Protein AF-A0A536ZFF2-F1 (afdb_monomer)

Structure (mmCIF, N/CA/C/O backbone):
data_AF-A0A536ZFF2-F1
#
_entry.id   AF-A0A536ZFF2-F1
#
loop_
_atom_site.group_PDB
_atom_site.id
_atom_site.type_symbol
_atom_site.label_atom_id
_atom_site.label_alt_id
_atom_site.label_comp_id
_atom_site.label_asym_id
_atom_site.label_entity_id
_atom_site.label_seq_id
_atom_site.pdbx_PDB_ins_code
_atom_site.Cartn_x
_atom_site.Cartn_y
_atom_site.Cartn_z
_atom_site.occupancy
_atom_site.B_iso_or_equiv
_atom_site.auth_seq_id
_atom_site.auth_comp_id
_atom_site.auth_asym_id
_atom_site.auth_atom_id
_atom_site.pdbx_PDB_model_num
ATOM 1 N N . MET A 1 1 ? 2.768 16.402 14.041 1.00 78.81 1 MET A N 1
ATOM 2 C CA . MET A 1 1 ? 2.203 16.017 12.727 1.00 78.81 1 MET A CA 1
ATOM 3 C C . MET A 1 1 ? 1.477 14.692 12.882 1.00 78.81 1 MET A C 1
ATOM 5 O O . MET A 1 1 ? 2.058 13.776 13.449 1.00 78.81 1 MET A O 1
ATOM 9 N N . GLN A 1 2 ? 0.236 14.575 12.409 1.00 84.25 2 GLN A N 1
ATOM 10 C CA . GLN A 1 2 ? -0.546 13.355 12.610 1.00 84.25 2 GLN A CA 1
ATOM 11 C C . GLN A 1 2 ? -0.204 12.304 11.537 1.00 84.25 2 GLN A C 1
ATOM 13 O O . GLN A 1 2 ? -0.290 12.563 10.334 1.00 84.25 2 GLN A O 1
ATOM 18 N N . VAL A 1 3 ? 0.195 11.108 11.967 1.00 85.69 3 VAL A N 1
ATOM 19 C CA . VAL A 1 3 ? 0.638 10.012 11.092 1.00 85.69 3 VAL A CA 1
ATOM 20 C C . VAL A 1 3 ? -0.247 8.800 11.323 1.00 85.69 3 VAL A C 1
ATOM 22 O O . VAL A 1 3 ? -0.303 8.287 12.435 1.00 85.69 3 VAL A O 1
ATOM 25 N N . ALA A 1 4 ? -0.906 8.308 10.278 1.00 88.19 4 ALA A N 1
ATOM 26 C CA . ALA A 1 4 ? -1.575 7.016 10.294 1.00 88.19 4 ALA A CA 1
ATOM 27 C C . ALA A 1 4 ? -0.593 5.893 9.941 1.00 88.19 4 ALA A C 1
ATOM 29 O O . ALA A 1 4 ? 0.102 5.946 8.926 1.00 88.19 4 ALA A O 1
ATOM 30 N N . VAL A 1 5 ? -0.561 4.848 10.759 1.00 89.88 5 VAL A N 1
ATOM 31 C CA . VAL A 1 5 ? 0.274 3.662 10.590 1.00 89.88 5 VAL A CA 1
ATOM 32 C C . VAL A 1 5 ? -0.626 2.470 10.301 1.00 89.88 5 VAL A C 1
ATOM 34 O O . VAL A 1 5 ? -1.417 2.053 11.146 1.00 89.88 5 VAL A O 1
ATOM 37 N N . GLN A 1 6 ? -0.507 1.920 9.094 1.00 90.56 6 GLN A N 1
ATOM 38 C CA . GLN A 1 6 ? -1.175 0.692 8.685 1.00 90.56 6 GLN A CA 1
ATOM 39 C C . GLN A 1 6 ? -0.234 -0.491 8.859 1.00 90.56 6 GLN A C 1
ATOM 41 O O . GLN A 1 6 ? 0.870 -0.484 8.324 1.00 90.56 6 GLN A O 1
ATOM 46 N N . MET A 1 7 ? -0.685 -1.540 9.529 1.00 92.56 7 MET A N 1
ATOM 47 C CA . MET A 1 7 ? 0.036 -2.798 9.678 1.00 92.56 7 MET A CA 1
ATOM 48 C C . MET A 1 7 ? -0.787 -3.940 9.095 1.00 92.56 7 MET A C 1
ATOM 50 O O . MET A 1 7 ? -1.988 -4.012 9.338 1.00 92.56 7 MET A O 1
ATOM 54 N N . GLU A 1 8 ? -0.152 -4.850 8.360 1.00 93.19 8 GLU A N 1
ATOM 55 C CA . GLU A 1 8 ? -0.774 -6.105 7.920 1.00 93.19 8 GLU A CA 1
ATOM 56 C C . GLU A 1 8 ? -0.184 -7.280 8.695 1.00 93.19 8 GLU A C 1
ATOM 58 O O . GLU A 1 8 ? 1.035 -7.390 8.845 1.00 93.19 8 GLU A O 1
ATOM 63 N N . PHE A 1 9 ? -1.039 -8.193 9.145 1.00 95.00 9 PHE A N 1
ATOM 64 C CA . PHE A 1 9 ? -0.662 -9.344 9.960 1.00 95.00 9 PHE A CA 1
ATOM 65 C C . PHE A 1 9 ? -0.885 -10.651 9.206 1.00 95.00 9 PHE A C 1
ATOM 67 O O . PHE A 1 9 ? -1.719 -10.758 8.301 1.00 95.00 9 PHE A O 1
ATOM 74 N N . LYS A 1 10 ? -0.115 -11.677 9.576 1.00 93.50 10 LYS A N 1
ATOM 75 C CA . LYS A 1 10 ? -0.298 -13.016 9.016 1.00 93.50 10 LYS A CA 1
ATOM 76 C C . LYS A 1 10 ? -1.610 -13.599 9.538 1.00 93.50 10 LYS A C 1
ATOM 78 O O . LYS A 1 10 ? -1.845 -13.639 10.740 1.00 93.50 10 LYS A O 1
ATOM 83 N N . VAL A 1 11 ? -2.425 -14.102 8.619 1.00 92.12 11 VAL A N 1
ATOM 84 C CA . VAL A 1 11 ? -3.644 -14.852 8.933 1.00 92.12 11 VAL A CA 1
ATOM 85 C C . VAL A 1 11 ? -3.442 -16.299 8.517 1.00 92.12 11 VAL A C 1
ATOM 87 O O . VAL A 1 11 ? -2.884 -16.564 7.445 1.00 92.12 11 VAL A O 1
ATOM 90 N N . ASP A 1 12 ? -3.876 -17.237 9.356 1.00 90.00 12 ASP A N 1
ATOM 91 C CA . ASP A 1 12 ? -3.921 -18.638 8.961 1.00 90.00 12 ASP A CA 1
ATOM 92 C C . ASP A 1 12 ? -5.056 -18.842 7.948 1.00 90.00 12 ASP A C 1
ATOM 94 O O . ASP A 1 12 ? -6.216 -18.508 8.186 1.00 90.00 12 ASP A O 1
ATOM 98 N N . ARG A 1 13 ? -4.712 -19.403 6.788 1.00 84.12 13 ARG A N 1
ATOM 99 C CA . ARG A 1 13 ? -5.672 -19.694 5.718 1.00 84.12 13 ARG A CA 1
ATOM 100 C C . ARG A 1 13 ? -6.665 -20.792 6.103 1.00 84.12 13 ARG A C 1
ATOM 102 O O . ARG A 1 13 ? -7.700 -20.899 5.453 1.00 84.12 13 ARG A O 1
ATOM 109 N N . ARG A 1 14 ? -6.342 -21.615 7.107 1.00 89.06 14 ARG A N 1
ATOM 110 C CA . ARG A 1 14 ? -7.212 -22.685 7.619 1.00 89.06 14 ARG A CA 1
ATOM 111 C C . ARG A 1 14 ? -8.143 -22.219 8.737 1.00 89.06 14 ARG A C 1
ATOM 113 O O . ARG A 1 14 ? -9.141 -22.890 8.986 1.00 89.06 14 ARG A O 1
ATOM 120 N N . GLU A 1 15 ? -7.843 -21.093 9.387 1.00 91.81 15 GLU A N 1
ATOM 121 C CA . GLU A 1 15 ? -8.713 -20.495 10.404 1.00 91.81 15 GLU A CA 1
ATOM 122 C C . GLU A 1 15 ? -10.083 -20.198 9.771 1.00 91.81 15 GLU A C 1
ATOM 124 O O . GLU A 1 15 ? -10.169 -19.790 8.612 1.00 91.81 15 GLU A O 1
ATOM 129 N N . LEU A 1 16 ? -11.181 -20.426 10.486 1.00 93.38 16 LEU A N 1
ATOM 130 C CA . LEU A 1 16 ? -12.510 -20.040 9.999 1.00 93.38 16 LEU A CA 1
ATOM 131 C C . LEU A 1 16 ? -12.715 -18.533 10.202 1.00 93.38 16 LEU A C 1
ATOM 133 O O . LEU A 1 16 ? -12.192 -17.963 11.158 1.00 93.38 16 LEU A O 1
ATOM 137 N N . LEU A 1 17 ? -13.491 -17.878 9.330 1.00 95.94 17 LEU A N 1
ATOM 138 C CA . LEU A 1 17 ? -13.694 -16.424 9.410 1.00 95.94 17 LEU A CA 1
ATOM 139 C C . LEU A 1 17 ? -14.282 -16.009 10.767 1.00 95.94 17 LEU A C 1
ATOM 141 O O . LEU A 1 17 ? -13.769 -15.096 11.409 1.00 95.94 17 LEU A O 1
ATOM 145 N N . GLY A 1 18 ? -15.303 -16.726 11.242 1.00 96.62 18 GLY A N 1
ATOM 146 C CA . GLY A 1 18 ? -15.886 -16.475 12.559 1.00 96.62 18 GLY A CA 1
ATOM 147 C C . GLY A 1 18 ? -14.911 -16.716 13.717 1.00 96.62 18 GLY A C 1
ATOM 148 O O . GLY A 1 18 ? -14.984 -16.017 14.723 1.00 96.62 18 GLY A O 1
ATOM 149 N N . ALA A 1 19 ? -13.966 -17.657 13.599 1.00 96.75 19 ALA A N 1
ATOM 150 C CA . ALA A 1 19 ? -12.938 -17.871 14.624 1.00 96.75 19 ALA A CA 1
ATOM 151 C C . ALA A 1 19 ? -11.968 -16.680 14.701 1.00 96.75 19 ALA A C 1
ATOM 153 O O . ALA A 1 19 ? -11.691 -16.185 15.793 1.00 96.75 19 ALA A O 1
ATOM 154 N N . LEU A 1 20 ? -11.544 -16.156 13.546 1.00 96.88 20 LEU A N 1
ATOM 155 C CA . LEU A 1 20 ? -10.709 -14.957 13.477 1.00 96.88 20 LEU A CA 1
ATOM 156 C C . LEU A 1 20 ? -11.412 -13.733 14.084 1.00 96.88 20 LEU A C 1
ATOM 158 O O . LEU A 1 20 ? -10.809 -13.005 14.870 1.00 96.88 20 LEU A O 1
ATOM 162 N N . ILE A 1 21 ? -12.687 -13.507 13.746 1.00 97.50 21 ILE A N 1
ATOM 163 C CA . ILE A 1 21 ? -13.459 -12.369 14.274 1.00 97.50 21 ILE A CA 1
ATOM 164 C C . ILE A 1 21 ? -13.615 -12.482 15.795 1.00 97.50 21 ILE A C 1
ATOM 166 O O . ILE A 1 21 ? -13.389 -11.494 16.491 1.00 97.50 21 ILE A O 1
ATOM 170 N N . ARG A 1 22 ? -13.916 -13.678 16.330 1.00 97.38 22 ARG A N 1
ATOM 171 C CA . ARG A 1 22 ? -13.945 -13.916 17.788 1.00 97.38 22 ARG A CA 1
ATOM 172 C C . ARG A 1 22 ? -12.606 -13.601 18.435 1.00 97.38 22 ARG A C 1
ATOM 174 O O . ARG A 1 22 ? -12.578 -12.925 19.455 1.00 97.38 22 ARG A O 1
ATOM 181 N N . ARG A 1 23 ? -11.504 -14.058 17.833 1.00 96.06 23 ARG A N 1
ATOM 182 C CA . ARG A 1 23 ? -10.153 -13.809 18.344 1.00 96.06 23 ARG A CA 1
ATOM 183 C C . ARG A 1 23 ? -9.844 -12.319 18.423 1.00 96.06 23 ARG A C 1
ATOM 185 O O . ARG A 1 23 ? -9.257 -11.901 19.414 1.00 96.06 23 ARG A O 1
ATOM 192 N N . VAL A 1 24 ? -10.247 -11.526 17.427 1.00 96.81 24 VAL A N 1
ATOM 193 C CA . VAL A 1 24 ? -10.098 -10.060 17.462 1.00 96.81 24 VAL A CA 1
ATOM 194 C C . VAL A 1 24 ? -10.996 -9.439 18.533 1.00 96.81 24 VAL A C 1
ATOM 196 O O . VAL A 1 24 ? -10.494 -8.670 19.345 1.00 96.81 24 VAL A O 1
ATOM 199 N N . ALA A 1 25 ? -12.281 -9.801 18.584 1.00 96.25 25 ALA A N 1
ATOM 200 C CA . ALA A 1 25 ? -13.222 -9.287 19.584 1.00 96.25 25 ALA A CA 1
ATOM 201 C C . ALA A 1 25 ? -12.768 -9.581 21.026 1.00 96.25 25 ALA A C 1
ATOM 203 O O . ALA A 1 25 ? -12.912 -8.739 21.909 1.00 96.25 25 ALA A O 1
ATOM 204 N N . GLU A 1 26 ? -12.166 -10.750 21.254 1.00 96.19 26 GLU A N 1
ATOM 205 C CA . GLU A 1 26 ? -11.576 -11.124 22.538 1.00 96.19 26 GLU A CA 1
ATOM 206 C C . GLU A 1 26 ? -10.477 -10.151 22.974 1.00 96.19 26 GLU A C 1
ATOM 208 O O . GLU A 1 26 ? -10.427 -9.782 24.141 1.00 96.19 26 GLU A O 1
ATOM 213 N N . GLN A 1 27 ? -9.636 -9.677 22.047 1.00 96.12 27 GLN A N 1
ATOM 214 C CA . GLN A 1 27 ? -8.545 -8.762 22.402 1.00 96.12 27 GLN A CA 1
ATOM 215 C C . GLN A 1 27 ? -9.073 -7.427 22.918 1.00 96.12 27 GLN A C 1
ATOM 217 O O . GLN A 1 27 ? -8.541 -6.890 23.882 1.00 96.12 27 GLN A O 1
ATOM 222 N N . PHE A 1 28 ? -10.148 -6.918 22.314 1.00 95.50 28 PHE A N 1
ATOM 223 C CA . PHE A 1 28 ? -10.828 -5.717 22.794 1.00 95.50 28 PHE A CA 1
ATOM 224 C C . PHE A 1 28 ? -11.393 -5.911 24.206 1.00 95.50 28 PHE A C 1
ATOM 226 O O . PHE A 1 28 ? -11.197 -5.058 25.071 1.00 95.50 28 PHE A O 1
ATOM 233 N N . ARG A 1 29 ? -12.003 -7.074 24.474 1.00 94.62 29 ARG A N 1
ATOM 234 C CA . ARG A 1 29 ? -12.508 -7.412 25.811 1.00 94.62 29 ARG A CA 1
ATOM 235 C C . ARG A 1 29 ? -11.387 -7.492 26.850 1.00 94.62 29 ARG A C 1
ATOM 237 O O . ARG A 1 29 ? -11.554 -6.975 27.949 1.00 94.62 29 ARG A O 1
ATOM 244 N N . GLN A 1 30 ? -10.252 -8.100 26.504 1.00 94.19 30 GLN A N 1
ATOM 245 C CA . GLN A 1 30 ? -9.106 -8.253 27.410 1.00 94.19 30 GLN A CA 1
ATOM 246 C C . GLN A 1 30 ? -8.486 -6.917 27.826 1.00 94.19 30 GLN A C 1
ATOM 248 O O . GLN A 1 30 ? -8.011 -6.797 28.952 1.00 94.19 30 GLN A O 1
ATOM 253 N N . VAL A 1 31 ? -8.524 -5.907 26.953 1.00 93.69 31 VAL A N 1
ATOM 254 C CA . VAL A 1 31 ? -8.051 -4.552 27.277 1.00 93.69 31 VAL A CA 1
ATOM 255 C C . VAL A 1 31 ? -9.155 -3.635 27.817 1.00 93.69 31 VAL A C 1
ATOM 257 O O . VAL A 1 31 ? -8.921 -2.440 27.962 1.00 93.69 31 VAL A O 1
ATOM 260 N N . ALA A 1 32 ? -10.342 -4.181 28.112 1.00 92.94 32 ALA A N 1
ATOM 261 C CA . ALA A 1 32 ? -11.515 -3.450 28.597 1.00 92.94 32 ALA A CA 1
ATOM 262 C C . ALA A 1 32 ? -11.929 -2.263 27.701 1.00 92.94 32 ALA A C 1
ATOM 264 O O . ALA A 1 32 ? -12.347 -1.216 28.191 1.00 92.94 32 ALA A O 1
ATOM 265 N N . VAL A 1 33 ? -11.825 -2.437 26.379 1.00 90.06 33 VAL A N 1
ATOM 266 C CA . VAL A 1 33 ? -12.232 -1.445 25.376 1.00 90.06 33 VAL A CA 1
ATOM 267 C C . VAL A 1 33 ? -13.415 -1.980 24.582 1.00 90.06 33 VAL A C 1
ATOM 269 O O . VAL A 1 33 ? -13.343 -3.069 24.014 1.00 90.06 33 VAL A O 1
ATOM 272 N N . GLU A 1 34 ? -14.491 -1.202 24.486 1.00 90.94 34 GLU A N 1
ATOM 273 C CA . GLU A 1 34 ? -15.657 -1.561 23.679 1.00 90.94 34 GLU A CA 1
ATOM 274 C C . GLU A 1 34 ? -15.505 -1.040 22.236 1.00 90.94 34 GLU A C 1
ATOM 276 O O . GLU A 1 34 ? -15.424 0.171 22.017 1.00 90.94 34 GLU A O 1
ATOM 281 N N . PRO A 1 35 ? -15.431 -1.922 21.222 1.00 91.12 35 PRO A N 1
ATOM 282 C CA . PRO A 1 35 ? -15.281 -1.496 19.841 1.00 91.12 35 PRO A CA 1
ATOM 283 C C . PRO A 1 35 ? -16.625 -1.116 19.212 1.00 91.12 35 PRO A C 1
ATOM 285 O O . PRO A 1 35 ? -17.607 -1.846 19.314 1.00 91.12 35 PRO A O 1
ATOM 288 N N . ASN A 1 36 ? -16.630 -0.053 18.411 1.00 89.25 36 ASN A N 1
ATOM 289 C CA . ASN A 1 36 ? -17.679 0.176 17.423 1.00 89.25 36 ASN A CA 1
ATOM 290 C C . ASN A 1 36 ? -17.434 -0.737 16.212 1.00 89.25 36 ASN A C 1
ATOM 292 O O . ASN A 1 36 ? -16.430 -0.594 15.503 1.00 89.25 36 ASN A O 1
ATOM 296 N N . ILE A 1 37 ? -18.341 -1.687 15.987 1.00 89.62 37 ILE A N 1
ATOM 297 C CA . ILE A 1 37 ? -18.214 -2.692 14.934 1.00 89.62 37 ILE A CA 1
ATOM 298 C C . ILE A 1 37 ? -18.984 -2.256 13.689 1.00 89.62 37 ILE A C 1
ATOM 300 O O . ILE A 1 37 ? -20.191 -2.020 13.715 1.00 89.62 37 ILE A O 1
ATOM 304 N N . VAL A 1 38 ? -18.276 -2.214 12.563 1.00 89.75 38 VAL A N 1
ATOM 305 C CA . VAL A 1 38 ? -18.856 -1.998 11.236 1.00 89.75 38 VAL A CA 1
ATOM 306 C C . VAL A 1 38 ? -18.596 -3.238 10.402 1.00 89.75 38 VAL A C 1
ATOM 308 O O . VAL A 1 38 ? -17.450 -3.656 10.258 1.00 89.75 38 VAL A O 1
ATOM 311 N N . ALA A 1 39 ? -19.647 -3.826 9.840 1.00 92.38 39 ALA A N 1
ATOM 312 C CA . ALA A 1 39 ? -19.527 -4.997 8.986 1.00 92.38 39 ALA A CA 1
ATOM 313 C C . ALA A 1 39 ? -20.265 -4.799 7.660 1.00 92.38 39 ALA A C 1
ATOM 315 O O . ALA A 1 39 ? -21.266 -4.087 7.594 1.00 92.38 39 ALA A O 1
ATOM 316 N N . SER A 1 40 ? -19.750 -5.445 6.619 1.00 92.94 40 SER A N 1
ATOM 317 C CA . SER A 1 40 ? -20.347 -5.541 5.293 1.00 92.94 40 SER A CA 1
ATOM 318 C C . SER A 1 40 ? -20.209 -6.975 4.791 1.00 92.94 40 SER A C 1
ATOM 320 O O . SER A 1 40 ? -19.113 -7.537 4.825 1.00 92.94 40 SER A O 1
ATOM 322 N N . PHE A 1 41 ? -21.311 -7.559 4.328 1.00 94.50 41 PHE A N 1
ATOM 323 C CA . PHE A 1 41 ? -21.363 -8.885 3.713 1.00 94.50 41 PHE A CA 1
ATOM 324 C C . PHE A 1 41 ? -22.028 -8.764 2.344 1.00 94.50 41 PHE A C 1
ATOM 326 O O . PHE A 1 41 ? -23.212 -8.447 2.272 1.00 94.50 41 PHE A O 1
ATOM 333 N N . ALA A 1 42 ? -21.283 -8.993 1.268 1.00 91.81 42 ALA A N 1
ATOM 334 C CA . ALA A 1 42 ? -21.711 -8.689 -0.092 1.00 91.81 42 ALA A CA 1
ATOM 335 C C . ALA A 1 42 ? -21.716 -9.919 -1.008 1.00 91.81 42 ALA A C 1
ATOM 337 O O . ALA A 1 42 ? -20.905 -10.845 -0.870 1.00 91.81 42 ALA A O 1
ATOM 338 N N . ASP A 1 43 ? -22.640 -9.902 -1.965 1.00 90.31 43 ASP A N 1
ATOM 339 C CA . ASP A 1 43 ? -22.655 -10.811 -3.107 1.00 90.31 43 ASP A CA 1
ATOM 340 C C . ASP A 1 43 ? -21.571 -10.439 -4.133 1.00 90.31 43 ASP A C 1
ATOM 342 O O . ASP A 1 43 ? -20.850 -9.451 -3.995 1.00 90.31 43 ASP A O 1
ATOM 346 N N . GLY A 1 44 ? -21.401 -11.281 -5.153 1.00 81.12 44 GLY A N 1
ATOM 347 C CA . GLY A 1 44 ? -20.444 -11.030 -6.227 1.00 81.12 44 GLY A CA 1
ATOM 348 C C . GLY A 1 44 ? -21.002 -10.087 -7.298 1.00 81.12 44 GLY A C 1
ATOM 349 O O . GLY A 1 44 ? -22.213 -10.030 -7.489 1.00 81.12 44 GLY A O 1
ATOM 350 N N . PRO A 1 45 ? -20.132 -9.408 -8.067 1.00 69.00 45 PRO A N 1
ATOM 351 C CA . PRO A 1 45 ? -20.528 -8.514 -9.160 1.00 69.00 45 PRO A CA 1
ATOM 352 C C . PRO A 1 45 ? -21.038 -9.250 -10.409 1.00 69.00 45 PRO A C 1
ATOM 354 O O . PRO A 1 45 ? -21.309 -8.632 -11.426 1.00 69.00 45 PRO A O 1
ATOM 357 N N . SER A 1 46 ? -21.131 -10.576 -10.391 1.00 61.50 46 SER A N 1
ATOM 358 C CA . SER A 1 46 ? -21.725 -11.363 -11.475 1.00 61.50 46 SER A CA 1
ATOM 359 C C . SER A 1 46 ? -22.985 -12.021 -10.938 1.00 61.50 46 SER A C 1
ATOM 361 O O . SER A 1 46 ? -23.022 -12.359 -9.759 1.00 61.50 46 SER A O 1
ATOM 363 N N . GLY A 1 47 ? -24.012 -12.171 -11.783 1.00 54.66 47 GLY A N 1
ATOM 364 C CA . GLY A 1 47 ? -25.309 -12.771 -11.449 1.00 54.66 47 GLY A CA 1
ATOM 365 C C . GLY A 1 47 ? -25.204 -14.245 -11.053 1.00 54.66 47 GLY A C 1
ATOM 366 O O . GLY A 1 47 ? -25.680 -15.125 -11.765 1.00 54.66 47 GLY A O 1
ATOM 367 N N . ILE A 1 48 ? -24.549 -14.513 -9.923 1.00 58.28 48 ILE A N 1
ATOM 368 C CA . ILE A 1 48 ? -24.489 -15.810 -9.270 1.00 58.28 48 ILE A CA 1
ATOM 369 C C . ILE A 1 48 ? -25.941 -16.234 -9.060 1.00 58.28 48 ILE A C 1
ATOM 371 O O . ILE A 1 48 ? -26.740 -15.495 -8.488 1.00 58.28 48 ILE A O 1
ATOM 375 N N . THR A 1 49 ? -26.280 -17.438 -9.514 1.00 61.56 49 THR A N 1
ATOM 376 C CA . THR A 1 49 ? -27.645 -17.989 -9.477 1.00 61.56 49 THR A CA 1
ATOM 377 C C . THR A 1 49 ? -28.212 -18.127 -8.061 1.00 61.56 49 THR A C 1
ATOM 379 O O . THR A 1 49 ? -29.382 -18.460 -7.890 1.00 61.56 49 THR A O 1
ATOM 382 N N . THR A 1 50 ? -27.410 -17.898 -7.017 1.00 74.31 50 THR A N 1
ATOM 383 C CA . THR A 1 50 ? -27.886 -17.824 -5.639 1.00 74.31 50 THR A CA 1
ATOM 384 C C . THR A 1 50 ? -27.178 -16.731 -4.844 1.00 74.31 50 THR A C 1
ATOM 386 O O . THR A 1 50 ? -25.986 -16.835 -4.558 1.00 74.31 50 THR A O 1
ATOM 389 N N . SER A 1 51 ? -27.945 -15.727 -4.425 1.00 88.50 51 SER A N 1
ATOM 390 C CA . SER A 1 51 ? -27.507 -14.665 -3.519 1.00 88.50 51 SER A CA 1
ATOM 391 C C . SER A 1 51 ? -27.204 -15.220 -2.120 1.00 88.50 51 SER A C 1
ATOM 393 O O . SER A 1 51 ? -28.019 -15.932 -1.519 1.00 88.50 51 SER A O 1
ATOM 395 N N . ALA A 1 52 ? -26.024 -14.904 -1.584 1.00 92.81 52 ALA A N 1
ATOM 396 C CA . ALA A 1 52 ? -25.683 -15.195 -0.196 1.00 92.81 52 ALA A CA 1
ATOM 397 C C . ALA A 1 52 ? -26.453 -14.270 0.757 1.00 92.81 52 ALA A C 1
ATOM 399 O O . ALA A 1 52 ? -26.833 -14.714 1.842 1.00 92.81 52 ALA A O 1
ATOM 400 N N . VAL A 1 53 ? -26.748 -13.039 0.323 1.00 93.75 53 VAL A N 1
ATOM 401 C CA . VAL A 1 53 ? -27.636 -12.105 1.032 1.00 93.75 53 VAL A CA 1
ATOM 402 C C . VAL A 1 53 ? -29.032 -12.710 1.210 1.00 93.75 53 VAL A C 1
ATOM 404 O O . VAL A 1 53 ? -29.501 -12.794 2.341 1.00 93.75 53 VAL A O 1
ATOM 407 N N . ASP A 1 54 ? -29.663 -13.239 0.157 1.00 93.56 54 ASP A N 1
ATOM 408 C CA . ASP A 1 54 ? -30.996 -13.857 0.274 1.00 93.56 54 ASP A CA 1
ATOM 409 C C . ASP A 1 54 ? -30.989 -15.081 1.196 1.00 93.56 54 ASP A C 1
ATOM 411 O O . ASP A 1 54 ? -31.902 -15.274 2.002 1.00 93.56 54 ASP A O 1
ATOM 415 N N . ARG A 1 55 ? -29.936 -15.908 1.133 1.00 94.69 55 ARG A N 1
ATOM 416 C CA . ARG A 1 55 ? -29.773 -17.037 2.065 1.00 94.69 55 ARG A CA 1
ATOM 417 C C . ARG A 1 55 ? -29.644 -16.564 3.509 1.00 94.69 55 ARG A C 1
ATOM 419 O O . ARG A 1 55 ? -30.226 -17.183 4.401 1.00 94.69 55 ARG A O 1
ATOM 426 N N . ALA A 1 56 ? -28.883 -15.497 3.738 1.00 96.00 56 ALA A N 1
ATOM 427 C CA . ALA A 1 56 ? -28.706 -14.916 5.058 1.00 96.00 56 ALA A CA 1
ATOM 428 C C . ALA A 1 56 ? -30.020 -14.344 5.590 1.00 96.00 56 ALA A C 1
ATOM 430 O O . ALA A 1 56 ? -30.387 -14.675 6.710 1.00 96.00 56 ALA A O 1
ATOM 431 N N . LEU A 1 57 ? -30.764 -13.587 4.783 1.00 96.00 57 LEU A N 1
ATOM 432 C CA . LEU A 1 57 ? -32.056 -13.013 5.169 1.00 96.00 57 LEU A CA 1
ATOM 433 C C . LEU A 1 57 ? -33.130 -14.081 5.388 1.00 96.00 57 LEU A C 1
ATOM 435 O O . LEU A 1 57 ? -33.923 -13.976 6.317 1.00 96.00 57 LEU A O 1
ATOM 439 N N . LYS A 1 58 ? -33.113 -15.172 4.613 1.00 96.00 58 LYS A N 1
ATOM 440 C CA . LYS A 1 58 ? -33.983 -16.328 4.868 1.00 96.00 58 LYS A CA 1
ATOM 441 C C . LYS A 1 58 ? -33.676 -16.996 6.212 1.00 96.00 58 LYS A C 1
ATOM 443 O O . LYS A 1 58 ? -34.587 -17.477 6.878 1.00 96.00 58 LYS A O 1
ATOM 448 N N . LYS A 1 59 ? -32.397 -17.070 6.593 1.00 96.25 59 LYS A N 1
ATOM 449 C CA . LYS A 1 59 ? -31.952 -17.710 7.841 1.00 96.25 59 LYS A CA 1
ATOM 450 C C . LYS A 1 59 ? -32.077 -16.787 9.059 1.00 96.25 59 LYS A C 1
ATOM 452 O O . LYS A 1 59 ? -32.339 -17.271 10.155 1.00 96.25 59 LYS A O 1
ATOM 457 N N . TYR A 1 60 ? -31.894 -15.485 8.861 1.00 95.88 60 TYR A N 1
ATOM 458 C CA . TYR A 1 60 ? -31.873 -14.446 9.889 1.00 95.88 60 TYR A CA 1
ATOM 459 C C . TYR A 1 60 ? -32.718 -13.237 9.436 1.00 95.88 60 TYR A C 1
ATOM 461 O O . TYR A 1 60 ? -32.168 -12.203 9.044 1.00 95.88 60 TYR A O 1
ATOM 469 N N . PRO A 1 61 ? -34.060 -13.347 9.461 1.00 95.62 61 PRO A N 1
ATOM 470 C CA . PRO A 1 61 ? -34.945 -12.328 8.886 1.00 95.62 61 PRO A CA 1
ATOM 471 C C . PRO A 1 61 ? -34.840 -10.950 9.545 1.00 95.62 61 PRO A C 1
ATOM 473 O O . PRO A 1 61 ? -35.089 -9.934 8.895 1.00 95.62 61 PRO A O 1
ATOM 476 N N . HIS A 1 62 ? -34.427 -10.888 10.816 1.00 94.12 62 HIS A N 1
ATOM 477 C CA . HIS A 1 62 ? -34.245 -9.632 11.552 1.00 94.12 62 HIS A CA 1
ATOM 478 C C . HIS A 1 62 ? -33.140 -8.737 10.972 1.00 94.12 62 HIS A C 1
ATOM 480 O O . 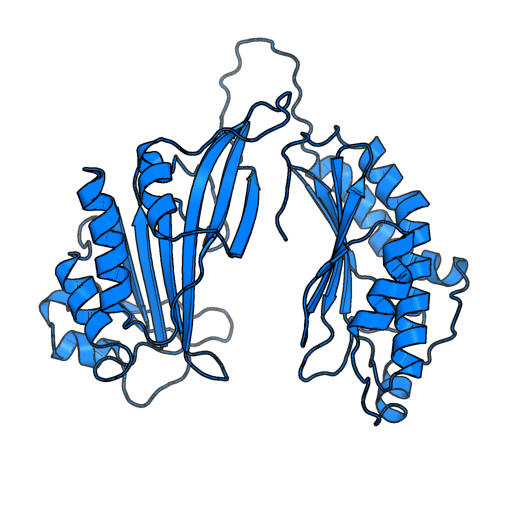HIS A 1 62 ? -33.098 -7.554 11.289 1.00 94.12 62 HIS A O 1
ATOM 486 N N . LEU A 1 63 ? -32.280 -9.267 10.093 1.00 93.81 63 LEU A N 1
ATOM 487 C CA . LEU A 1 63 ? -31.225 -8.511 9.409 1.00 93.81 63 LEU A CA 1
ATOM 488 C C . LEU A 1 63 ? -31.708 -7.771 8.152 1.00 93.81 63 LEU A C 1
ATOM 490 O O . LEU A 1 63 ? -30.925 -7.047 7.542 1.00 93.81 63 LEU A O 1
ATOM 494 N N . THR A 1 64 ? -32.979 -7.915 7.763 1.00 92.56 64 THR A N 1
ATOM 495 C CA . THR A 1 64 ? -33.567 -7.245 6.583 1.00 92.56 64 THR A CA 1
ATOM 496 C C . THR A 1 64 ? -33.321 -5.727 6.539 1.00 92.56 64 THR A C 1
ATOM 498 O O . THR A 1 64 ? -32.977 -5.235 5.464 1.00 92.56 64 THR A O 1
ATOM 501 N N . PRO A 1 65 ? -33.392 -4.967 7.655 1.00 91.00 65 PRO A N 1
ATOM 502 C CA . PRO A 1 65 ? -33.096 -3.529 7.645 1.00 91.00 65 PRO A CA 1
ATOM 503 C C . PRO A 1 65 ? -31.664 -3.171 7.210 1.00 91.00 65 PRO A C 1
ATOM 505 O O . PRO A 1 65 ? -31.413 -2.042 6.797 1.00 91.00 65 PRO A O 1
ATOM 508 N N . LEU A 1 66 ? -30.725 -4.121 7.281 1.00 89.44 66 LEU A N 1
ATOM 509 C CA . LEU A 1 66 ? -29.326 -3.940 6.877 1.00 89.44 66 LEU A CA 1
ATOM 510 C C . LEU A 1 66 ? -29.102 -4.188 5.381 1.00 89.44 66 LEU A C 1
ATOM 512 O O . LEU A 1 66 ? -27.987 -4.007 4.893 1.00 89.44 66 LEU A O 1
ATOM 516 N N . GLN A 1 67 ? -30.119 -4.638 4.642 1.00 91.19 67 GLN A N 1
ATOM 517 C CA . GLN A 1 67 ? -29.980 -4.866 3.212 1.00 91.19 67 GLN A CA 1
ATOM 518 C C . GLN A 1 67 ? -29.825 -3.538 2.466 1.00 91.19 67 GLN A C 1
ATOM 520 O O . GLN A 1 67 ? -30.642 -2.620 2.586 1.00 91.19 67 GLN A O 1
ATOM 525 N N . CYS A 1 68 ? -28.807 -3.466 1.614 1.00 86.81 68 CYS A N 1
ATOM 526 C CA . CYS A 1 68 ? -28.709 -2.432 0.605 1.00 86.81 68 CYS A CA 1
ATOM 527 C C . CYS A 1 68 ? -28.135 -2.954 -0.708 1.00 86.81 68 CYS A C 1
ATOM 529 O O . CYS A 1 68 ? -27.442 -3.969 -0.749 1.00 86.81 68 CYS A O 1
ATOM 531 N N . ASP A 1 69 ? -28.425 -2.213 -1.768 1.00 82.88 69 ASP A N 1
ATOM 532 C CA . ASP A 1 69 ? -27.873 -2.436 -3.091 1.00 82.88 69 ASP A CA 1
ATOM 533 C C . ASP A 1 69 ? -26.947 -1.254 -3.392 1.00 82.88 69 ASP A C 1
ATOM 535 O O . ASP A 1 69 ? -27.345 -0.094 -3.230 1.00 82.88 69 ASP A O 1
ATOM 539 N N . ASP A 1 70 ? -25.697 -1.531 -3.762 1.00 72.69 70 ASP A N 1
ATOM 540 C CA . ASP A 1 70 ? -24.771 -0.473 -4.163 1.00 72.69 70 ASP A CA 1
ATOM 541 C C . ASP A 1 70 ? -25.282 0.216 -5.430 1.00 72.69 70 ASP A C 1
ATOM 543 O O . ASP A 1 70 ? -25.809 -0.435 -6.339 1.00 72.69 70 ASP A O 1
ATOM 547 N N . ALA A 1 71 ? -25.074 1.529 -5.534 1.00 63.38 71 ALA A N 1
ATOM 548 C CA . ALA A 1 71 ? -25.306 2.219 -6.793 1.00 63.38 71 ALA A CA 1
ATOM 549 C C . ALA A 1 71 ? -24.399 1.602 -7.878 1.00 63.38 71 ALA A C 1
ATOM 551 O O . ALA A 1 71 ? -23.205 1.400 -7.625 1.00 63.38 71 ALA A O 1
ATOM 552 N N . PRO A 1 72 ? -24.928 1.299 -9.077 1.00 61.53 72 PRO A N 1
ATOM 553 C CA . PRO A 1 72 ? -24.104 0.809 -10.171 1.00 61.53 72 PRO A CA 1
ATOM 554 C C . PRO A 1 72 ? -23.000 1.831 -10.461 1.00 61.53 72 PRO A C 1
ATOM 556 O O . PRO A 1 72 ? -23.262 3.013 -10.684 1.00 61.53 72 PRO A O 1
ATOM 559 N N . SER A 1 73 ? -21.749 1.378 -10.423 1.00 58.19 73 SER A N 1
ATOM 560 C CA . SER A 1 73 ? -20.607 2.172 -10.882 1.00 58.19 73 SER A CA 1
ATOM 561 C C . SER A 1 73 ? -20.413 1.951 -12.383 1.00 58.19 73 SER A C 1
ATOM 563 O O . SER A 1 73 ? -20.905 0.966 -12.929 1.00 58.19 73 SER A O 1
ATOM 565 N N . ALA A 1 74 ? -19.754 2.883 -13.078 1.00 50.06 74 ALA A N 1
ATOM 566 C CA . ALA A 1 74 ? -19.649 2.876 -14.540 1.00 50.06 74 ALA A CA 1
ATOM 567 C C . ALA A 1 74 ? -19.186 1.508 -15.094 1.00 50.06 74 ALA A C 1
ATOM 569 O O . ALA A 1 74 ? -18.016 1.149 -14.985 1.00 50.06 74 ALA A O 1
ATOM 570 N N . GLY A 1 75 ? -20.122 0.756 -15.688 1.00 59.19 75 GLY A N 1
ATOM 571 C CA . GLY A 1 75 ? -19.885 -0.559 -16.295 1.00 59.19 75 GLY A CA 1
ATOM 572 C C . GLY A 1 75 ? -19.995 -1.775 -15.361 1.00 59.19 75 GLY A C 1
ATOM 573 O O . GLY A 1 75 ? -19.794 -2.891 -15.832 1.00 59.19 75 GLY A O 1
ATOM 574 N N . MET A 1 76 ? -20.328 -1.597 -14.078 1.00 63.59 76 MET A N 1
ATOM 575 C CA . MET A 1 76 ? -20.475 -2.683 -13.100 1.00 63.59 76 MET A CA 1
ATOM 576 C C . MET A 1 76 ? -21.927 -2.785 -12.608 1.00 63.59 76 MET A C 1
ATOM 578 O O . MET A 1 76 ? -22.543 -1.756 -12.313 1.00 63.59 76 MET A O 1
ATOM 582 N N . PRO A 1 77 ? -22.492 -4.000 -12.489 1.00 69.25 77 PRO A N 1
ATOM 583 C CA . PRO A 1 77 ? -23.831 -4.165 -11.942 1.00 69.25 77 PRO A CA 1
ATOM 584 C C . PRO A 1 77 ? -23.858 -3.801 -10.454 1.00 69.25 77 PRO A C 1
ATOM 586 O O . PRO A 1 77 ? -22.834 -3.812 -9.768 1.00 69.25 77 PRO A O 1
ATOM 589 N N . SER A 1 78 ? -25.055 -3.486 -9.961 1.00 78.00 78 SER A N 1
ATOM 590 C CA . SER A 1 78 ? -25.285 -3.291 -8.531 1.00 78.00 78 SER A CA 1
ATOM 591 C C . SER A 1 78 ? -24.925 -4.560 -7.753 1.00 78.00 78 SER A C 1
ATOM 593 O O . SER A 1 78 ? -25.213 -5.676 -8.195 1.00 78.00 78 SER A O 1
ATOM 595 N N . VAL A 1 79 ? -24.295 -4.383 -6.592 1.00 85.12 79 VAL A N 1
ATOM 596 C CA . VAL A 1 79 ? -23.946 -5.470 -5.677 1.00 85.12 79 VAL A CA 1
ATOM 597 C C . VAL A 1 79 ? -24.866 -5.400 -4.468 1.00 85.12 79 VAL A C 1
ATOM 599 O O . VAL A 1 79 ? -24.919 -4.382 -3.775 1.00 85.12 79 VAL A O 1
ATOM 602 N N . ARG A 1 80 ? -25.576 -6.500 -4.202 1.00 89.56 80 ARG A N 1
ATOM 603 C CA . ARG A 1 80 ? -26.390 -6.649 -2.991 1.00 89.56 80 ARG A CA 1
ATOM 604 C C . ARG A 1 80 ? -25.484 -6.909 -1.796 1.00 89.56 80 ARG A C 1
ATOM 606 O O . ARG A 1 80 ? -24.549 -7.711 -1.879 1.00 89.56 80 ARG A O 1
ATOM 613 N N . ARG A 1 81 ? -25.778 -6.271 -0.667 1.00 92.00 81 ARG A N 1
ATOM 614 C CA . ARG A 1 81 ? -25.014 -6.431 0.573 1.00 92.00 81 ARG A CA 1
ATOM 615 C C . ARG A 1 81 ? -25.872 -6.263 1.822 1.00 92.00 81 ARG A C 1
ATOM 617 O O . ARG A 1 81 ? -26.931 -5.644 1.795 1.00 92.00 81 ARG A O 1
ATOM 624 N N . LEU A 1 82 ? -25.370 -6.791 2.933 1.00 92.94 82 LEU A N 1
ATOM 625 C CA . LEU A 1 82 ? -25.811 -6.466 4.285 1.00 92.94 82 LEU A CA 1
ATOM 626 C C . LEU A 1 82 ? -24.772 -5.534 4.908 1.00 92.94 82 LEU A C 1
ATOM 628 O O . LEU A 1 82 ? -23.640 -5.954 5.148 1.00 92.94 82 LEU A O 1
ATOM 632 N N . THR A 1 83 ? -25.135 -4.280 5.149 1.00 89.56 83 THR A N 1
ATOM 633 C CA . THR A 1 83 ? -24.278 -3.280 5.797 1.00 89.56 83 THR A CA 1
ATOM 634 C C . THR A 1 83 ? -25.126 -2.268 6.557 1.00 89.56 83 THR A C 1
ATOM 636 O O . THR A 1 83 ? -26.284 -2.022 6.232 1.00 89.56 83 THR A O 1
ATOM 639 N N . LYS A 1 84 ? -24.523 -1.617 7.548 1.00 80.75 84 LYS A N 1
ATOM 640 C CA . LYS A 1 84 ? -25.125 -0.467 8.225 1.00 80.75 84 LYS A CA 1
ATOM 641 C C . LYS A 1 84 ? -25.340 0.684 7.224 1.00 80.75 84 LYS A C 1
ATOM 643 O O . LYS A 1 84 ? -24.373 1.106 6.588 1.00 80.75 84 LYS A O 1
ATOM 648 N N . ARG A 1 85 ? -26.580 1.175 7.078 1.00 64.44 85 ARG A N 1
ATOM 649 C C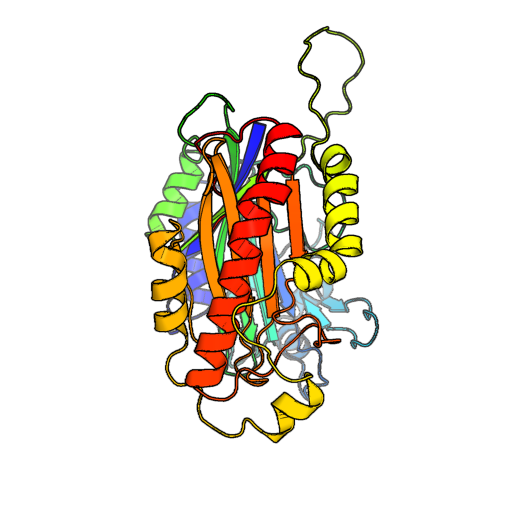A . ARG A 1 85 ? -26.929 2.372 6.274 1.00 64.44 85 ARG A CA 1
ATOM 650 C C . ARG A 1 85 ? -26.899 3.666 7.090 1.00 64.44 85 ARG A C 1
ATOM 652 O O . ARG A 1 85 ? -26.521 4.706 6.565 1.00 64.44 85 ARG A O 1
ATOM 659 N N . ASP A 1 86 ? -27.278 3.584 8.359 1.00 61.62 86 ASP A N 1
ATOM 660 C CA . ASP A 1 86 ? -27.409 4.708 9.285 1.00 61.62 86 ASP A CA 1
ATOM 661 C C . ASP A 1 86 ? -27.033 4.280 10.707 1.00 61.62 86 ASP A C 1
ATOM 663 O O . ASP A 1 86 ? -26.893 3.089 10.983 1.00 61.62 86 ASP A O 1
ATOM 667 N N . GLU A 1 87 ? -26.839 5.235 11.622 1.00 60.62 87 GLU A N 1
ATOM 668 C CA . GLU A 1 87 ? -26.412 4.945 12.996 1.00 60.62 87 GLU A CA 1
ATOM 669 C C . GLU A 1 87 ? -27.364 4.030 13.778 1.00 60.62 87 GLU A C 1
ATOM 671 O O . GLU A 1 87 ? -26.886 3.243 14.600 1.00 60.62 87 GLU A O 1
ATOM 676 N N . SER A 1 88 ? -28.653 4.067 13.437 1.00 57.41 88 SER A N 1
ATOM 677 C CA . SER A 1 88 ? -29.758 3.328 14.055 1.00 57.41 88 SER A CA 1
ATOM 678 C C . SER A 1 88 ? -29.728 1.814 13.840 1.00 57.41 88 SER A C 1
ATOM 680 O O . SER A 1 88 ? -30.251 1.085 14.678 1.00 57.41 88 SER A O 1
ATOM 682 N N . HIS A 1 89 ? -29.100 1.318 12.771 1.00 63.06 89 HIS A N 1
ATOM 683 C CA . HIS A 1 89 ? -29.091 -0.115 12.450 1.00 63.06 89 HIS A CA 1
ATOM 684 C C . HIS A 1 89 ? -27.667 -0.680 12.458 1.00 63.06 89 HIS A C 1
ATOM 686 O O . HIS A 1 89 ? -27.094 -1.028 11.425 1.00 63.06 89 HIS A O 1
ATOM 692 N N . ALA A 1 90 ? -27.056 -0.733 13.643 1.00 72.44 90 ALA A N 1
ATOM 693 C CA . ALA A 1 90 ? -25.749 -1.356 13.824 1.00 72.44 90 ALA A CA 1
ATOM 694 C C . ALA A 1 90 ? -25.843 -2.889 13.836 1.00 72.44 90 ALA A C 1
ATOM 696 O O . ALA A 1 90 ? -26.812 -3.464 14.328 1.00 72.44 90 ALA A O 1
ATOM 697 N N . PHE A 1 91 ? -24.804 -3.558 13.336 1.00 83.19 91 PHE A N 1
ATOM 698 C CA . PHE A 1 91 ? -24.655 -4.991 13.552 1.00 83.19 91 PHE A CA 1
ATOM 699 C C . PHE A 1 91 ? -24.357 -5.267 15.029 1.00 83.19 91 PHE A C 1
ATOM 701 O O . PHE A 1 91 ? -23.357 -4.776 15.553 1.00 83.19 91 PHE A O 1
ATOM 708 N N . ALA A 1 92 ? -25.156 -6.124 15.664 1.00 89.88 92 ALA A N 1
ATOM 709 C CA . ALA A 1 92 ? -24.724 -6.802 16.881 1.00 89.88 92 ALA A CA 1
ATOM 710 C C . ALA A 1 92 ? -23.563 -7.753 16.544 1.00 89.88 92 ALA A C 1
ATOM 712 O O . ALA A 1 92 ? -23.569 -8.404 15.490 1.00 89.88 92 ALA A O 1
ATOM 713 N N . ILE A 1 93 ? -22.563 -7.861 17.424 1.00 91.94 93 ILE A N 1
ATOM 714 C CA . ILE A 1 93 ? -21.399 -8.731 17.189 1.00 91.94 93 ILE A CA 1
ATOM 715 C C . ILE A 1 93 ? -21.824 -10.193 17.000 1.00 91.94 93 ILE A C 1
ATOM 717 O O . ILE A 1 93 ? -21.260 -10.905 16.171 1.00 91.94 93 ILE A O 1
ATOM 721 N N . GLU A 1 94 ? -22.870 -10.630 17.694 1.00 94.88 94 GLU A N 1
ATOM 722 C CA . GLU A 1 94 ? -23.453 -11.964 17.592 1.00 94.88 94 GLU A CA 1
ATOM 723 C C . GLU A 1 94 ? -23.936 -12.260 16.170 1.00 94.88 94 GLU A C 1
ATOM 725 O O . GLU A 1 94 ? -23.730 -13.365 15.665 1.00 94.88 94 GLU A O 1
ATOM 730 N N . ASP A 1 95 ? -24.532 -11.277 15.495 1.00 95.31 95 ASP A N 1
ATOM 731 C CA . ASP A 1 95 ? -25.007 -11.436 14.122 1.00 95.31 95 ASP A CA 1
ATOM 732 C C . ASP A 1 95 ? -23.851 -11.450 13.122 1.00 95.31 95 ASP A C 1
ATOM 734 O O . ASP A 1 95 ? -23.837 -12.288 12.217 1.00 95.31 95 ASP A O 1
ATOM 738 N N . VAL A 1 96 ? -22.824 -10.617 13.333 1.00 9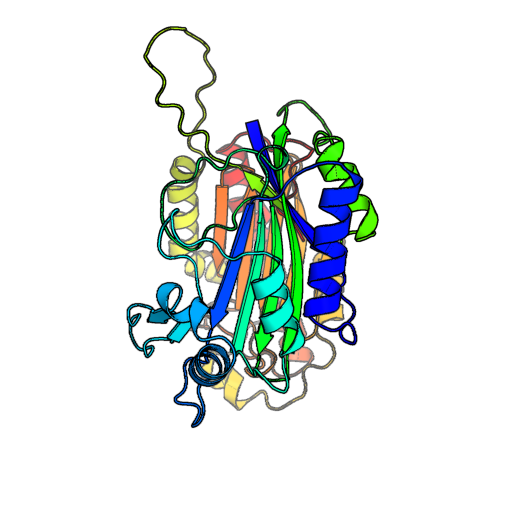6.00 96 VAL A N 1
ATOM 739 C CA . VAL A 1 96 ? -21.576 -10.689 12.552 1.00 96.00 96 VAL A CA 1
ATOM 740 C C . VAL A 1 96 ? -20.966 -12.087 12.657 1.00 96.00 96 VAL A C 1
ATOM 742 O O . VAL A 1 96 ? -20.588 -12.672 11.642 1.00 96.00 96 VAL A O 1
ATOM 745 N N . LEU A 1 97 ? -20.903 -12.652 13.867 1.00 97.31 97 LEU A N 1
ATOM 746 C CA . LEU A 1 97 ? -20.360 -13.989 14.105 1.00 97.31 97 LEU A CA 1
ATOM 747 C C . LEU A 1 97 ? -21.211 -15.086 13.453 1.00 97.31 97 LEU A C 1
ATOM 749 O O . LEU A 1 97 ? -20.658 -15.953 12.777 1.00 97.31 97 LEU A O 1
ATOM 753 N N . ARG A 1 98 ? -22.544 -15.024 13.575 1.00 96.44 98 ARG A N 1
ATOM 754 C CA . ARG A 1 98 ? -23.468 -15.981 12.935 1.00 96.44 98 ARG A CA 1
ATOM 755 C C . ARG A 1 98 ? -23.358 -15.985 11.413 1.00 96.44 98 ARG A C 1
ATOM 757 O O . ARG A 1 98 ? -23.458 -17.052 10.800 1.00 96.44 98 ARG A O 1
ATOM 764 N N . LEU A 1 99 ? -23.187 -14.813 10.799 1.00 97.12 99 LEU A N 1
ATOM 765 C CA . LEU A 1 99 ? -22.960 -14.697 9.359 1.00 97.12 99 LEU A CA 1
ATOM 766 C C . LEU A 1 99 ? -21.577 -15.238 8.983 1.00 97.12 99 LEU A C 1
ATOM 768 O O . LEU A 1 99 ? -21.462 -16.056 8.069 1.00 97.12 99 LEU A O 1
ATOM 772 N N . ALA A 1 100 ? -20.538 -14.840 9.719 1.00 97.06 100 ALA A N 1
ATOM 773 C CA . ALA A 1 100 ? -19.159 -15.236 9.465 1.00 97.06 100 ALA A CA 1
ATOM 774 C C . ALA A 1 100 ? -18.901 -16.743 9.624 1.00 97.06 100 ALA A C 1
ATOM 776 O O . ALA A 1 100 ? -18.131 -17.307 8.848 1.00 97.06 100 ALA A O 1
ATOM 777 N N . ASP A 1 101 ? -19.554 -17.415 10.574 1.00 97.06 101 ASP A N 1
ATOM 778 C CA . ASP A 1 101 ? -19.497 -18.877 10.721 1.00 97.06 101 ASP A CA 1
ATOM 779 C C . ASP A 1 101 ? -20.113 -19.607 9.518 1.00 97.06 101 ASP A C 1
ATOM 781 O O . ASP A 1 101 ? -19.773 -20.755 9.225 1.00 97.06 101 ASP A O 1
ATOM 785 N N . GLY A 1 102 ? -21.019 -18.944 8.794 1.00 94.25 102 GLY A N 1
ATOM 786 C CA . GLY A 1 102 ? -21.602 -19.477 7.572 1.00 94.25 102 GLY A CA 1
ATOM 787 C C . GLY A 1 102 ? -20.654 -19.440 6.370 1.00 94.25 102 GLY A C 1
ATOM 788 O O . GLY A 1 102 ? -20.857 -20.206 5.421 1.00 94.25 102 GLY A O 1
ATOM 789 N N . VAL A 1 103 ? -19.617 -18.597 6.408 1.00 93.69 103 VAL A N 1
ATOM 790 C CA . VAL A 1 103 ? -18.673 -18.372 5.307 1.00 93.69 103 VAL A CA 1
ATOM 791 C C . VAL A 1 103 ? -17.572 -19.444 5.310 1.00 93.69 103 VAL A C 1
ATOM 793 O O . VAL A 1 103 ? -16.973 -19.709 6.350 1.00 93.69 103 VAL A O 1
ATOM 796 N N . PRO A 1 104 ? -17.228 -20.054 4.158 1.00 88.94 104 PRO A N 1
ATOM 797 C CA . PRO A 1 104 ? -17.743 -19.785 2.812 1.00 88.94 104 PRO A CA 1
ATOM 798 C C . PRO A 1 104 ? -18.827 -20.768 2.347 1.00 88.94 104 PRO A C 1
ATOM 800 O O . PRO A 1 104 ? -19.137 -20.799 1.162 1.00 88.94 104 PRO A O 1
ATOM 803 N N . ARG A 1 105 ? -19.338 -21.634 3.232 1.00 89.25 105 ARG A N 1
ATOM 804 C CA . ARG A 1 105 ? -20.153 -22.797 2.842 1.00 89.25 105 ARG A CA 1
ATOM 805 C C . ARG A 1 105 ? -21.645 -22.484 2.789 1.00 89.25 105 ARG A C 1
ATOM 807 O O . ARG A 1 105 ? -22.238 -22.460 1.717 1.00 89.25 105 ARG A O 1
ATOM 814 N N . SER A 1 106 ? -22.264 -22.287 3.952 1.00 91.81 106 SER A N 1
ATOM 815 C CA . SER A 1 106 ? -23.718 -22.093 4.039 1.00 91.81 106 SER A CA 1
ATOM 816 C C . SER A 1 106 ? -24.139 -20.697 3.575 1.00 91.81 106 SER A C 1
ATOM 818 O O . SER A 1 106 ? -25.195 -20.553 2.959 1.00 91.81 106 SER A O 1
ATOM 820 N N . LEU A 1 107 ? -23.273 -19.704 3.796 1.00 93.62 107 LEU A N 1
ATOM 821 C CA . LEU A 1 107 ? -23.423 -18.318 3.366 1.00 93.62 107 LEU A CA 1
ATOM 822 C C . LEU A 1 107 ? -22.197 -17.929 2.525 1.00 93.62 107 LEU A C 1
ATOM 824 O O . LEU A 1 107 ? -21.208 -17.430 3.065 1.00 93.62 107 LEU A O 1
ATOM 828 N N . PRO A 1 108 ? -22.202 -18.217 1.213 1.00 91.25 108 PRO A N 1
ATOM 829 C CA . PRO A 1 108 ? -21.038 -18.051 0.348 1.00 91.25 108 PRO A CA 1
ATOM 830 C C . PRO A 1 108 ? -20.851 -16.589 -0.093 1.00 91.25 108 PRO A C 1
ATOM 832 O O . PRO A 1 108 ? -20.742 -16.318 -1.285 1.00 91.25 108 PRO A O 1
ATOM 835 N N . PHE A 1 109 ? -20.805 -15.646 0.855 1.00 92.38 109 PHE A N 1
ATOM 836 C CA . PHE A 1 109 ? -20.574 -14.230 0.555 1.00 92.38 109 PHE A CA 1
ATOM 837 C C . PHE A 1 109 ? -19.309 -14.053 -0.288 1.00 92.38 109 PHE A C 1
ATOM 839 O O . PHE A 1 109 ? -18.262 -14.658 0.003 1.00 92.38 109 PHE A O 1
ATOM 846 N N . HIS A 1 110 ? -19.421 -13.238 -1.337 1.00 90.62 110 HIS A N 1
ATOM 847 C CA . HIS A 1 110 ? -18.309 -12.949 -2.229 1.00 90.62 110 HIS A CA 1
ATOM 848 C C . HIS A 1 110 ? -17.243 -12.136 -1.509 1.00 90.62 110 HIS A C 1
ATOM 850 O O . HIS A 1 110 ? -16.064 -12.471 -1.585 1.00 90.62 110 HIS A O 1
ATOM 856 N N . GLU A 1 111 ? -17.684 -11.130 -0.761 1.00 91.50 111 GLU A N 1
ATOM 857 C CA . GLU A 1 111 ? -16.841 -10.211 -0.016 1.00 91.50 111 GLU A CA 1
ATOM 858 C C . GLU A 1 111 ? -17.405 -9.999 1.390 1.00 91.50 111 GLU A C 1
ATOM 860 O O . GLU A 1 111 ? -18.609 -9.841 1.584 1.00 91.50 111 GLU A O 1
ATOM 865 N N . VAL A 1 112 ? -16.520 -10.017 2.381 1.00 94.38 112 VAL A N 1
ATOM 866 C CA . VAL A 1 112 ? -16.820 -9.712 3.774 1.00 94.38 112 VAL A CA 1
ATOM 867 C C . VAL A 1 112 ? -15.773 -8.738 4.291 1.00 94.38 112 VAL A C 1
ATOM 869 O O . VAL A 1 112 ? -14.573 -8.990 4.179 1.00 94.38 112 VAL A O 1
ATOM 872 N N . ALA A 1 113 ? -16.227 -7.651 4.901 1.00 93.50 113 ALA A N 1
ATOM 873 C CA . ALA A 1 113 ? -15.386 -6.708 5.620 1.00 93.50 113 ALA A CA 1
ATOM 874 C C . ALA A 1 113 ? -15.940 -6.538 7.034 1.00 93.50 113 ALA A C 1
ATOM 876 O O . ALA A 1 113 ? -17.112 -6.217 7.196 1.00 93.50 113 ALA A O 1
ATOM 877 N N . VAL A 1 114 ? -15.112 -6.746 8.055 1.00 94.69 114 VAL A N 1
ATOM 878 C CA . VAL A 1 114 ? -15.464 -6.494 9.458 1.00 94.69 114 VAL A CA 1
ATOM 879 C C . VAL A 1 114 ? -14.411 -5.589 10.057 1.00 94.69 114 VAL A C 1
ATOM 881 O O . VAL A 1 114 ? -13.218 -5.885 9.992 1.00 94.69 114 VAL A O 1
ATOM 884 N N . GLN A 1 115 ? -14.853 -4.492 10.649 1.00 93.06 115 GLN A N 1
ATOM 885 C CA . GLN A 1 115 ? -13.997 -3.482 11.223 1.00 93.06 115 GLN A CA 1
ATOM 886 C C . GLN A 1 115 ? -14.353 -3.225 12.683 1.00 93.06 115 GLN A C 1
ATOM 888 O O . GLN A 1 115 ? -15.501 -2.943 13.004 1.00 93.06 115 GLN A O 1
ATOM 893 N N . PHE A 1 116 ? -13.338 -3.261 13.539 1.00 93.81 116 PHE A N 1
ATOM 894 C CA . PHE A 1 116 ? -13.401 -2.897 14.946 1.00 93.81 116 PHE A CA 1
ATOM 895 C C . PHE A 1 116 ? -12.763 -1.520 15.118 1.00 93.81 116 PHE A C 1
ATOM 897 O O . PHE A 1 116 ? -11.557 -1.371 14.911 1.00 93.81 116 PHE A O 1
ATOM 904 N N . ARG A 1 117 ? -13.568 -0.513 15.455 1.00 91.06 117 ARG A N 1
ATOM 905 C CA . ARG A 1 117 ? -13.133 0.879 15.622 1.00 91.06 117 ARG A CA 1
ATOM 906 C C . ARG A 1 117 ? -13.163 1.266 17.094 1.00 91.06 117 ARG A C 1
ATOM 908 O O . ARG A 1 117 ? -14.038 0.823 17.827 1.00 91.06 117 ARG A O 1
ATOM 915 N N . HIS A 1 118 ? -12.249 2.129 17.511 1.00 91.00 118 HIS A N 1
ATOM 916 C CA . HIS A 1 118 ? -12.273 2.756 18.831 1.00 91.00 118 HIS A CA 1
ATOM 917 C C . HIS A 1 118 ? -11.537 4.100 18.770 1.00 91.00 118 HIS A C 1
ATOM 919 O O . HIS A 1 118 ? -10.662 4.267 17.918 1.00 91.00 118 HIS A O 1
ATOM 925 N N . ALA A 1 119 ? -11.878 5.041 19.656 1.00 89.31 119 ALA A N 1
ATOM 926 C CA . ALA A 1 119 ? -11.268 6.373 19.689 1.00 89.31 119 ALA A CA 1
ATOM 927 C C . ALA A 1 119 ? -9.744 6.321 19.906 1.00 89.31 119 ALA A C 1
ATOM 929 O O . ALA A 1 119 ? -9.020 7.127 19.335 1.00 89.31 119 ALA A O 1
ATOM 930 N N . ASP A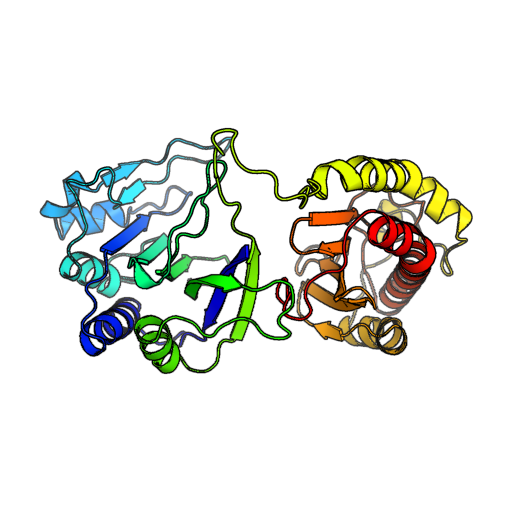 1 120 ? -9.246 5.314 20.628 1.00 91.19 120 ASP A N 1
ATOM 931 C CA . ASP A 1 120 ? -7.807 5.104 20.854 1.00 91.19 120 ASP A CA 1
ATOM 932 C C . ASP A 1 120 ? -7.017 4.778 19.577 1.00 91.19 120 ASP A C 1
ATOM 934 O O . ASP A 1 120 ? -5.798 4.929 19.553 1.00 91.19 120 ASP A O 1
ATOM 938 N N . PHE A 1 121 ? -7.670 4.344 18.490 1.00 90.06 121 PHE A N 1
ATOM 939 C CA . PHE A 1 121 ? -6.995 4.244 17.189 1.00 90.06 121 PHE A CA 1
ATOM 940 C C . PHE A 1 121 ? -6.767 5.626 16.557 1.00 90.06 121 PHE A C 1
ATOM 942 O O . PHE A 1 121 ? -6.068 5.721 15.548 1.00 90.06 121 PHE A O 1
ATOM 949 N N . GLY A 1 122 ? -7.328 6.681 17.148 1.00 85.94 122 GLY A N 1
ATOM 950 C CA . GLY A 1 122 ? -7.229 8.071 16.741 1.00 85.94 122 GLY A CA 1
ATOM 951 C C . GLY A 1 122 ? -8.466 8.593 16.016 1.00 85.94 122 GLY A C 1
ATOM 952 O O . GLY A 1 122 ? -9.459 7.891 15.808 1.00 85.94 122 GLY A O 1
ATOM 953 N N . HIS A 1 123 ? -8.376 9.847 15.576 1.00 71.31 123 HIS A N 1
ATOM 954 C CA . HIS A 1 123 ? -9.412 10.519 14.796 1.00 71.31 123 HIS A CA 1
ATOM 955 C C . HIS A 1 123 ? -8.933 10.718 13.358 1.00 71.31 123 HIS A C 1
ATOM 957 O O . HIS A 1 123 ? -7.873 11.294 13.119 1.00 71.31 123 HIS A O 1
ATOM 963 N N . SER A 1 124 ? -9.709 10.233 12.386 1.00 60.28 124 SER A N 1
ATOM 964 C CA . SER A 1 124 ? -9.425 10.490 10.975 1.00 60.28 124 SER A CA 1
ATOM 965 C C . SER A 1 124 ? -10.095 11.795 10.569 1.00 60.28 124 SER A C 1
ATOM 967 O O . SER A 1 124 ? -11.320 11.888 10.567 1.00 60.28 124 SER A O 1
ATOM 969 N N . VAL A 1 125 ? -9.296 12.795 10.208 1.00 49.84 125 VAL A N 1
ATOM 970 C CA . VAL A 1 125 ? -9.782 14.037 9.603 1.00 49.84 125 VAL A CA 1
ATOM 971 C C . VAL A 1 125 ? -9.523 13.949 8.100 1.00 49.84 125 VAL A C 1
ATOM 973 O O . VAL A 1 125 ? -8.555 14.504 7.589 1.00 49.84 125 VAL A O 1
ATOM 976 N N . HIS A 1 126 ? -10.322 13.175 7.365 1.00 44.97 126 HIS A N 1
ATOM 977 C CA . HIS A 1 126 ? -10.205 13.121 5.905 1.00 44.97 126 HIS A CA 1
ATOM 978 C C . HIS A 1 126 ? -11.554 13.290 5.208 1.00 44.97 126 HIS A C 1
ATOM 980 O O . HIS A 1 126 ? -12.438 12.444 5.307 1.00 44.97 126 HIS A O 1
ATOM 986 N N . ASN A 1 127 ? -11.650 14.384 4.446 1.00 32.53 127 ASN A N 1
ATOM 987 C CA . ASN A 1 127 ? -12.698 14.666 3.473 1.00 32.53 127 ASN A CA 1
ATOM 988 C C . ASN A 1 127 ? -12.279 14.127 2.088 1.00 32.53 127 ASN A C 1
ATOM 990 O O . ASN A 1 127 ? 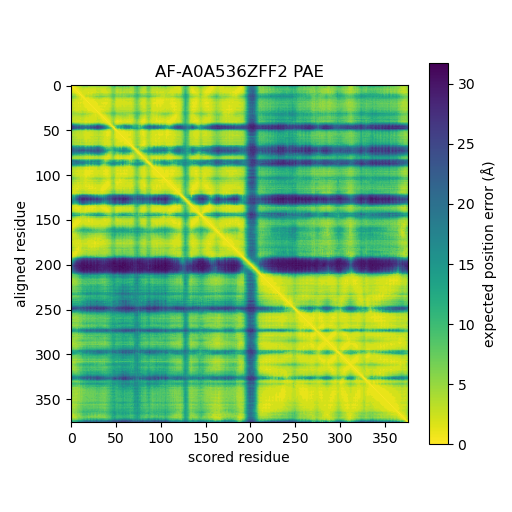-11.220 14.502 1.594 1.00 32.53 127 ASN A O 1
ATOM 994 N N . ALA A 1 128 ? -13.132 13.270 1.503 1.00 30.83 128 ALA A N 1
ATOM 995 C CA . ALA A 1 128 ? -13.353 12.950 0.075 1.00 30.83 128 ALA A CA 1
ATOM 996 C C . ALA A 1 128 ? -12.116 12.795 -0.857 1.00 30.83 128 ALA A C 1
ATOM 998 O O . ALA A 1 128 ? -11.382 13.737 -1.122 1.00 30.83 128 ALA A O 1
ATOM 999 N N . SER A 1 129 ? -11.852 11.664 -1.524 1.00 28.27 129 SER A N 1
ATOM 1000 C CA . SER A 1 129 ? -12.759 10.853 -2.351 1.00 28.27 129 SER A CA 1
ATOM 1001 C C . SER A 1 129 ? -12.229 9.412 -2.481 1.00 28.27 129 SER A C 1
ATOM 1003 O O . SER A 1 129 ? -11.065 9.216 -2.832 1.00 28.27 129 SER A O 1
ATOM 1005 N N . GLY A 1 130 ? -13.081 8.415 -2.223 1.00 34.94 130 GLY A N 1
ATOM 1006 C CA . GLY A 1 130 ? -12.764 6.975 -2.239 1.00 34.94 130 GLY A CA 1
ATOM 1007 C C . GLY A 1 130 ? -12.958 6.311 -0.865 1.00 34.94 130 GLY A C 1
ATOM 1008 O O . GLY A 1 130 ? -13.057 7.027 0.133 1.00 34.94 130 GLY A O 1
ATOM 1009 N N . PRO A 1 131 ? -13.035 4.965 -0.773 1.00 40.41 131 PRO A N 1
ATOM 1010 C CA . PRO A 1 131 ? -13.093 4.267 0.510 1.00 40.41 131 PRO A CA 1
ATOM 1011 C C . PRO A 1 131 ? -11.758 4.457 1.243 1.00 40.41 131 PRO A C 1
ATOM 1013 O O . PRO A 1 131 ? -10.803 3.706 1.048 1.00 40.41 131 PRO A O 1
ATOM 1016 N N . SER A 1 132 ? -11.666 5.519 2.042 1.00 47.06 132 SER A N 1
ATOM 1017 C CA . SER A 1 132 ? -10.526 5.754 2.925 1.00 47.06 132 SER A CA 1
ATOM 1018 C C . SER A 1 132 ? -10.473 4.624 3.958 1.00 47.06 132 SER A C 1
ATOM 1020 O O . SER A 1 132 ? -11.519 4.283 4.523 1.00 47.06 132 SER A O 1
ATOM 1022 N N . PRO A 1 133 ? -9.305 4.009 4.217 1.00 61.53 133 PRO A N 1
ATOM 1023 C CA . PRO A 1 133 ? -9.215 2.981 5.237 1.00 61.53 133 PRO A CA 1
ATOM 1024 C C . PRO A 1 133 ? -9.514 3.634 6.591 1.00 61.53 133 PRO A C 1
ATOM 1026 O O . PRO A 1 133 ? -8.839 4.570 7.013 1.00 61.53 133 PRO A O 1
ATOM 1029 N N . ALA A 1 134 ? -10.579 3.188 7.250 1.00 73.81 134 ALA A N 1
ATOM 1030 C CA . ALA A 1 134 ? -10.955 3.733 8.546 1.00 73.81 134 ALA A CA 1
ATOM 1031 C C . ALA A 1 134 ? -9.997 3.228 9.643 1.00 73.81 134 ALA A C 1
ATOM 1033 O O . ALA A 1 134 ? -9.481 2.110 9.562 1.00 73.81 134 ALA A O 1
ATOM 1034 N N . LEU A 1 135 ? -9.769 4.050 10.669 1.00 88.00 135 LEU A N 1
ATOM 1035 C CA . LEU A 1 135 ? -8.939 3.693 11.823 1.00 88.00 135 LEU A CA 1
ATOM 1036 C C . LEU A 1 135 ? -9.586 2.533 12.597 1.00 88.00 135 LEU A C 1
ATOM 1038 O O . LEU A 1 135 ? -10.809 2.478 12.737 1.00 88.00 135 LEU A O 1
ATOM 1042 N N . GLY A 1 136 ? -8.777 1.586 13.063 1.00 93.12 136 GLY A N 1
ATOM 1043 C CA . GLY A 1 136 ? -9.227 0.362 13.717 1.00 93.12 136 GLY A CA 1
ATOM 1044 C C . GLY A 1 136 ? -8.553 -0.901 13.189 1.00 93.12 136 GLY A C 1
ATOM 1045 O O . GLY A 1 136 ? -7.583 -0.859 12.429 1.00 93.12 136 GLY A O 1
ATOM 1046 N N . ILE A 1 137 ? -9.105 -2.050 13.567 1.00 95.75 137 ILE A N 1
ATOM 1047 C CA . ILE A 1 137 ? -8.710 -3.364 13.050 1.00 95.75 137 ILE A CA 1
ATOM 1048 C C . ILE A 1 137 ? -9.713 -3.796 11.994 1.00 95.75 137 ILE A C 1
ATOM 1050 O O . ILE A 1 137 ? -10.910 -3.824 12.250 1.00 95.75 137 ILE A O 1
ATOM 1054 N N . THR A 1 138 ? -9.222 -4.150 10.813 1.00 95.06 138 THR A N 1
ATOM 1055 C CA . THR A 1 138 ? -10.028 -4.591 9.675 1.00 95.06 138 THR A CA 1
ATOM 1056 C C . THR A 1 138 ? -9.677 -6.025 9.309 1.00 95.06 138 THR A C 1
ATOM 1058 O O . THR A 1 138 ? -8.512 -6.363 9.087 1.00 95.06 138 THR A O 1
ATOM 1061 N N . ILE A 1 139 ? -10.708 -6.852 9.205 1.00 96.00 139 ILE A N 1
ATOM 1062 C CA . ILE A 1 139 ? -10.675 -8.175 8.597 1.00 96.00 139 ILE A CA 1
ATOM 1063 C C . ILE A 1 139 ? -11.370 -8.051 7.246 1.00 96.00 139 ILE A C 1
ATOM 1065 O O . ILE A 1 139 ? -12.525 -7.635 7.179 1.00 96.00 139 ILE A O 1
ATOM 1069 N N . HIS A 1 140 ? -10.676 -8.428 6.178 1.00 94.31 140 HIS A N 1
ATOM 1070 C CA . HIS A 1 140 ? -11.255 -8.524 4.839 1.00 94.31 140 HIS A CA 1
ATOM 1071 C C . HIS A 1 140 ? -11.130 -9.956 4.341 1.00 94.31 140 HIS A C 1
ATOM 1073 O O . HIS A 1 140 ? -10.079 -10.582 4.499 1.00 94.31 140 HIS A O 1
ATOM 1079 N N . ASP A 1 141 ? -12.206 -10.484 3.776 1.00 93.44 141 ASP A N 1
ATOM 1080 C CA . ASP A 1 141 ? -12.273 -11.824 3.216 1.00 93.44 141 ASP A CA 1
ATOM 1081 C C . ASP A 1 141 ? -13.082 -11.791 1.918 1.00 93.44 141 ASP A C 1
ATOM 1083 O O . ASP A 1 141 ? -14.293 -11.589 1.936 1.00 93.44 141 ASP A O 1
ATOM 1087 N N . SER A 1 142 ? -12.418 -12.002 0.786 1.00 91.56 142 SER A N 1
ATOM 1088 C CA . SER A 1 142 ? -13.046 -11.962 -0.535 1.00 91.56 142 SER A CA 1
ATOM 1089 C C . SER A 1 142 ? -12.656 -13.156 -1.393 1.00 91.56 142 SER A C 1
ATOM 1091 O O . SER A 1 142 ? -11.568 -13.721 -1.260 1.00 91.56 142 SER A O 1
ATOM 1093 N N . TRP A 1 143 ? -13.539 -13.551 -2.304 1.00 85.12 143 TRP A N 1
ATOM 1094 C CA . TRP A 1 143 ? -13.176 -14.451 -3.390 1.00 85.12 143 TRP A CA 1
ATOM 1095 C C . TRP A 1 143 ? -12.327 -13.711 -4.424 1.00 85.12 143 TRP A C 1
ATOM 1097 O O . TRP A 1 143 ? -12.681 -12.639 -4.902 1.00 85.12 143 TRP A O 1
ATOM 1107 N N . TRP A 1 144 ? -11.206 -14.320 -4.796 1.00 75.06 144 TRP A N 1
ATOM 1108 C CA . TRP A 1 144 ? -10.356 -13.889 -5.896 1.00 75.06 144 TRP A CA 1
ATOM 1109 C C . TRP A 1 144 ? -10.183 -15.034 -6.899 1.00 75.06 144 TRP A C 1
ATOM 1111 O O . TRP A 1 144 ? -10.582 -16.166 -6.626 1.00 75.06 144 TRP A O 1
ATOM 1121 N N . VAL A 1 145 ? -9.554 -14.750 -8.044 1.00 68.88 145 VAL A N 1
ATOM 1122 C CA . VAL A 1 145 ? -9.407 -15.667 -9.195 1.00 68.88 145 VAL A CA 1
ATOM 1123 C C . VAL A 1 145 ? -8.992 -17.095 -8.797 1.00 68.88 145 VAL A C 1
ATOM 1125 O O . VAL A 1 145 ? -9.502 -18.056 -9.357 1.00 68.88 145 VAL A O 1
ATOM 1128 N N . ASN A 1 146 ? -8.124 -17.243 -7.789 1.00 72.19 146 ASN A N 1
ATOM 1129 C CA . ASN A 1 146 ? -7.560 -18.535 -7.366 1.00 72.19 146 ASN A CA 1
ATOM 1130 C C . ASN A 1 146 ? -8.027 -19.000 -5.971 1.00 72.19 146 ASN A C 1
ATOM 1132 O O . ASN A 1 146 ? -7.376 -19.841 -5.352 1.00 72.19 146 ASN A O 1
ATOM 1136 N N . GLY A 1 147 ? -9.112 -18.432 -5.439 1.00 82.81 147 GLY A N 1
ATOM 1137 C CA . GLY A 1 147 ? -9.672 -18.798 -4.136 1.00 82.81 147 GLY A CA 1
ATOM 1138 C C . GLY A 1 147 ? -9.868 -17.615 -3.194 1.00 82.81 147 GLY A C 1
ATOM 1139 O O . GLY A 1 147 ? -9.736 -16.454 -3.581 1.00 82.81 147 GLY A O 1
ATOM 1140 N N . ARG A 1 148 ? -10.199 -17.906 -1.931 1.00 85.62 148 ARG A N 1
ATOM 1141 C CA . ARG A 1 148 ? -10.448 -16.859 -0.934 1.00 85.62 148 ARG A CA 1
ATOM 1142 C C . ARG A 1 148 ? -9.153 -16.200 -0.476 1.00 85.62 148 ARG A C 1
ATOM 1144 O O . ARG A 1 148 ? -8.202 -16.863 -0.059 1.00 85.62 148 ARG A O 1
ATOM 1151 N N . ARG A 1 149 ? -9.141 -14.873 -0.524 1.00 89.25 149 ARG A N 1
ATOM 1152 C CA . ARG A 1 149 ? -8.096 -14.015 0.016 1.00 89.25 149 ARG A CA 1
ATOM 1153 C C . ARG A 1 149 ? -8.600 -13.420 1.322 1.00 89.25 149 ARG A C 1
ATOM 1155 O O . ARG A 1 149 ? -9.584 -12.689 1.323 1.00 89.25 149 ARG A O 1
ATOM 1162 N N . ARG A 1 150 ? -7.880 -13.693 2.410 1.00 92.25 150 ARG A N 1
ATOM 1163 C CA . ARG A 1 150 ? -8.138 -13.100 3.722 1.00 92.25 150 ARG A CA 1
ATOM 1164 C C . ARG A 1 150 ? -6.971 -12.242 4.182 1.00 92.25 150 ARG A C 1
ATOM 1166 O O . ARG A 1 150 ? -5.817 -12.656 4.059 1.00 92.25 150 ARG A O 1
ATOM 1173 N N . THR A 1 151 ? -7.278 -11.078 4.738 1.00 93.00 151 THR A N 1
ATOM 1174 C CA . THR A 1 151 ? -6.303 -10.148 5.312 1.00 93.00 151 THR A CA 1
ATOM 1175 C C . THR A 1 151 ? -6.771 -9.647 6.672 1.00 93.00 151 THR A C 1
ATOM 1177 O O . THR A 1 151 ? -7.953 -9.368 6.857 1.00 93.00 151 THR A O 1
ATOM 1180 N N . LEU A 1 152 ? -5.826 -9.505 7.600 1.00 96.00 152 LEU A N 1
ATOM 1181 C CA . LEU A 1 152 ? -5.998 -8.819 8.876 1.00 96.00 152 LEU A CA 1
ATOM 1182 C C . LEU A 1 152 ? -5.057 -7.618 8.876 1.00 96.00 152 LEU A C 1
ATOM 1184 O O . LEU A 1 152 ? -3.849 -7.784 8.694 1.00 96.00 152 LEU A O 1
ATOM 1188 N N . SER A 1 153 ? -5.601 -6.428 9.082 1.00 94.94 153 SER A N 1
ATOM 1189 C CA . SER A 1 153 ? -4.814 -5.201 9.150 1.00 94.94 153 SER A CA 1
ATOM 1190 C C . SER A 1 153 ? -5.273 -4.304 10.285 1.00 94.94 153 SER A C 1
ATOM 1192 O O . SER A 1 153 ? -6.461 -4.263 10.585 1.00 94.94 153 SER A O 1
ATOM 1194 N N . ALA A 1 154 ? -4.353 -3.547 10.867 1.00 94.88 154 ALA A N 1
ATOM 1195 C CA . ALA A 1 154 ? -4.662 -2.469 11.795 1.00 94.88 154 ALA A CA 1
ATOM 1196 C C . ALA A 1 154 ? -4.270 -1.128 11.181 1.00 94.88 154 ALA A C 1
ATOM 1198 O O . ALA A 1 154 ? -3.269 -1.051 10.473 1.00 94.88 154 ALA A O 1
ATOM 1199 N N . LEU A 1 155 ? -5.037 -0.086 11.467 1.00 92.75 155 LEU A N 1
ATOM 1200 C CA . LEU A 1 155 ? -4.718 1.292 11.130 1.00 92.75 155 LEU A CA 1
ATOM 1201 C C . LEU A 1 155 ? -4.951 2.157 12.368 1.00 92.75 155 LEU A C 1
ATOM 1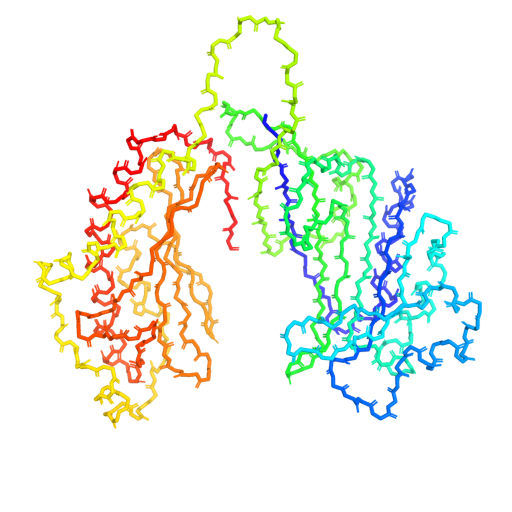203 O O . LEU A 1 155 ? -6.069 2.210 12.869 1.00 92.75 155 LEU A O 1
ATOM 1207 N N . TYR A 1 156 ? -3.918 2.828 12.859 1.00 92.50 156 TYR A N 1
ATOM 1208 C CA . TYR A 1 156 ? -4.013 3.756 13.990 1.00 92.50 156 TYR A CA 1
ATOM 1209 C C . TYR A 1 156 ? -3.262 5.046 13.673 1.00 92.50 156 TYR A C 1
ATOM 1211 O O . TYR A 1 156 ? -2.402 5.040 12.797 1.00 92.50 156 TYR A O 1
ATOM 1219 N N . SER A 1 157 ? -3.559 6.142 14.367 1.00 91.06 157 SER A N 1
ATOM 1220 C CA . SER A 1 157 ? -2.807 7.390 14.241 1.00 91.06 157 SER A CA 1
ATOM 1221 C C . SER A 1 157 ? -1.963 7.696 15.471 1.00 91.06 157 SER A C 1
ATOM 1223 O O . SER A 1 157 ? -2.365 7.380 16.587 1.00 91.06 157 SER A O 1
ATOM 1225 N N . VAL A 1 158 ? -0.832 8.365 15.262 1.00 90.25 158 VAL A N 1
ATOM 1226 C CA . VAL A 1 158 ? 0.026 8.930 16.311 1.00 90.25 158 VAL A CA 1
ATOM 1227 C C . VAL A 1 158 ? 0.415 10.361 15.960 1.00 90.25 158 VAL A C 1
ATOM 1229 O O . VAL A 1 158 ? 0.540 10.705 14.781 1.00 90.25 158 VAL A O 1
ATOM 1232 N N . ASP A 1 159 ? 0.654 11.180 16.979 1.00 88.31 159 ASP A N 1
ATOM 1233 C CA . ASP A 1 159 ? 1.221 12.515 16.811 1.00 88.31 159 ASP A CA 1
ATOM 1234 C C . ASP A 1 159 ? 2.744 12.433 16.793 1.00 88.31 159 ASP A C 1
ATOM 1236 O O . ASP A 1 159 ? 3.401 12.297 17.821 1.00 88.31 159 ASP A O 1
ATOM 1240 N N . ALA A 1 160 ? 3.315 12.484 15.594 1.00 85.94 160 ALA A N 1
ATOM 1241 C CA . ALA A 1 160 ? 4.751 12.424 15.390 1.00 85.94 160 ALA A CA 1
ATOM 1242 C C . ALA A 1 160 ? 5.390 13.815 15.463 1.00 85.94 160 ALA A C 1
ATOM 1244 O O . ALA A 1 160 ? 4.913 14.776 14.844 1.00 85.94 160 ALA A O 1
ATOM 1245 N N . ASP A 1 161 ? 6.520 13.889 16.159 1.00 82.69 161 ASP A N 1
ATOM 1246 C CA . ASP A 1 161 ? 7.444 15.016 16.098 1.00 82.69 161 ASP A CA 1
ATOM 1247 C C . ASP A 1 161 ? 8.352 14.875 14.863 1.00 82.69 161 ASP A C 1
ATOM 1249 O O . ASP A 1 161 ? 8.972 13.832 14.644 1.00 82.69 161 ASP A O 1
ATOM 1253 N N . VAL A 1 162 ? 8.428 15.927 14.047 1.00 79.19 162 VAL A N 1
ATOM 1254 C CA . VAL A 1 162 ? 9.272 16.014 12.840 1.00 79.19 162 VAL A CA 1
ATOM 1255 C C . VAL A 1 162 ? 10.757 15.888 13.192 1.00 79.19 162 VAL A C 1
ATOM 1257 O O . VAL A 1 162 ? 11.531 15.357 12.396 1.00 79.19 162 VAL A O 1
ATOM 1260 N N . THR A 1 163 ? 11.150 16.330 14.389 1.00 81.44 163 THR A N 1
ATOM 1261 C CA . THR A 1 163 ? 12.543 16.299 14.853 1.00 81.44 163 THR A CA 1
ATOM 1262 C C . THR A 1 163 ? 12.951 14.950 15.448 1.00 81.44 163 THR A C 1
ATOM 1264 O O . THR A 1 163 ? 14.143 14.646 15.544 1.00 81.44 163 THR A O 1
ATOM 1267 N N . SER A 1 164 ? 11.976 14.102 15.797 1.00 85.19 164 SER A N 1
ATOM 1268 C CA . SER A 1 164 ? 12.240 12.768 16.331 1.00 85.19 164 SER A CA 1
ATOM 1269 C C . SER A 1 164 ? 12.847 11.844 15.273 1.00 85.19 164 SER A C 1
ATOM 1271 O O . SER A 1 164 ? 12.563 11.924 14.075 1.00 85.19 164 SER A O 1
ATOM 1273 N N . LYS A 1 165 ? 13.663 10.891 15.730 1.00 84.88 165 LYS A N 1
ATOM 1274 C CA . LYS A 1 165 ? 14.205 9.823 14.878 1.00 84.88 165 LYS A CA 1
ATOM 1275 C C . LYS A 1 165 ? 13.251 8.646 14.709 1.00 84.88 165 LYS A C 1
ATOM 1277 O O . LYS A 1 165 ? 13.355 7.905 13.735 1.00 84.88 165 LYS A O 1
ATOM 1282 N N . THR A 1 166 ? 12.336 8.463 15.654 1.00 87.62 166 THR A N 1
ATOM 1283 C CA . THR A 1 166 ? 11.415 7.327 15.713 1.00 87.62 166 THR A CA 1
ATOM 1284 C C . THR A 1 166 ? 9.980 7.808 15.861 1.00 87.62 166 THR A C 1
ATOM 1286 O O . THR A 1 166 ? 9.713 8.851 16.462 1.00 87.62 166 THR A O 1
ATOM 1289 N N . LEU A 1 167 ? 9.045 7.045 15.292 1.00 87.44 167 LEU A N 1
ATOM 1290 C CA . LEU A 1 167 ? 7.631 7.276 15.558 1.00 87.44 167 LEU A CA 1
ATOM 1291 C C . LEU A 1 167 ? 7.321 6.930 17.020 1.00 87.44 167 LEU A C 1
ATOM 1293 O O . LEU A 1 167 ? 7.900 5.970 17.538 1.00 87.44 167 LEU A O 1
ATOM 1297 N N . PRO A 1 168 ? 6.392 7.659 17.659 1.00 88.56 168 PRO A N 1
ATOM 1298 C CA . PRO A 1 168 ? 5.843 7.247 18.938 1.00 88.56 168 PRO A CA 1
ATOM 1299 C C . PRO A 1 168 ? 5.218 5.857 18.836 1.00 88.56 168 PRO A C 1
ATOM 1301 O O . PRO A 1 168 ? 4.642 5.482 17.807 1.00 88.56 168 PRO A O 1
ATOM 1304 N N . ASP A 1 169 ? 5.298 5.110 19.930 1.00 88.81 169 ASP A N 1
ATOM 1305 C CA . ASP A 1 169 ? 4.554 3.868 20.048 1.00 88.81 169 ASP A CA 1
ATOM 1306 C C . ASP A 1 169 ? 3.036 4.129 19.983 1.00 88.81 169 ASP A C 1
ATOM 1308 O O . ASP A 1 169 ? 2.572 5.191 20.412 1.00 88.81 169 ASP A O 1
ATOM 1312 N N . PRO A 1 170 ? 2.228 3.151 19.527 1.00 90.88 170 PRO A N 1
ATOM 1313 C CA . PRO A 1 170 ? 0.780 3.244 19.658 1.00 90.88 170 PRO A CA 1
ATOM 1314 C C . PRO A 1 170 ? 0.353 3.399 21.132 1.00 90.88 170 PRO A C 1
ATOM 1316 O O . PRO A 1 170 ? 1.080 2.938 22.036 1.00 90.88 170 PRO A O 1
ATOM 1319 N N . PRO A 1 171 ? -0.849 3.962 21.379 1.00 89.94 171 PRO A N 1
ATOM 1320 C CA . PRO A 1 171 ? -1.468 3.976 22.704 1.00 89.94 171 PRO A CA 1
ATOM 1321 C C . PRO A 1 171 ? -1.453 2.585 23.345 1.00 89.94 171 PRO A C 1
ATOM 1323 O O . PRO A 1 171 ? -1.506 1.571 22.645 1.00 89.94 171 PRO A O 1
ATOM 1326 N N . SER A 1 172 ? -1.340 2.517 24.673 1.00 90.94 172 SER A N 1
ATOM 1327 C CA . SER A 1 172 ? -1.108 1.262 25.407 1.00 90.94 172 SER A CA 1
ATOM 1328 C C . SER A 1 172 ? -2.176 0.198 25.136 1.00 90.94 172 SER A C 1
ATOM 1330 O O . SER A 1 172 ? -1.824 -0.960 24.906 1.00 90.94 172 SER A O 1
ATOM 1332 N N . SER A 1 173 ? -3.450 0.593 25.078 1.00 91.44 173 SER A N 1
ATOM 1333 C CA . SER A 1 173 ? -4.586 -0.270 24.723 1.00 91.44 173 SER A CA 1
ATOM 1334 C C . SER A 1 173 ? -4.416 -0.887 23.332 1.00 91.44 173 SER A C 1
ATOM 1336 O O . SER A 1 173 ? -4.502 -2.103 23.161 1.00 91.44 173 SER A O 1
ATOM 1338 N N . ILE A 1 174 ? -4.077 -0.064 22.337 1.00 92.75 174 ILE A N 1
ATOM 1339 C CA . ILE A 1 174 ? -3.839 -0.505 20.960 1.00 92.75 174 ILE A CA 1
ATOM 1340 C C . ILE A 1 174 ? -2.616 -1.414 20.891 1.00 92.75 174 ILE A C 1
ATOM 1342 O O . ILE A 1 174 ? -2.668 -2.475 20.276 1.00 92.75 174 ILE A O 1
ATOM 1346 N N . ARG A 1 175 ? -1.521 -1.044 21.558 1.00 94.12 175 ARG A N 1
ATOM 1347 C CA . ARG A 1 175 ? -0.296 -1.848 21.614 1.00 94.12 175 ARG A CA 1
ATOM 1348 C C . ARG A 1 175 ? -0.561 -3.245 22.164 1.00 94.12 175 ARG A C 1
ATOM 1350 O O . ARG A 1 175 ? -0.077 -4.213 21.579 1.00 94.12 175 ARG A O 1
ATOM 1357 N N . ALA A 1 176 ? -1.334 -3.338 23.246 1.00 94.25 176 ALA A N 1
ATOM 1358 C CA . ALA A 1 176 ? -1.732 -4.605 23.840 1.00 94.25 176 ALA A CA 1
ATOM 1359 C C . ALA A 1 176 ? -2.514 -5.455 22.831 1.00 94.25 176 ALA A C 1
ATOM 1361 O O . ALA A 1 176 ? -2.100 -6.576 22.556 1.00 94.25 176 ALA A O 1
ATOM 1362 N N . ILE A 1 177 ? -3.539 -4.896 22.171 1.00 94.88 177 ILE A N 1
ATOM 1363 C CA . ILE A 1 177 ? -4.298 -5.615 21.133 1.00 94.88 177 ILE A CA 1
ATOM 1364 C C . ILE A 1 177 ? -3.379 -6.108 19.999 1.00 94.88 177 ILE A C 1
ATOM 1366 O O . ILE A 1 177 ? -3.449 -7.271 19.598 1.00 94.88 177 ILE A O 1
ATOM 1370 N N . LEU A 1 178 ? -2.505 -5.241 19.475 1.00 94.88 178 LEU A N 1
ATOM 1371 C CA . LEU A 1 178 ? -1.629 -5.575 18.347 1.00 94.88 178 LEU A CA 1
ATOM 1372 C C . LEU A 1 178 ? -0.611 -6.671 18.690 1.00 94.88 178 LEU A C 1
ATOM 1374 O O . LEU A 1 178 ? -0.278 -7.475 17.817 1.00 94.88 178 LEU A O 1
ATOM 1378 N N . ALA A 1 179 ? -0.149 -6.745 19.942 1.00 93.69 179 ALA A N 1
ATOM 1379 C CA . ALA A 1 179 ? 0.799 -7.767 20.384 1.00 93.69 179 ALA A CA 1
ATOM 1380 C C . ALA A 1 179 ? 0.262 -9.198 20.174 1.00 93.69 179 ALA A C 1
ATOM 1382 O O . ALA A 1 179 ? 1.030 -10.101 19.835 1.00 93.69 179 ALA A O 1
ATOM 1383 N N . HIS A 1 180 ? -1.056 -9.400 20.267 1.00 93.88 180 HIS A N 1
ATOM 1384 C CA . HIS A 1 180 ? -1.695 -10.706 20.072 1.00 93.88 180 HIS A CA 1
ATOM 1385 C C . HIS A 1 180 ? -1.759 -11.170 18.611 1.00 93.88 180 HIS A C 1
ATOM 1387 O O . HIS A 1 180 ? -1.989 -12.352 18.341 1.00 93.88 180 HIS A O 1
ATOM 1393 N N . PHE A 1 181 ? -1.545 -10.275 17.644 1.00 92.69 181 PHE A N 1
ATOM 1394 C CA . PHE A 1 181 ? -1.481 -10.642 16.225 1.00 92.69 181 PHE A CA 1
ATOM 1395 C C . PHE A 1 181 ? -0.069 -11.036 15.776 1.00 92.69 181 PHE A C 1
ATOM 1397 O O . PHE A 1 181 ? 0.116 -11.488 14.642 1.00 92.69 181 PHE A O 1
ATOM 1404 N N . GLY A 1 182 ? 0.918 -10.913 16.669 1.00 91.06 182 GLY A N 1
ATOM 1405 C CA . GLY A 1 182 ? 2.316 -11.209 16.399 1.00 91.06 182 GLY A CA 1
ATOM 1406 C C . GLY A 1 182 ? 2.995 -10.142 15.540 1.00 91.06 182 GLY A C 1
ATOM 1407 O O . GLY A 1 182 ? 2.533 -9.010 15.406 1.00 91.06 182 GLY A O 1
ATOM 1408 N N . LYS A 1 183 ? 4.140 -10.501 14.951 1.00 92.38 183 LYS A N 1
ATOM 1409 C CA . LYS A 1 183 ? 4.935 -9.563 14.151 1.00 92.38 183 LYS A CA 1
ATOM 1410 C C . LYS A 1 183 ? 4.187 -9.184 12.859 1.00 92.38 183 LYS A C 1
ATOM 1412 O O . LYS A 1 183 ? 3.802 -10.090 12.110 1.00 92.38 183 LYS A O 1
ATOM 1417 N N . PRO A 1 184 ? 4.029 -7.884 12.546 1.00 92.62 184 PRO A N 1
ATOM 1418 C CA . PRO A 1 184 ? 3.415 -7.467 11.293 1.00 92.62 184 PRO A CA 1
ATOM 1419 C C . PRO A 1 184 ? 4.254 -7.944 10.103 1.00 92.62 184 PRO A C 1
ATOM 1421 O O . PRO A 1 184 ? 5.486 -7.894 10.116 1.00 92.62 184 PRO A O 1
ATOM 1424 N N . ARG A 1 185 ? 3.571 -8.401 9.053 1.00 89.94 185 ARG A N 1
ATOM 1425 C CA . ARG A 1 185 ? 4.170 -8.779 7.768 1.00 89.94 185 ARG A CA 1
ATOM 1426 C C . ARG A 1 185 ? 4.672 -7.549 7.014 1.00 89.94 185 ARG A C 1
ATOM 1428 O O . ARG A 1 185 ? 5.709 -7.615 6.359 1.00 89.94 185 ARG A O 1
ATOM 1435 N N . SER A 1 186 ? 3.924 -6.455 7.088 1.00 85.75 186 SER A N 1
ATOM 1436 C CA . SER A 1 186 ? 4.269 -5.175 6.474 1.00 85.75 186 SER A CA 1
ATOM 1437 C C . SER A 1 186 ? 3.673 -4.026 7.274 1.00 85.75 186 SER A C 1
ATOM 1439 O O . SER A 1 186 ? 2.675 -4.198 7.974 1.00 85.75 186 SER A O 1
ATOM 1441 N N . SER A 1 187 ? 4.287 -2.853 7.148 1.00 87.81 187 SER A N 1
ATOM 1442 C CA . SER A 1 187 ? 3.806 -1.603 7.726 1.00 87.81 187 SER A CA 1
ATOM 1443 C C . SER A 1 187 ? 3.906 -0.486 6.690 1.00 87.81 187 SER A C 1
ATOM 1445 O O . SER A 1 187 ? 4.821 -0.499 5.861 1.00 87.81 187 SER A O 1
ATOM 1447 N N . ARG A 1 188 ? 2.957 0.449 6.714 1.00 83.56 188 ARG A N 1
ATOM 1448 C CA . ARG A 1 188 ? 2.900 1.634 5.853 1.00 83.56 188 ARG A CA 1
ATOM 1449 C C . ARG A 1 188 ? 2.511 2.846 6.679 1.00 83.56 188 ARG A C 1
ATOM 1451 O O . ARG A 1 188 ? 1.663 2.738 7.557 1.00 83.56 188 ARG A O 1
ATOM 1458 N N . GLN A 1 189 ? 3.102 3.991 6.370 1.00 85.19 189 GLN A N 1
ATOM 1459 C CA . GLN A 1 189 ? 2.772 5.255 7.018 1.00 85.19 189 GLN A CA 1
ATOM 1460 C C . GLN A 1 189 ? 2.114 6.200 6.014 1.00 85.19 189 GLN A C 1
ATOM 1462 O O . GLN A 1 189 ? 2.542 6.299 4.860 1.00 85.19 189 GLN A O 1
ATOM 1467 N N . PHE A 1 190 ? 1.091 6.906 6.478 1.00 78.81 190 PHE A N 1
ATOM 1468 C CA . PHE A 1 190 ? 0.357 7.920 5.737 1.00 78.81 190 PHE A CA 1
ATOM 1469 C C . PHE A 1 190 ? 0.278 9.172 6.600 1.00 78.81 190 PHE A C 1
ATOM 1471 O O . PHE A 1 190 ? -0.025 9.078 7.787 1.00 78.81 190 PHE A O 1
ATOM 1478 N N . LEU A 1 191 ? 0.520 10.345 6.026 1.00 76.94 191 LEU A N 1
ATOM 1479 C CA . LEU A 1 191 ? 0.199 11.579 6.729 1.00 76.94 191 LEU A CA 1
ATOM 1480 C C . LEU A 1 191 ? -1.305 11.820 6.703 1.00 76.94 191 LEU A C 1
ATOM 1482 O O . LEU A 1 191 ? -1.931 11.759 5.642 1.00 76.94 191 LEU A O 1
ATOM 1486 N N . LEU A 1 192 ? -1.867 12.119 7.870 1.00 72.81 192 LEU A N 1
ATOM 1487 C CA . LEU A 1 192 ? -3.224 12.627 7.983 1.00 72.81 192 LEU A CA 1
ATOM 1488 C C . LEU A 1 192 ? -3.156 14.149 7.872 1.00 72.81 192 LEU A C 1
ATOM 1490 O O . LEU A 1 192 ? -2.392 14.806 8.576 1.00 72.81 192 LEU A O 1
ATOM 1494 N N . LYS A 1 193 ? -3.944 14.718 6.960 1.00 64.19 193 LYS A N 1
ATOM 1495 C CA . LYS A 1 193 ? -4.074 16.172 6.862 1.00 64.19 193 LYS A CA 1
ATOM 1496 C C . LYS A 1 193 ? -4.950 16.645 8.008 1.00 64.19 193 LYS A C 1
ATOM 1498 O O . LYS A 1 193 ? -6.132 16.314 8.038 1.00 64.19 193 LYS A O 1
ATOM 1503 N N . SER A 1 194 ? -4.399 17.454 8.901 1.00 49.12 194 SER A N 1
ATOM 1504 C CA . SER A 1 194 ? -5.213 18.181 9.864 1.00 49.12 194 SER A CA 1
ATOM 1505 C C . SER A 1 194 ? -6.057 19.203 9.099 1.00 49.12 194 SER A C 1
ATOM 1507 O O . SER A 1 194 ? -5.525 20.160 8.542 1.00 49.12 194 SER A O 1
ATOM 1509 N N . SER A 1 195 ? -7.377 19.015 9.047 1.00 36.47 195 SER A N 1
ATOM 1510 C CA . SER A 1 195 ? -8.303 20.081 8.646 1.00 36.47 195 SER A CA 1
ATOM 1511 C C . SER A 1 195 ? -8.429 21.072 9.799 1.00 36.47 195 SER A C 1
ATOM 1513 O O . SER A 1 195 ? -9.478 21.157 10.432 1.00 36.47 195 SER A O 1
ATOM 1515 N N . VAL A 1 196 ? -7.362 21.802 10.116 1.00 35.56 196 VAL A N 1
ATOM 1516 C CA . VAL A 1 196 ? -7.508 22.983 10.966 1.00 35.56 196 VAL A CA 1
ATOM 1517 C C . VAL A 1 196 ? -7.836 24.136 10.032 1.00 35.56 196 VAL A C 1
ATOM 1519 O O . VAL A 1 196 ? -6.971 24.682 9.351 1.00 35.56 196 VAL A O 1
ATOM 1522 N N . ALA A 1 197 ? -9.123 24.469 9.963 1.00 35.69 197 ALA A N 1
ATOM 1523 C CA . ALA A 1 197 ? -9.536 25.821 9.638 1.00 35.69 197 ALA A CA 1
ATOM 1524 C C . ALA A 1 197 ? -9.029 26.707 10.782 1.00 35.69 197 ALA A C 1
ATOM 1526 O O . ALA A 1 197 ? -9.658 26.795 11.834 1.00 35.69 197 ALA A O 1
ATOM 1527 N N . THR A 1 198 ? -7.834 27.270 10.628 1.00 31.14 198 THR A N 1
ATOM 1528 C CA . THR A 1 198 ? -7.254 28.151 11.639 1.00 31.14 198 THR A CA 1
ATOM 1529 C C . THR A 1 198 ? -7.943 29.507 11.541 1.00 31.14 198 THR A C 1
ATOM 1531 O O . THR A 1 198 ? -7.780 30.233 10.562 1.00 31.14 198 THR A O 1
ATOM 1534 N N . THR A 1 199 ? -8.727 29.846 12.563 1.00 31.88 199 THR A N 1
ATOM 1535 C CA . THR A 1 199 ? -9.030 31.234 12.928 1.00 31.88 199 THR A CA 1
ATOM 1536 C C . THR A 1 199 ? -7.730 32.047 12.972 1.00 31.88 199 THR A C 1
ATOM 1538 O O . THR A 1 199 ? -6.753 31.577 13.556 1.00 31.88 199 THR A O 1
ATOM 1541 N N . PRO A 1 200 ? -7.677 33.250 12.379 1.00 33.78 200 PRO A N 1
ATOM 1542 C CA . PRO A 1 200 ? -6.440 34.004 12.242 1.00 33.78 200 PRO A CA 1
ATOM 1543 C C . PRO A 1 200 ? -6.119 34.732 13.548 1.00 33.78 200 PRO A C 1
ATOM 1545 O O . PRO A 1 200 ? -6.515 35.878 13.724 1.00 33.78 200 PRO A O 1
ATOM 1548 N N . ASN A 1 201 ? -5.419 34.079 14.476 1.00 35.66 201 ASN A N 1
ATOM 1549 C CA . ASN A 1 201 ? -4.613 34.795 15.463 1.00 35.66 201 ASN A CA 1
ATOM 1550 C C . ASN A 1 201 ? -3.627 33.852 16.158 1.00 35.66 201 ASN A C 1
ATOM 1552 O O . ASN A 1 201 ? -4.002 33.133 17.073 1.00 35.66 201 ASN A O 1
ATOM 1556 N N . GLU A 1 202 ? -2.395 33.820 15.656 1.00 29.64 202 GLU A N 1
ATOM 1557 C CA . GLU A 1 202 ? -1.137 33.885 16.415 1.00 29.64 202 GLU A CA 1
ATOM 1558 C C . GLU A 1 202 ? 0.016 33.508 15.478 1.00 29.64 202 GLU A C 1
ATOM 1560 O O . GLU A 1 202 ? 0.009 32.489 14.785 1.00 29.64 202 GLU A O 1
ATOM 1565 N N . ALA A 1 203 ? 0.988 34.410 15.389 1.00 33.41 203 ALA A N 1
ATOM 1566 C CA . ALA A 1 203 ? 2.106 34.331 14.472 1.00 33.41 203 ALA A CA 1
ATOM 1567 C C . ALA A 1 203 ? 3.117 33.265 14.924 1.00 33.41 203 ALA A C 1
ATOM 1569 O O . ALA A 1 203 ? 4.013 33.543 15.716 1.00 33.41 203 ALA A O 1
ATOM 1570 N N . HIS A 1 204 ? 3.024 32.067 14.346 1.00 29.03 204 HIS A N 1
ATOM 1571 C CA . HIS A 1 204 ? 4.155 31.150 14.220 1.00 29.03 204 HIS A CA 1
ATOM 1572 C C . HIS A 1 204 ? 4.526 30.999 12.735 1.00 29.03 204 HIS A C 1
ATOM 1574 O O . HIS A 1 204 ? 3.709 30.516 11.947 1.00 29.03 204 HIS A O 1
ATOM 1580 N N . PRO A 1 205 ? 5.743 31.397 12.310 1.00 29.31 205 PRO A N 1
ATOM 1581 C CA . PRO A 1 205 ? 6.201 31.201 10.944 1.00 29.31 205 PRO A CA 1
ATOM 1582 C C . PRO A 1 205 ? 6.670 29.753 10.789 1.00 29.31 205 PRO A C 1
ATOM 1584 O O . PRO A 1 205 ? 7.843 29.420 10.914 1.00 29.31 205 PRO A O 1
ATOM 1587 N N . SER A 1 206 ? 5.733 28.856 10.529 1.00 31.64 206 SER A N 1
ATOM 1588 C CA . SER A 1 206 ? 6.022 27.594 9.856 1.00 31.64 206 SER A CA 1
ATOM 1589 C C . SER A 1 206 ? 5.019 27.498 8.729 1.00 31.64 206 SER A C 1
ATOM 1591 O O . SER A 1 206 ? 3.939 26.929 8.868 1.00 31.64 206 SER A O 1
ATOM 1593 N N . ALA A 1 207 ? 5.343 28.187 7.634 1.00 31.86 207 ALA A N 1
ATOM 1594 C CA . ALA A 1 207 ? 4.637 28.026 6.381 1.00 31.86 207 ALA A CA 1
ATOM 1595 C C . ALA A 1 207 ? 4.786 26.556 5.988 1.00 31.86 207 ALA A C 1
ATOM 1597 O O . ALA A 1 207 ? 5.840 26.144 5.523 1.00 31.86 207 ALA A O 1
ATOM 1598 N N . VAL A 1 208 ? 3.749 25.759 6.242 1.00 39.66 208 VAL A N 1
ATOM 1599 C CA . VAL A 1 208 ? 3.633 24.415 5.685 1.00 39.66 208 VAL A CA 1
ATOM 1600 C C . VAL A 1 208 ? 3.519 24.619 4.178 1.00 39.66 208 VAL A C 1
ATOM 1602 O O . VAL A 1 208 ? 2.447 24.951 3.662 1.00 39.66 208 VAL A O 1
ATOM 1605 N N . THR A 1 209 ? 4.647 24.548 3.472 1.00 49.09 209 THR A N 1
ATOM 1606 C CA . THR A 1 209 ? 4.661 24.512 2.016 1.00 49.09 209 THR A CA 1
ATOM 1607 C C . THR A 1 209 ? 3.807 23.331 1.604 1.00 49.09 209 THR A C 1
ATOM 1609 O O . THR A 1 209 ? 4.036 22.203 2.014 1.00 49.09 209 THR A O 1
ATOM 1612 N N . ASN A 1 210 ? 2.771 23.585 0.807 1.00 61.41 210 ASN A N 1
ATOM 1613 C CA . ASN A 1 210 ? 2.007 22.512 0.191 1.00 61.41 210 ASN A CA 1
ATOM 1614 C C . ASN A 1 210 ? 2.904 21.876 -0.876 1.00 61.41 210 ASN A C 1
ATOM 1616 O O . ASN A 1 210 ? 2.781 22.199 -2.060 1.00 61.41 210 ASN A O 1
ATOM 1620 N N . ASP A 1 211 ? 3.823 21.007 -0.449 1.00 69.88 211 ASP A N 1
ATOM 1621 C CA . ASP A 1 211 ? 4.894 20.424 -1.262 1.00 69.88 211 ASP A CA 1
ATOM 1622 C C . ASP A 1 211 ? 4.350 19.848 -2.569 1.00 69.88 211 ASP A C 1
ATOM 1624 O O . ASP A 1 211 ? 4.981 19.937 -3.619 1.00 69.88 211 ASP A O 1
ATOM 1628 N N . ARG A 1 212 ? 3.115 19.329 -2.548 1.00 73.75 212 ARG A N 1
ATOM 1629 C CA . ARG A 1 212 ? 2.417 18.823 -3.732 1.00 73.75 212 ARG A CA 1
ATOM 1630 C C . ARG A 1 212 ? 2.264 19.868 -4.843 1.00 73.75 212 ARG A C 1
ATOM 1632 O O . ARG A 1 212 ? 2.421 19.514 -6.012 1.00 73.75 212 ARG A O 1
ATOM 1639 N N . ALA A 1 213 ? 1.916 21.108 -4.506 1.00 81.88 213 ALA A N 1
ATOM 1640 C CA . ALA A 1 213 ? 1.790 22.194 -5.477 1.00 81.88 213 ALA A CA 1
ATOM 1641 C C . ALA A 1 213 ? 3.164 22.593 -6.030 1.00 81.88 213 ALA A C 1
ATOM 1643 O O . ALA A 1 213 ? 3.295 22.807 -7.234 1.00 81.88 213 ALA A O 1
ATOM 1644 N N . THR A 1 214 ? 4.189 22.591 -5.175 1.00 87.62 214 THR A N 1
ATOM 1645 C CA . THR A 1 214 ? 5.577 22.891 -5.545 1.00 87.62 214 THR A CA 1
ATOM 1646 C C . THR A 1 214 ? 6.160 21.849 -6.502 1.00 87.62 214 THR A C 1
ATOM 1648 O O . THR A 1 214 ? 6.798 22.202 -7.492 1.00 87.62 214 THR A O 1
ATOM 1651 N N . ILE A 1 215 ? 5.897 20.556 -6.277 1.00 91.50 215 ILE A N 1
ATOM 1652 C CA . ILE A 1 215 ? 6.443 19.486 -7.128 1.00 91.50 215 ILE A CA 1
ATOM 1653 C C . ILE A 1 215 ? 5.643 19.237 -8.409 1.00 91.50 215 ILE A C 1
ATOM 1655 O O . ILE A 1 215 ? 6.165 18.633 -9.345 1.00 91.50 215 ILE A O 1
ATOM 1659 N N . ALA A 1 216 ? 4.373 19.650 -8.470 1.00 91.19 216 ALA A N 1
ATOM 1660 C CA . ALA A 1 216 ? 3.518 19.440 -9.637 1.00 91.19 216 ALA A CA 1
ATOM 1661 C C . ALA A 1 216 ? 4.146 19.930 -10.962 1.00 91.19 216 ALA A C 1
ATOM 1663 O O . ALA A 1 216 ? 4.163 19.138 -11.913 1.00 91.19 216 ALA A O 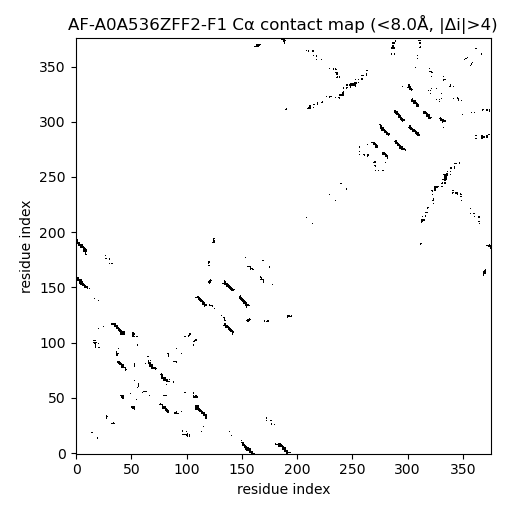1
ATOM 1664 N N . PRO A 1 217 ? 4.709 21.156 -11.058 1.00 94.81 217 PRO A N 1
ATOM 1665 C CA . PRO A 1 217 ? 5.388 21.605 -12.274 1.00 94.81 217 PRO A CA 1
ATOM 1666 C C . PRO A 1 217 ? 6.639 20.779 -12.598 1.00 94.81 217 PRO A C 1
ATOM 1668 O O . PRO A 1 217 ? 6.886 20.494 -13.770 1.00 94.81 217 PRO A O 1
ATOM 1671 N N . ILE A 1 218 ? 7.386 20.321 -11.586 1.00 96.31 218 ILE A N 1
ATOM 1672 C CA . ILE A 1 218 ? 8.552 19.446 -11.781 1.00 96.31 218 ILE A CA 1
ATOM 1673 C C . ILE A 1 218 ? 8.092 18.122 -12.404 1.00 96.31 218 ILE A C 1
ATOM 1675 O O . ILE A 1 218 ? 8.600 17.713 -13.443 1.00 96.31 218 ILE A O 1
ATOM 1679 N N . ILE A 1 219 ? 7.067 17.471 -11.846 1.00 94.81 219 ILE A N 1
ATOM 1680 C CA . ILE A 1 219 ? 6.522 16.226 -12.413 1.00 94.81 219 ILE A CA 1
ATOM 1681 C C . ILE A 1 219 ? 6.071 16.442 -13.864 1.00 94.81 219 ILE A C 1
ATOM 1683 O O . ILE A 1 219 ? 6.379 15.620 -14.728 1.00 94.81 219 ILE A O 1
ATOM 1687 N N . ALA A 1 220 ? 5.347 17.530 -14.141 1.00 95.31 220 ALA A N 1
ATOM 1688 C CA . ALA A 1 220 ? 4.866 17.842 -15.484 1.00 95.31 220 ALA A CA 1
ATOM 1689 C C . ALA A 1 220 ? 6.024 18.007 -16.483 1.00 95.31 220 ALA A C 1
ATOM 1691 O O . ALA A 1 220 ? 5.990 17.402 -17.554 1.00 95.31 220 ALA A O 1
ATOM 1692 N N . LYS A 1 221 ? 7.081 18.734 -16.099 1.00 96.44 221 LYS A N 1
ATOM 1693 C CA . LYS A 1 221 ? 8.309 18.910 -16.890 1.00 96.44 221 LYS A CA 1
ATOM 1694 C C . LYS A 1 221 ? 8.917 17.567 -17.305 1.00 96.44 221 LYS A C 1
ATOM 1696 O O . LYS A 1 221 ? 9.165 17.359 -18.491 1.00 96.44 221 LYS A O 1
ATOM 1701 N N . TYR A 1 222 ? 9.119 16.637 -16.367 1.00 95.88 222 TYR A N 1
ATOM 1702 C CA . TYR A 1 222 ? 9.726 15.337 -16.689 1.00 95.88 222 TYR A CA 1
ATOM 1703 C C . TYR A 1 222 ? 8.782 14.408 -17.450 1.00 95.88 222 TYR A C 1
ATOM 1705 O O . TYR A 1 222 ? 9.246 13.661 -18.304 1.00 95.88 222 TYR A O 1
ATOM 1713 N N . ARG A 1 223 ? 7.467 14.460 -17.203 1.00 93.25 223 ARG A N 1
ATOM 1714 C CA . ARG A 1 223 ? 6.495 13.676 -17.985 1.00 93.25 223 ARG A CA 1
ATOM 1715 C C . ARG A 1 223 ? 6.492 14.089 -19.451 1.00 93.25 223 ARG A C 1
ATOM 1717 O O . ARG A 1 223 ? 6.586 13.227 -20.318 1.00 93.25 223 ARG A O 1
ATOM 1724 N N . THR A 1 224 ? 6.432 15.390 -19.722 1.00 92.94 224 THR A N 1
ATOM 1725 C CA . THR A 1 224 ? 6.449 15.914 -21.093 1.00 92.94 224 THR A CA 1
ATOM 1726 C C . THR A 1 224 ? 7.816 15.713 -21.753 1.00 92.94 224 THR A C 1
ATOM 1728 O O . THR A 1 224 ? 7.888 15.383 -22.932 1.00 92.94 224 THR A O 1
ATOM 1731 N N . GLY A 1 225 ? 8.906 15.855 -20.992 1.00 92.50 225 GLY A N 1
ATOM 1732 C CA . GLY A 1 225 ? 10.277 15.713 -21.490 1.00 92.50 225 GLY A CA 1
ATOM 1733 C C . GLY A 1 225 ? 10.829 14.283 -21.540 1.00 92.50 225 GLY A C 1
ATOM 1734 O O . GLY A 1 225 ? 11.960 14.107 -21.987 1.00 92.50 225 GLY A O 1
ATOM 1735 N N . MET A 1 226 ? 10.083 13.264 -21.091 1.00 92.50 226 MET A N 1
ATOM 1736 C CA . MET A 1 226 ? 10.612 11.902 -20.907 1.00 92.50 226 MET A CA 1
ATOM 1737 C C . MET A 1 226 ? 11.178 11.310 -22.202 1.00 92.50 226 MET A C 1
ATOM 1739 O O . MET A 1 226 ? 12.255 10.721 -22.197 1.00 92.50 226 MET A O 1
ATOM 1743 N N . ARG A 1 227 ? 10.484 11.502 -23.331 1.00 89.00 227 ARG A N 1
ATOM 1744 C CA . ARG A 1 227 ? 10.945 10.996 -24.632 1.00 89.00 227 ARG A CA 1
ATOM 1745 C C . ARG A 1 227 ? 12.294 11.602 -25.020 1.00 89.00 227 ARG A C 1
ATOM 1747 O O . ARG A 1 227 ? 13.238 10.864 -25.283 1.00 89.00 227 ARG A O 1
ATOM 1754 N N . SER A 1 228 ? 12.397 12.928 -24.978 1.00 90.88 228 SER A N 1
ATOM 1755 C CA . SER A 1 228 ? 13.631 13.645 -25.315 1.00 90.88 228 SER A CA 1
ATOM 1756 C C . SER A 1 228 ? 14.777 13.311 -24.357 1.00 90.88 228 SER A C 1
ATOM 1758 O O . SER A 1 228 ? 15.933 13.252 -24.772 1.00 90.88 228 SER A O 1
ATOM 1760 N N . LEU A 1 229 ? 14.474 13.057 -23.078 1.00 92.00 229 LEU A N 1
ATOM 1761 C CA . LEU A 1 229 ? 15.458 12.578 -22.108 1.00 92.00 229 LEU A CA 1
ATOM 1762 C C . LEU A 1 229 ? 16.039 11.226 -22.539 1.00 92.00 229 LEU A C 1
ATOM 1764 O O . LEU A 1 229 ? 17.258 11.077 -22.557 1.00 92.00 229 LEU A O 1
ATOM 1768 N N . ILE A 1 230 ? 15.195 10.274 -22.941 1.00 91.25 230 ILE A N 1
ATOM 1769 C CA . ILE A 1 230 ? 15.645 8.942 -23.369 1.00 91.25 230 ILE A CA 1
ATOM 1770 C C . ILE A 1 230 ? 16.447 9.003 -24.670 1.00 91.25 230 ILE A C 1
ATOM 1772 O O . ILE A 1 230 ? 17.501 8.378 -24.762 1.00 91.25 230 ILE A O 1
ATOM 1776 N N . GLU A 1 231 ? 15.987 9.776 -25.655 1.00 90.50 231 GLU A N 1
ATOM 1777 C CA . GLU A 1 231 ? 16.702 9.970 -26.926 1.00 90.50 231 GLU A CA 1
ATOM 1778 C C . GLU A 1 231 ? 18.113 10.533 -26.699 1.00 90.50 231 GLU A C 1
ATOM 1780 O O . GLU A 1 231 ? 19.073 10.104 -27.339 1.00 90.50 231 GLU A O 1
ATOM 1785 N N . ARG A 1 232 ? 18.263 11.445 -25.731 1.00 93.06 232 ARG A N 1
ATOM 1786 C CA . ARG A 1 232 ? 19.559 12.021 -25.354 1.00 93.06 232 ARG A CA 1
ATOM 1787 C C . ARG A 1 232 ? 20.461 11.040 -24.604 1.00 93.06 232 ARG A C 1
ATOM 1789 O O . ARG A 1 232 ? 21.677 11.116 -24.763 1.00 93.06 232 ARG A O 1
ATOM 1796 N N . LEU A 1 233 ? 19.892 10.156 -23.781 1.00 91.69 233 LEU A N 1
ATOM 1797 C CA . LEU A 1 233 ? 20.662 9.257 -22.914 1.00 91.69 233 LEU A CA 1
ATOM 1798 C C . LEU A 1 233 ? 21.458 8.189 -23.662 1.00 91.69 233 LEU A C 1
ATOM 1800 O O . LEU A 1 233 ? 22.383 7.648 -23.066 1.00 91.69 233 LEU A O 1
ATOM 1804 N N . LYS A 1 234 ? 21.129 7.905 -24.933 1.00 88.50 234 LYS A N 1
ATOM 1805 C CA . LYS A 1 234 ? 21.735 6.816 -25.719 1.00 88.50 234 LYS A CA 1
ATOM 1806 C C . LYS A 1 234 ? 21.773 5.516 -24.907 1.00 88.50 234 LYS A C 1
ATOM 1808 O O . LYS A 1 234 ? 22.831 5.077 -24.465 1.00 88.50 234 LYS A O 1
ATOM 1813 N N . LEU A 1 235 ? 20.588 4.947 -24.676 1.00 94.25 235 LEU A N 1
ATOM 1814 C CA . LEU A 1 235 ? 20.424 3.731 -23.878 1.00 94.25 235 LEU A CA 1
ATOM 1815 C C . LEU A 1 235 ? 21.376 2.607 -24.336 1.00 94.25 235 LEU A C 1
ATOM 1817 O O . LEU A 1 235 ? 21.633 2.492 -25.537 1.00 94.25 235 LEU A O 1
ATOM 1821 N N . PRO A 1 236 ? 21.871 1.766 -23.407 1.00 95.25 236 PRO A N 1
ATOM 1822 C CA . PRO A 1 236 ? 22.875 0.746 -23.712 1.00 95.25 236 PRO A CA 1
ATOM 1823 C C . PRO A 1 236 ? 22.392 -0.299 -24.724 1.00 95.25 236 PRO A C 1
ATOM 1825 O O . PRO A 1 236 ? 23.211 -0.883 -25.433 1.00 95.25 236 PRO A O 1
ATOM 1828 N N . HIS A 1 237 ? 21.078 -0.517 -24.825 1.00 95.56 237 HIS A N 1
ATOM 1829 C CA . HIS A 1 237 ? 20.492 -1.449 -25.779 1.00 95.56 237 HIS A CA 1
ATOM 1830 C C . HIS A 1 237 ? 19.411 -0.789 -26.635 1.00 95.56 237 HIS A C 1
ATOM 1832 O O . HIS A 1 237 ? 18.453 -0.201 -26.121 1.00 95.56 237 HIS A O 1
ATOM 1838 N N . ASP A 1 238 ? 19.532 -0.957 -27.954 1.00 91.88 238 ASP A N 1
ATOM 1839 C CA . ASP A 1 238 ? 18.501 -0.570 -28.916 1.00 91.88 238 ASP A CA 1
ATOM 1840 C C . ASP A 1 238 ? 17.408 -1.643 -28.973 1.00 91.88 238 ASP A C 1
ATOM 1842 O O . ASP A 1 238 ? 17.472 -2.598 -29.747 1.00 91.88 238 ASP A O 1
ATOM 1846 N N . LEU A 1 239 ? 16.424 -1.522 -28.083 1.00 91.94 239 LEU A N 1
ATOM 1847 C CA . LEU A 1 239 ? 15.296 -2.445 -28.035 1.00 91.94 239 LEU A CA 1
ATOM 1848 C C . LEU A 1 239 ? 14.311 -2.166 -29.186 1.00 91.94 239 LEU A C 1
ATOM 1850 O O . LEU A 1 239 ? 13.999 -0.995 -29.449 1.00 91.94 239 LEU A O 1
ATOM 1854 N N . PRO A 1 240 ? 13.766 -3.212 -29.839 1.00 90.00 240 PRO A N 1
ATOM 1855 C CA . PRO A 1 240 ? 12.824 -3.045 -30.938 1.00 90.00 240 PRO A CA 1
ATOM 1856 C C . PRO A 1 240 ? 11.510 -2.393 -30.473 1.00 90.00 240 PRO A C 1
ATOM 1858 O O . PRO A 1 240 ? 11.186 -2.425 -29.277 1.00 90.00 240 PRO A O 1
ATOM 1861 N N . PRO A 1 241 ? 10.722 -1.822 -31.402 1.00 88.19 241 PRO A N 1
ATOM 1862 C CA . PRO A 1 241 ? 9.355 -1.384 -31.134 1.00 88.19 241 PRO A CA 1
ATOM 1863 C C . PRO A 1 241 ? 8.501 -2.471 -30.457 1.00 88.19 241 PRO A C 1
ATOM 1865 O O . PRO A 1 241 ? 8.702 -3.669 -30.655 1.00 88.19 241 PRO A O 1
ATOM 1868 N N . GLU A 1 242 ? 7.520 -2.056 -29.652 1.00 85.06 242 GLU A N 1
ATOM 1869 C CA . GLU A 1 242 ? 6.701 -2.956 -28.820 1.00 85.06 242 GLU A CA 1
ATOM 1870 C C . GLU A 1 242 ? 5.995 -4.062 -29.626 1.00 85.06 242 GLU A C 1
ATOM 1872 O O . GLU A 1 242 ? 5.946 -5.216 -29.200 1.00 85.06 242 GLU A O 1
ATOM 1877 N N . ASN A 1 243 ? 5.456 -3.722 -30.799 1.00 84.38 243 ASN A N 1
ATOM 1878 C CA . ASN A 1 243 ? 4.794 -4.661 -31.704 1.00 84.38 243 ASN A CA 1
ATOM 1879 C C . ASN A 1 243 ? 5.762 -5.733 -32.224 1.00 84.38 243 ASN A C 1
ATOM 1881 O O . ASN A 1 243 ? 5.427 -6.914 -32.197 1.00 84.38 243 ASN A O 1
ATOM 1885 N N . GLU A 1 244 ? 6.969 -5.349 -32.632 1.00 85.56 244 GLU A N 1
ATOM 1886 C CA . GLU A 1 244 ? 8.002 -6.285 -33.088 1.00 85.56 244 GLU A CA 1
ATOM 1887 C C . GLU A 1 244 ? 8.483 -7.185 -31.945 1.00 85.56 244 GLU A C 1
ATOM 1889 O O . GLU A 1 244 ? 8.526 -8.410 -32.091 1.00 85.56 244 GLU A O 1
ATOM 1894 N N . ALA A 1 245 ? 8.736 -6.600 -3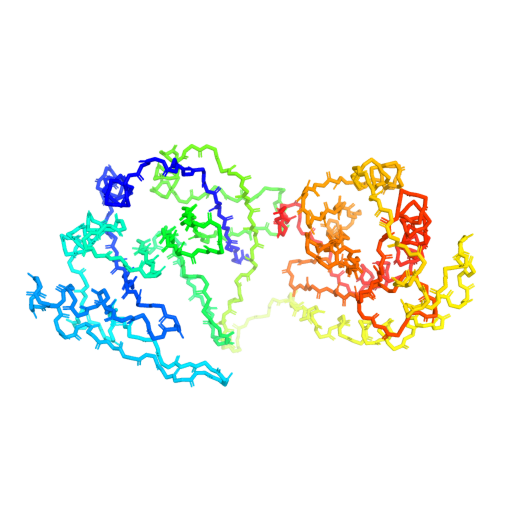0.770 1.00 85.50 245 ALA A N 1
ATOM 1895 C CA . ALA A 1 245 ? 9.145 -7.331 -29.575 1.00 85.50 245 ALA A CA 1
ATOM 1896 C C . ALA A 1 245 ? 8.139 -8.433 -29.198 1.00 85.50 245 ALA A C 1
ATOM 1898 O O . ALA A 1 245 ? 8.540 -9.544 -28.853 1.00 85.50 245 ALA A O 1
ATOM 1899 N N . ARG A 1 246 ? 6.826 -8.174 -29.318 1.00 81.94 246 ARG A N 1
ATOM 1900 C CA . ARG A 1 246 ? 5.773 -9.180 -29.059 1.00 81.94 246 ARG A CA 1
ATOM 1901 C C . ARG A 1 246 ? 5.864 -10.395 -29.979 1.00 81.94 246 ARG A C 1
ATOM 1903 O O . ARG A 1 246 ? 5.505 -11.493 -29.561 1.00 81.94 246 ARG A O 1
ATOM 1910 N N . HIS A 1 247 ? 6.305 -10.211 -31.220 1.00 75.19 247 HIS A N 1
ATOM 1911 C CA . HIS A 1 247 ? 6.380 -11.291 -32.201 1.00 75.19 247 HIS A CA 1
ATOM 1912 C C . HIS A 1 247 ? 7.664 -12.118 -32.078 1.00 75.19 247 HIS A C 1
ATOM 1914 O O . HIS A 1 247 ? 7.617 -13.329 -32.306 1.00 75.19 247 HIS A O 1
ATOM 1920 N N . MET A 1 248 ? 8.774 -11.487 -31.686 1.00 70.25 248 MET A N 1
ATOM 1921 C CA . MET A 1 248 ? 10.086 -12.136 -31.564 1.00 70.25 248 MET A CA 1
ATOM 1922 C C . MET A 1 248 ? 10.217 -12.984 -30.290 1.00 70.25 248 MET A C 1
ATOM 1924 O O . MET A 1 248 ? 10.860 -14.031 -30.284 1.00 70.25 248 MET A O 1
ATOM 1928 N N . ASN A 1 249 ? 9.550 -12.578 -29.214 1.00 65.50 249 ASN A N 1
ATOM 1929 C CA . ASN A 1 249 ? 9.865 -13.050 -27.875 1.00 65.50 249 ASN A CA 1
ATOM 1930 C C . ASN A 1 249 ? 8.894 -14.126 -27.355 1.00 65.50 249 ASN A C 1
ATOM 1932 O O . ASN A 1 249 ? 8.008 -13.853 -26.544 1.00 65.50 249 ASN A O 1
ATOM 1936 N N . ARG A 1 250 ? 9.075 -15.377 -27.801 1.00 65.31 250 ARG A N 1
ATOM 1937 C CA . ARG A 1 250 ? 8.259 -16.537 -27.364 1.00 65.31 250 ARG A CA 1
ATOM 1938 C C . ARG A 1 250 ? 8.878 -17.370 -26.228 1.00 65.31 250 ARG A C 1
ATOM 1940 O O . ARG A 1 250 ? 8.229 -18.291 -25.734 1.00 65.31 250 ARG A O 1
ATOM 1947 N N . GLY A 1 251 ? 10.111 -17.066 -25.818 1.00 66.19 251 GLY A N 1
ATOM 1948 C CA . GLY A 1 251 ? 10.855 -17.815 -24.798 1.00 66.19 251 GLY A CA 1
ATOM 1949 C C . GLY A 1 251 ? 10.326 -17.644 -23.368 1.00 66.19 251 GLY A C 1
ATOM 1950 O O . GLY A 1 251 ? 9.406 -16.869 -23.109 1.00 66.19 251 GLY A O 1
ATOM 1951 N N . GLY A 1 252 ? 10.895 -18.390 -22.418 1.00 76.75 252 GLY A N 1
ATOM 1952 C CA . GLY A 1 252 ? 10.698 -18.211 -20.974 1.00 76.75 252 GLY A CA 1
ATOM 1953 C C . GLY A 1 252 ? 11.706 -17.203 -20.416 1.00 76.75 252 GLY A C 1
ATOM 1954 O O . GLY A 1 252 ? 12.893 -17.340 -20.679 1.00 76.75 252 GLY A O 1
ATOM 1955 N N . SER A 1 253 ? 11.272 -16.227 -19.620 1.00 78.06 253 SER A N 1
ATOM 1956 C CA . SER A 1 253 ? 12.155 -15.169 -19.092 1.00 78.06 253 SER A CA 1
ATOM 1957 C C . SER A 1 253 ? 13.019 -15.605 -17.903 1.00 78.06 253 SER A C 1
ATOM 1959 O O . SER A 1 253 ? 13.719 -14.786 -17.320 1.00 78.06 253 SER A O 1
ATOM 1961 N N . GLY A 1 254 ? 12.917 -16.871 -17.483 1.00 84.50 254 GLY A N 1
ATOM 1962 C CA . GLY A 1 254 ? 13.585 -17.365 -16.282 1.00 84.50 254 GLY A CA 1
ATOM 1963 C C . GLY A 1 254 ? 13.217 -16.575 -15.011 1.00 84.50 254 GLY A C 1
ATOM 1964 O O . GLY A 1 254 ? 12.197 -15.872 -14.967 1.00 84.50 254 GLY A O 1
ATOM 1965 N N . PRO A 1 255 ? 14.014 -16.707 -13.937 1.00 89.31 255 PRO A N 1
ATOM 1966 C CA . PRO A 1 255 ? 13.859 -15.884 -12.747 1.00 89.31 255 PRO A CA 1
ATOM 1967 C C . PRO A 1 255 ? 14.247 -14.430 -13.053 1.00 89.31 255 PRO A C 1
ATOM 1969 O O . PRO A 1 255 ? 15.381 -14.140 -13.402 1.00 89.31 255 PRO A O 1
ATOM 1972 N N . LEU A 1 256 ? 13.311 -13.499 -12.858 1.00 93.06 256 LEU A N 1
ATOM 1973 C CA . LEU A 1 256 ? 13.516 -12.079 -13.186 1.00 93.06 256 LEU A CA 1
ATOM 1974 C C . LEU A 1 256 ? 14.314 -11.304 -12.124 1.00 93.06 256 LEU A C 1
ATOM 1976 O O . LEU A 1 256 ? 14.945 -10.292 -12.421 1.00 93.06 256 LEU A O 1
ATOM 1980 N N . LYS A 1 257 ? 14.258 -11.754 -10.864 1.00 94.62 257 LYS A N 1
ATOM 1981 C CA . LYS A 1 257 ? 14.823 -11.034 -9.714 1.00 94.62 257 LYS A CA 1
ATOM 1982 C C . LYS A 1 257 ? 16.356 -10.875 -9.751 1.00 94.62 257 LYS A C 1
ATOM 1984 O O . LYS A 1 257 ? 16.791 -9.786 -9.389 1.00 94.62 257 LYS A O 1
ATOM 1989 N N . PRO A 1 258 ? 17.161 -11.883 -10.147 1.00 95.56 258 PRO A N 1
ATOM 1990 C CA . PRO A 1 258 ? 18.621 -11.763 -10.174 1.00 95.56 258 PRO A CA 1
ATOM 1991 C C . PRO A 1 258 ? 19.108 -10.545 -10.965 1.00 95.56 258 PRO A C 1
ATOM 1993 O O . PRO A 1 258 ? 19.763 -9.692 -10.382 1.00 95.56 258 PRO A O 1
ATOM 1996 N N . ALA A 1 259 ? 18.641 -10.363 -12.206 1.00 95.69 259 ALA A N 1
ATOM 1997 C CA . ALA A 1 259 ? 19.017 -9.209 -13.029 1.00 95.69 259 ALA A CA 1
ATOM 1998 C C . ALA A 1 259 ? 18.708 -7.858 -12.351 1.00 95.69 259 ALA A C 1
ATOM 2000 O O . ALA A 1 259 ? 19.486 -6.913 -12.448 1.00 95.69 259 ALA A O 1
ATOM 2001 N N . LEU A 1 260 ? 17.590 -7.759 -11.617 1.00 96.81 260 LEU A N 1
ATOM 2002 C CA . LEU A 1 260 ? 17.246 -6.551 -10.857 1.00 96.81 260 LEU A CA 1
ATOM 2003 C C . LEU A 1 260 ? 18.178 -6.316 -9.666 1.00 96.81 260 LEU A C 1
ATOM 2005 O O . LEU A 1 260 ? 18.520 -5.174 -9.379 1.00 96.81 260 LEU A O 1
ATOM 2009 N N . VAL A 1 261 ? 18.558 -7.372 -8.950 1.00 96.88 261 VAL A N 1
ATOM 2010 C CA . VAL A 1 261 ? 19.500 -7.277 -7.827 1.00 96.88 261 VAL A CA 1
ATOM 2011 C C . VAL A 1 261 ? 20.868 -6.847 -8.348 1.00 96.88 261 VAL A C 1
ATOM 2013 O O . VAL A 1 261 ? 21.412 -5.852 -7.871 1.00 96.88 261 VAL A O 1
ATOM 2016 N N . ASP A 1 262 ? 21.362 -7.515 -9.386 1.00 96.88 262 ASP A N 1
ATOM 2017 C CA . ASP A 1 262 ? 22.675 -7.248 -9.974 1.00 96.88 262 ASP A CA 1
ATOM 2018 C C . ASP A 1 262 ? 22.777 -5.810 -10.499 1.00 96.88 262 ASP A C 1
ATOM 2020 O O . ASP A 1 262 ? 23.766 -5.116 -10.255 1.00 96.88 262 ASP A O 1
ATOM 2024 N N . ALA A 1 263 ? 21.720 -5.315 -11.151 1.00 97.38 263 ALA A N 1
ATOM 2025 C CA . ALA A 1 263 ? 21.696 -3.957 -11.677 1.00 97.38 263 ALA A CA 1
ATOM 2026 C C . ALA A 1 263 ? 21.552 -2.876 -10.593 1.00 97.38 263 ALA A C 1
ATOM 2028 O O . ALA A 1 263 ? 22.079 -1.781 -10.767 1.00 97.38 263 ALA A O 1
ATOM 2029 N N . PHE A 1 264 ? 20.850 -3.117 -9.483 1.00 97.69 264 PHE A N 1
ATOM 2030 C CA . PHE A 1 264 ? 20.447 -2.028 -8.579 1.00 97.69 264 PHE A CA 1
ATOM 2031 C C . PHE A 1 264 ? 21.035 -2.085 -7.163 1.00 97.69 264 PHE A C 1
ATOM 2033 O O . PHE A 1 264 ? 21.026 -1.063 -6.473 1.00 97.69 264 PHE A O 1
ATOM 2040 N N . SER A 1 265 ? 21.604 -3.208 -6.719 1.00 95.50 265 SER A N 1
ATOM 2041 C CA . SER A 1 265 ? 22.187 -3.294 -5.371 1.00 95.50 265 SER A CA 1
ATOM 2042 C C . SER A 1 265 ? 23.408 -2.389 -5.191 1.00 95.50 265 SER A C 1
ATOM 2044 O O . SER A 1 265 ? 23.525 -1.729 -4.161 1.00 95.50 265 SER A O 1
ATOM 2046 N N . SER A 1 266 ? 24.267 -2.256 -6.207 1.00 94.44 266 SER A N 1
ATOM 2047 C CA . SER A 1 266 ? 25.396 -1.306 -6.186 1.00 94.44 266 SER A CA 1
ATOM 2048 C C . SER A 1 266 ? 24.953 0.164 -6.169 1.00 94.44 266 SER A C 1
ATOM 2050 O O . SER A 1 266 ? 25.698 1.028 -5.715 1.00 94.44 266 SER A O 1
ATOM 2052 N N . ARG A 1 267 ? 23.714 0.442 -6.598 1.00 94.31 267 ARG A N 1
ATOM 2053 C CA . ARG A 1 267 ? 23.050 1.758 -6.537 1.00 94.31 267 ARG A CA 1
ATOM 2054 C C . ARG A 1 267 ? 22.346 2.000 -5.192 1.00 94.31 267 ARG A C 1
ATOM 2056 O O . ARG A 1 267 ? 21.678 3.015 -5.010 1.00 94.31 267 ARG A O 1
ATOM 2063 N N . GLY A 1 268 ? 22.472 1.067 -4.245 1.00 95.00 268 GLY A N 1
ATOM 2064 C CA . GLY A 1 268 ? 21.901 1.164 -2.902 1.00 95.00 268 GLY A CA 1
ATOM 2065 C C . GLY A 1 268 ? 20.408 0.845 -2.817 1.00 95.00 268 GLY A C 1
ATOM 2066 O O . GLY A 1 268 ? 19.783 1.182 -1.813 1.00 95.00 268 GLY A O 1
ATOM 2067 N N . PHE A 1 269 ? 19.820 0.232 -3.849 1.00 96.12 269 PHE A N 1
ATOM 2068 C CA . PHE A 1 269 ? 18.427 -0.208 -3.815 1.00 96.12 269 PHE A CA 1
ATOM 2069 C C . PHE A 1 269 ? 18.288 -1.620 -3.248 1.00 96.12 269 PHE A C 1
ATOM 2071 O O . PHE A 1 269 ? 18.950 -2.563 -3.686 1.00 96.12 269 PHE A O 1
ATOM 2078 N N . ASP A 1 270 ? 17.305 -1.780 -2.368 1.00 93.75 270 ASP A N 1
ATOM 2079 C CA . ASP A 1 270 ? 16.870 -3.079 -1.874 1.00 93.75 270 ASP A CA 1
ATOM 2080 C C . ASP A 1 270 ? 15.725 -3.630 -2.735 1.00 93.75 270 ASP A C 1
ATOM 2082 O O . ASP A 1 270 ? 14.625 -3.065 -2.774 1.00 93.75 270 ASP A O 1
ATOM 2086 N N . CYS A 1 271 ? 15.947 -4.773 -3.392 1.00 93.19 271 CYS A N 1
ATOM 2087 C CA . CYS A 1 271 ? 14.955 -5.413 -4.259 1.00 93.19 271 CYS A CA 1
ATOM 2088 C C . CYS A 1 271 ? 14.037 -6.394 -3.502 1.00 93.19 271 CYS A C 1
ATOM 2090 O O . CYS A 1 271 ? 14.440 -7.476 -3.050 1.00 93.19 271 CYS A O 1
ATOM 2092 N N . HIS A 1 272 ? 12.750 -6.058 -3.444 1.00 89.00 272 HIS A N 1
ATOM 2093 C CA . HIS A 1 272 ? 11.689 -6.849 -2.825 1.00 89.00 272 HIS A CA 1
ATOM 2094 C C . HIS A 1 272 ? 10.641 -7.303 -3.857 1.00 89.00 272 HIS A C 1
ATOM 2096 O O . HIS A 1 272 ? 10.558 -6.774 -4.964 1.00 89.00 272 HIS A O 1
ATOM 2102 N N . GLY A 1 273 ? 9.809 -8.280 -3.478 1.00 83.88 273 GLY A N 1
ATOM 2103 C CA . GLY A 1 273 ? 8.726 -8.805 -4.322 1.00 83.88 273 GLY A CA 1
ATOM 2104 C C . GLY A 1 273 ? 9.057 -10.115 -5.048 1.00 83.88 273 GLY A C 1
ATOM 2105 O O . GLY A 1 273 ? 10.073 -10.758 -4.767 1.00 83.88 273 GLY A O 1
ATOM 2106 N N . GLY A 1 274 ? 8.149 -10.532 -5.937 1.00 77.12 274 GLY A N 1
ATOM 2107 C CA . GLY A 1 274 ? 8.216 -11.785 -6.697 1.00 77.12 274 GLY A CA 1
ATOM 2108 C C . GLY A 1 274 ? 6.922 -12.122 -7.458 1.00 77.12 274 GLY A C 1
ATOM 2109 O O . GLY A 1 274 ? 5.852 -11.610 -7.141 1.00 77.12 274 GLY A O 1
ATOM 2110 N N . SER A 1 275 ? 7.027 -13.006 -8.460 1.00 71.81 275 SER A N 1
ATOM 2111 C CA . SER A 1 275 ? 5.923 -13.590 -9.262 1.00 71.81 275 SER A CA 1
ATOM 2112 C C . SER A 1 275 ? 4.947 -12.615 -9.950 1.00 71.81 275 SER A C 1
ATOM 2114 O O . SER A 1 275 ? 3.818 -12.998 -10.251 1.00 71.81 275 SER A O 1
ATOM 2116 N N . GLY A 1 276 ? 5.341 -11.366 -10.207 1.00 84.62 276 GLY A N 1
ATOM 2117 C CA . GLY A 1 276 ? 4.479 -10.401 -10.905 1.00 84.62 276 GLY A CA 1
ATOM 2118 C C . GLY A 1 276 ? 4.768 -8.946 -10.561 1.00 84.62 276 GLY A C 1
ATOM 2119 O O . GLY A 1 276 ? 4.590 -8.077 -11.401 1.00 84.62 276 GLY A O 1
ATOM 2120 N N . LEU A 1 277 ? 5.266 -8.680 -9.352 1.00 90.31 277 LEU A N 1
ATOM 2121 C CA . LEU A 1 277 ? 5.586 -7.327 -8.912 1.00 90.31 277 LEU A CA 1
ATOM 2122 C C . LEU A 1 277 ? 6.918 -7.288 -8.166 1.00 90.31 277 LEU A C 1
ATOM 2124 O O . LEU A 1 277 ? 7.118 -8.048 -7.213 1.00 90.31 277 LEU A O 1
ATOM 2128 N N . PHE A 1 278 ? 7.783 -6.361 -8.568 1.00 93.69 278 PHE A N 1
ATOM 2129 C CA . PHE A 1 278 ? 9.016 -6.020 -7.871 1.00 93.69 278 PHE A CA 1
ATOM 2130 C C . PHE A 1 278 ? 8.982 -4.568 -7.402 1.00 93.69 278 PHE A C 1
ATOM 2132 O O . PHE A 1 278 ? 8.517 -3.677 -8.114 1.00 93.69 278 PHE A O 1
ATOM 2139 N N . THR A 1 279 ? 9.502 -4.343 -6.202 1.00 93.75 279 THR A N 1
ATOM 2140 C CA . THR A 1 279 ? 9.660 -3.018 -5.606 1.00 93.75 279 THR A CA 1
ATOM 2141 C C . THR A 1 279 ? 11.115 -2.875 -5.188 1.00 93.75 279 THR A C 1
ATOM 2143 O O . THR A 1 279 ? 11.588 -3.613 -4.324 1.00 93.75 279 THR A O 1
ATOM 2146 N N . LEU A 1 280 ? 11.824 -1.942 -5.811 1.00 95.75 280 LEU A N 1
ATOM 2147 C CA . LEU A 1 280 ? 13.177 -1.553 -5.450 1.00 95.75 280 LEU A CA 1
ATOM 2148 C C . LEU A 1 280 ? 13.093 -0.219 -4.723 1.00 95.75 280 LEU A C 1
ATOM 2150 O O . LEU A 1 280 ? 12.495 0.723 -5.240 1.00 95.75 280 LEU A O 1
ATOM 2154 N N . GLN A 1 281 ? 13.664 -0.129 -3.528 1.00 94.81 281 GLN A N 1
ATOM 2155 C CA . GLN A 1 281 ? 13.612 1.091 -2.725 1.00 94.81 281 GLN A CA 1
ATOM 2156 C C . GLN A 1 281 ? 14.985 1.452 -2.180 1.00 94.81 281 GLN A C 1
ATOM 2158 O O . GLN A 1 281 ? 15.748 0.573 -1.788 1.00 94.81 281 GLN A O 1
ATOM 2163 N N . ARG A 1 282 ? 15.256 2.753 -2.087 1.00 94.44 282 ARG A N 1
ATOM 2164 C CA . ARG A 1 282 ? 16.361 3.298 -1.297 1.00 94.44 282 ARG A CA 1
ATOM 2165 C C . ARG A 1 282 ? 15.969 4.614 -0.643 1.00 94.44 282 ARG A C 1
ATOM 2167 O O . ARG A 1 282 ? 15.009 5.269 -1.054 1.00 94.44 282 ARG A O 1
ATOM 2174 N N . ARG A 1 283 ? 16.745 5.028 0.354 1.00 94.50 283 ARG A N 1
ATOM 2175 C CA . ARG A 1 283 ? 16.592 6.326 1.020 1.00 94.50 283 ARG A CA 1
ATOM 2176 C C . ARG A 1 283 ? 17.617 7.329 0.481 1.00 94.50 283 ARG A C 1
ATOM 2178 O O . ARG A 1 283 ? 18.752 6.955 0.190 1.00 94.50 283 ARG A O 1
ATOM 2185 N N . THR A 1 284 ? 17.216 8.588 0.316 1.00 93.56 284 THR A N 1
ATOM 2186 C CA . THR A 1 284 ? 18.131 9.692 -0.014 1.00 93.56 284 THR A CA 1
ATOM 2187 C C . THR A 1 284 ? 18.786 10.258 1.247 1.00 93.56 284 THR A C 1
ATOM 2189 O O . THR A 1 284 ? 18.385 9.946 2.367 1.00 93.56 284 THR A O 1
ATOM 2192 N N . THR A 1 285 ? 19.781 11.127 1.078 1.00 91.44 285 THR A N 1
ATOM 2193 C CA . THR A 1 285 ? 20.418 11.872 2.180 1.00 91.44 285 THR A CA 1
ATOM 2194 C C . THR A 1 285 ? 19.442 12.779 2.932 1.00 91.44 285 THR A C 1
ATOM 2196 O O . THR A 1 285 ? 19.600 12.988 4.129 1.00 91.44 285 THR A O 1
ATOM 2199 N N . ASP A 1 286 ? 18.402 13.261 2.249 1.00 90.31 286 ASP A N 1
ATOM 2200 C CA . ASP A 1 286 ? 17.328 14.093 2.808 1.00 90.31 286 ASP A CA 1
ATOM 2201 C C . ASP A 1 286 ? 16.136 13.256 3.307 1.00 90.31 286 ASP A C 1
ATOM 2203 O O . ASP A 1 286 ? 15.028 13.755 3.479 1.00 90.31 286 ASP A O 1
ATOM 2207 N N . ASN A 1 287 ? 16.361 11.956 3.537 1.00 90.44 287 ASN A N 1
ATOM 2208 C CA . ASN A 1 287 ? 15.406 10.962 4.034 1.00 90.44 287 ASN A CA 1
ATOM 2209 C C . ASN A 1 287 ? 14.171 10.698 3.161 1.00 90.44 287 ASN A C 1
ATOM 2211 O O . ASN A 1 287 ? 13.319 9.902 3.569 1.00 90.44 287 ASN A O 1
ATOM 2215 N N . HIS A 1 288 ? 14.063 11.282 1.968 1.00 92.31 288 HIS A N 1
ATOM 2216 C CA . HIS A 1 288 ? 13.049 10.874 0.998 1.00 92.31 288 HIS A CA 1
ATOM 2217 C C . HIS A 1 288 ? 13.276 9.425 0.562 1.00 92.31 288 HIS A C 1
ATOM 2219 O O . HIS A 1 288 ? 14.390 8.897 0.627 1.00 92.31 288 HIS A O 1
ATOM 2225 N N . VAL A 1 289 ? 12.214 8.772 0.097 1.00 94.12 289 VAL A N 1
ATOM 2226 C CA . VAL A 1 289 ? 12.292 7.402 -0.418 1.00 94.12 289 VAL A CA 1
ATOM 2227 C C . VAL A 1 289 ? 12.166 7.423 -1.929 1.00 94.12 289 VAL A C 1
ATOM 2229 O O . VAL A 1 289 ? 11.168 7.903 -2.467 1.00 94.12 289 VAL A O 1
ATOM 2232 N N . VAL A 1 290 ? 13.174 6.878 -2.603 1.00 96.38 290 VAL A N 1
ATOM 2233 C CA . VAL A 1 290 ? 13.142 6.609 -4.040 1.00 96.38 290 VAL A CA 1
ATOM 2234 C C . VAL A 1 290 ? 12.665 5.175 -4.233 1.00 96.38 290 VAL A C 1
ATOM 2236 O O . VAL A 1 290 ? 13.210 4.250 -3.634 1.00 96.38 290 VAL A O 1
ATOM 2239 N N . GLU A 1 291 ? 11.630 4.993 -5.044 1.00 95.75 291 GLU A N 1
ATOM 2240 C CA . GLU A 1 291 ? 11.000 3.704 -5.324 1.00 95.75 291 GLU A CA 1
ATOM 2241 C C . GLU A 1 291 ? 10.941 3.472 -6.836 1.00 95.75 291 GLU A C 1
ATOM 2243 O O . GLU A 1 291 ? 10.357 4.270 -7.568 1.00 95.75 291 GLU A O 1
ATOM 2248 N N . LEU A 1 292 ? 11.488 2.350 -7.297 1.00 96.50 292 LEU A N 1
ATOM 2249 C CA . LEU A 1 292 ? 11.250 1.801 -8.626 1.00 96.50 292 LEU A CA 1
ATOM 2250 C C . LEU A 1 292 ? 10.324 0.590 -8.488 1.00 96.50 292 LEU A C 1
ATOM 2252 O O . LEU A 1 292 ? 10.681 -0.435 -7.907 1.00 96.50 292 LEU A O 1
ATOM 2256 N N . LYS A 1 293 ? 9.118 0.712 -9.034 1.00 94.69 293 LYS A N 1
ATOM 2257 C CA . LYS A 1 293 ? 8.109 -0.343 -9.051 1.00 94.69 293 LYS A CA 1
ATOM 2258 C C . LYS A 1 293 ? 8.013 -0.937 -10.453 1.00 94.69 293 LYS A C 1
ATOM 2260 O O . LYS A 1 293 ? 7.773 -0.205 -11.409 1.00 94.69 293 LYS A O 1
ATOM 2265 N N . LEU A 1 294 ? 8.163 -2.254 -10.555 1.00 94.75 294 LEU A N 1
ATOM 2266 C CA . LEU A 1 294 ? 8.096 -3.013 -11.802 1.00 94.75 294 LEU A CA 1
ATOM 2267 C C . LEU A 1 294 ? 6.956 -4.021 -11.710 1.00 94.75 294 LEU A C 1
ATOM 2269 O O . LEU A 1 294 ? 7.042 -4.991 -10.956 1.00 94.75 294 LEU A O 1
ATOM 2273 N N . ASP A 1 295 ? 5.889 -3.784 -12.463 1.00 92.69 295 ASP A N 1
ATOM 2274 C CA . ASP A 1 295 ? 4.853 -4.787 -12.703 1.00 92.69 295 ASP A CA 1
ATOM 2275 C C . ASP A 1 295 ? 5.247 -5.568 -13.949 1.00 92.69 295 ASP A C 1
ATOM 2277 O O . ASP A 1 295 ? 5.301 -5.002 -15.033 1.00 92.69 295 ASP A O 1
ATOM 2281 N N . VAL A 1 296 ? 5.588 -6.840 -13.781 1.00 90.25 296 VAL A N 1
ATOM 2282 C CA . VAL A 1 296 ? 6.037 -7.726 -14.865 1.00 90.25 296 VAL A CA 1
ATOM 2283 C C . VAL A 1 296 ? 4.912 -8.616 -15.389 1.00 90.25 296 VAL A C 1
ATOM 2285 O O . VAL A 1 296 ? 5.171 -9.488 -16.217 1.00 90.25 296 VAL A O 1
ATOM 2288 N N . GLY A 1 297 ? 3.684 -8.413 -14.889 1.00 76.31 297 GLY A N 1
ATOM 2289 C CA . GLY A 1 297 ? 2.460 -9.053 -15.346 1.00 76.31 297 GLY A CA 1
ATOM 2290 C C . GLY A 1 297 ? 2.552 -10.575 -15.412 1.00 76.31 297 GLY A C 1
ATOM 2291 O O . GLY A 1 297 ? 2.967 -11.133 -16.425 1.00 76.31 297 GLY A O 1
ATOM 2292 N N . THR A 1 298 ? 2.063 -11.275 -14.382 1.00 69.12 298 THR A N 1
ATOM 2293 C CA . THR A 1 298 ? 2.087 -12.754 -14.326 1.00 69.12 298 THR A CA 1
ATOM 2294 C C . THR A 1 298 ? 1.490 -13.413 -15.584 1.00 69.12 298 THR A C 1
ATOM 2296 O O . THR A 1 298 ? 1.912 -14.503 -15.957 1.00 69.12 298 THR A O 1
ATOM 2299 N N . TRP A 1 299 ? 0.552 -12.733 -16.257 1.00 68.62 299 TRP A N 1
ATOM 2300 C CA . TRP A 1 299 ? -0.120 -13.203 -17.474 1.00 68.62 299 TRP A CA 1
ATOM 2301 C C . TRP A 1 299 ? 0.332 -12.494 -18.756 1.00 68.62 299 TRP A C 1
ATOM 2303 O O . TRP A 1 299 ? 0.469 -13.145 -19.787 1.00 68.62 299 TRP A O 1
ATOM 2313 N N . SER A 1 300 ? 0.574 -11.178 -18.715 1.00 77.31 300 SER A N 1
ATOM 2314 C CA . SER A 1 300 ? 0.949 -10.404 -19.910 1.00 77.31 300 SER A CA 1
ATOM 2315 C C . SER A 1 300 ? 2.420 -10.555 -20.295 1.00 77.31 300 SER A C 1
ATOM 2317 O O . SER A 1 300 ? 2.790 -10.181 -21.409 1.00 77.31 300 SER A O 1
ATOM 2319 N N . ARG A 1 301 ? 3.265 -11.065 -19.382 1.00 85.31 301 ARG A N 1
ATOM 2320 C CA . ARG A 1 301 ? 4.721 -11.219 -19.564 1.00 85.31 301 ARG A CA 1
ATOM 2321 C C . ARG A 1 301 ? 5.372 -9.942 -20.097 1.00 85.31 301 ARG A C 1
ATOM 2323 O O . ARG A 1 301 ? 6.266 -9.978 -20.943 1.00 85.31 301 ARG A O 1
ATOM 2330 N N . SER A 1 302 ? 4.862 -8.813 -19.625 1.00 90.62 302 SER A N 1
ATOM 2331 C CA . SER A 1 302 ? 5.238 -7.475 -20.052 1.00 90.62 302 SER A CA 1
ATOM 2332 C C . SER A 1 302 ? 5.547 -6.645 -18.821 1.00 90.62 302 SER A C 1
ATOM 2334 O O . SER A 1 302 ? 4.872 -6.779 -17.803 1.00 90.62 302 SER A O 1
ATOM 2336 N N . VAL A 1 303 ? 6.559 -5.793 -18.916 1.00 93.00 303 VAL A N 1
ATOM 2337 C CA . VAL A 1 303 ? 6.975 -4.919 -17.829 1.00 93.00 303 VAL A CA 1
ATOM 2338 C C . VAL A 1 303 ? 6.375 -3.527 -17.981 1.00 93.00 303 VAL A C 1
ATOM 2340 O O . VAL A 1 303 ? 6.434 -2.924 -19.049 1.00 93.00 303 VAL A O 1
ATOM 2343 N N . THR A 1 304 ? 5.849 -3.000 -16.884 1.00 93.81 304 THR A N 1
ATOM 2344 C CA . THR A 1 304 ? 5.589 -1.579 -16.667 1.00 93.81 304 THR A CA 1
ATOM 2345 C C . THR A 1 304 ? 6.479 -1.110 -15.529 1.00 93.81 304 THR A C 1
ATOM 2347 O O . THR A 1 304 ? 6.437 -1.665 -14.429 1.00 93.81 304 THR A O 1
ATOM 2350 N N . ALA A 1 305 ? 7.275 -0.075 -15.785 1.00 95.00 305 ALA A N 1
ATOM 2351 C CA . ALA A 1 305 ? 8.188 0.507 -14.816 1.00 95.00 305 ALA A CA 1
ATOM 2352 C C . ALA A 1 305 ? 7.676 1.874 -14.349 1.00 95.00 305 ALA A C 1
ATOM 2354 O O . ALA A 1 305 ? 7.243 2.707 -15.144 1.00 95.00 305 ALA A O 1
ATOM 2355 N N . MET A 1 306 ? 7.728 2.121 -13.045 1.00 95.25 306 MET A N 1
ATOM 2356 C CA . MET A 1 306 ? 7.323 3.389 -12.450 1.00 95.25 306 MET A CA 1
ATOM 2357 C C . MET A 1 306 ? 8.347 3.829 -11.413 1.00 95.25 306 MET A C 1
ATOM 2359 O O . MET A 1 306 ? 8.614 3.109 -10.454 1.00 95.25 306 MET A O 1
ATOM 2363 N N . PHE A 1 307 ? 8.883 5.027 -11.601 1.00 96.50 307 PHE A N 1
ATOM 2364 C CA . PHE A 1 307 ? 9.842 5.663 -10.711 1.00 96.50 307 PHE A CA 1
ATOM 2365 C C . PHE A 1 307 ? 9.144 6.690 -9.838 1.00 96.50 307 PHE A C 1
ATOM 2367 O O . PHE A 1 307 ? 8.330 7.482 -10.322 1.00 96.50 307 PHE A O 1
ATOM 2374 N N . ARG A 1 308 ? 9.435 6.679 -8.542 1.00 95.69 308 ARG A N 1
ATOM 2375 C CA . ARG A 1 308 ? 8.778 7.544 -7.571 1.00 95.69 308 ARG A CA 1
ATOM 2376 C C . ARG A 1 308 ? 9.769 8.139 -6.595 1.00 95.69 308 ARG A C 1
ATOM 2378 O O . ARG A 1 308 ? 10.645 7.440 -6.102 1.00 95.69 308 ARG A O 1
ATOM 2385 N N . VAL A 1 309 ? 9.545 9.400 -6.247 1.00 94.88 309 VAL A N 1
ATOM 2386 C CA . VAL A 1 309 ? 10.147 10.044 -5.078 1.00 94.88 309 VAL A CA 1
ATOM 2387 C C . VAL A 1 309 ? 9.026 10.346 -4.098 1.00 94.88 309 VAL A C 1
ATOM 2389 O O . VAL A 1 309 ? 8.058 11.032 -4.435 1.00 94.88 309 VAL A O 1
ATOM 2392 N N . ARG A 1 310 ? 9.122 9.779 -2.898 1.00 90.94 310 ARG A N 1
ATOM 2393 C CA . ARG A 1 310 ? 8.113 9.901 -1.847 1.00 90.94 310 ARG A CA 1
ATOM 2394 C C . ARG A 1 310 ? 8.691 10.702 -0.693 1.00 90.94 310 ARG A C 1
ATOM 2396 O O . ARG A 1 310 ? 9.737 10.346 -0.146 1.00 90.94 310 ARG A O 1
ATOM 2403 N N . GLY A 1 311 ? 7.976 11.752 -0.322 1.00 88.50 311 GLY A N 1
ATOM 2404 C CA . GLY A 1 311 ? 8.140 12.460 0.937 1.00 88.50 311 GLY A CA 1
ATOM 2405 C C . GLY A 1 311 ? 6.876 12.335 1.783 1.00 88.50 311 GLY A C 1
ATOM 2406 O O . GLY A 1 311 ? 5.910 11.694 1.355 1.00 88.50 311 GLY A O 1
ATOM 2407 N N . PRO A 1 312 ? 6.869 12.928 2.982 1.00 81.94 312 PRO A N 1
ATOM 2408 C CA . PRO A 1 312 ? 5.725 12.857 3.881 1.00 81.94 312 PRO A CA 1
ATOM 2409 C C . PRO A 1 312 ? 4.449 13.400 3.222 1.00 81.94 312 PRO A C 1
ATOM 2411 O O . PRO A 1 312 ? 3.416 12.732 3.230 1.00 81.94 312 PRO A O 1
ATOM 2414 N N . GLU A 1 313 ? 4.539 14.561 2.571 1.00 80.19 313 GLU A N 1
ATOM 2415 C CA . GLU A 1 313 ? 3.382 15.272 2.007 1.00 80.19 313 GLU A CA 1
ATOM 2416 C C . GLU A 1 313 ? 3.202 15.085 0.497 1.00 80.19 313 GLU A C 1
ATOM 2418 O O . GLU A 1 313 ? 2.241 15.585 -0.099 1.00 80.19 313 GLU A O 1
ATOM 2423 N N . PHE A 1 314 ? 4.101 14.339 -0.148 1.00 84.44 314 PHE A N 1
ATOM 2424 C CA . PHE A 1 314 ? 4.130 14.263 -1.598 1.00 84.44 314 PHE A CA 1
ATOM 2425 C C . PHE A 1 314 ? 4.520 12.891 -2.155 1.00 84.44 314 PHE A C 1
ATOM 2427 O O . PHE A 1 314 ? 5.245 12.098 -1.555 1.00 84.44 314 PHE A O 1
ATOM 2434 N N . ASN A 1 315 ? 4.047 12.623 -3.371 1.00 88.50 315 ASN A N 1
ATOM 2435 C CA . ASN A 1 315 ? 4.397 11.440 -4.147 1.00 88.50 315 ASN A CA 1
ATOM 2436 C C . ASN A 1 315 ? 4.600 11.848 -5.608 1.00 88.50 315 ASN A C 1
ATOM 2438 O O . ASN A 1 315 ? 3.633 12.063 -6.344 1.00 88.50 315 ASN A O 1
ATOM 2442 N N . ALA A 1 316 ? 5.860 11.980 -6.011 1.00 91.88 316 ALA A N 1
ATOM 2443 C CA . ALA A 1 316 ? 6.247 12.371 -7.355 1.00 91.88 316 ALA A CA 1
ATOM 2444 C C . ALA A 1 316 ? 6.477 11.113 -8.195 1.00 91.88 316 ALA A C 1
ATOM 2446 O O . ALA A 1 316 ? 7.465 10.419 -7.985 1.00 91.88 316 ALA A O 1
ATOM 2447 N N . ALA A 1 317 ? 5.564 10.799 -9.119 1.00 93.56 317 ALA A N 1
ATOM 2448 C CA . ALA A 1 317 ? 5.589 9.549 -9.882 1.00 93.56 317 ALA A CA 1
ATOM 2449 C C . ALA A 1 317 ? 5.744 9.781 -11.392 1.00 93.56 317 ALA A C 1
ATOM 2451 O O . ALA A 1 317 ? 4.962 10.525 -12.000 1.00 93.56 317 ALA A O 1
ATOM 2452 N N . LEU A 1 318 ? 6.702 9.073 -11.988 1.00 94.25 318 LEU A N 1
ATOM 2453 C CA . LEU A 1 318 ? 6.984 9.022 -13.417 1.00 94.25 318 LEU A CA 1
ATOM 2454 C C . LEU A 1 318 ? 6.832 7.586 -13.918 1.00 94.25 318 LEU A C 1
ATOM 2456 O O . LEU A 1 318 ? 7.313 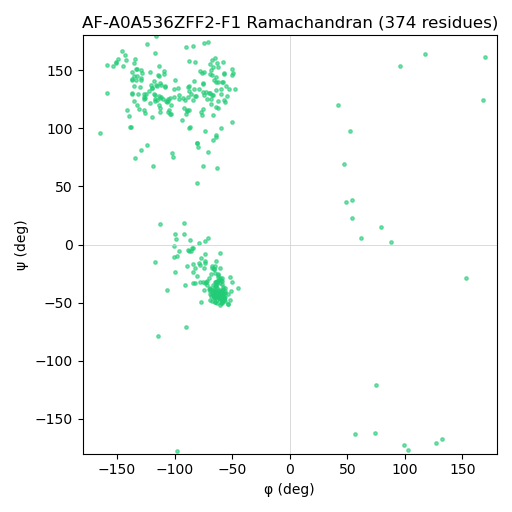6.641 -13.297 1.00 94.25 318 LEU A O 1
ATOM 2460 N N . GLU A 1 319 ? 6.163 7.428 -15.050 1.00 92.75 319 GLU A N 1
ATOM 2461 C CA . GLU A 1 319 ? 6.202 6.183 -15.806 1.00 92.75 319 GLU A CA 1
ATOM 2462 C C . GLU A 1 319 ? 7.512 6.135 -16.596 1.00 92.75 319 GLU A C 1
ATOM 2464 O O . GLU A 1 319 ? 7.904 7.146 -17.184 1.00 92.75 319 GLU A O 1
ATOM 2469 N N . LEU A 1 320 ? 8.204 4.995 -16.566 1.00 92.75 320 LEU A N 1
ATOM 2470 C CA . LEU A 1 320 ? 9.479 4.819 -17.250 1.00 92.75 320 LEU A CA 1
ATOM 2471 C C . LEU A 1 320 ? 9.293 3.966 -18.508 1.00 92.75 320 LEU A C 1
ATOM 2473 O O . LEU A 1 320 ? 8.976 2.778 -18.399 1.00 92.75 320 LEU A O 1
ATOM 2477 N N . PRO A 1 321 ? 9.541 4.528 -19.698 1.00 91.56 321 PRO A N 1
ATOM 2478 C CA . PRO A 1 321 ? 9.754 3.729 -20.894 1.00 91.56 321 PRO A CA 1
ATOM 2479 C C . PRO A 1 321 ? 11.049 2.926 -20.756 1.00 91.56 321 PRO A C 1
ATOM 2481 O O . PRO A 1 321 ? 11.987 3.356 -20.090 1.00 91.56 321 PRO A O 1
ATOM 2484 N N . VAL A 1 322 ? 11.133 1.786 -21.439 1.00 91.75 322 VAL A N 1
ATOM 2485 C CA . VAL A 1 322 ? 12.376 0.989 -21.517 1.00 91.75 322 VAL A CA 1
ATOM 2486 C C . VAL A 1 322 ? 13.167 1.266 -22.804 1.00 91.75 322 VAL A C 1
ATOM 2488 O O . VAL A 1 322 ? 14.300 0.820 -22.957 1.00 91.75 322 VAL A O 1
ATOM 2491 N N . THR A 1 323 ? 12.561 2.003 -23.742 1.00 89.50 323 THR A N 1
ATOM 2492 C CA . THR A 1 323 ? 13.137 2.456 -25.016 1.00 89.50 323 THR A CA 1
ATOM 2493 C C . THR A 1 323 ? 12.353 3.661 -25.544 1.00 89.50 323 THR A C 1
ATOM 2495 O O . THR A 1 323 ? 11.165 3.803 -25.251 1.00 89.50 323 THR A O 1
ATOM 2498 N N . ALA A 1 324 ? 12.989 4.515 -26.354 1.00 86.00 324 ALA A N 1
ATOM 2499 C CA . ALA A 1 324 ? 12.318 5.624 -27.044 1.00 86.00 324 ALA A CA 1
ATOM 2500 C C . ALA A 1 324 ? 11.291 5.144 -28.090 1.00 86.00 324 ALA A C 1
ATOM 2502 O O . ALA A 1 324 ? 10.391 5.893 -28.465 1.00 86.00 324 ALA A O 1
ATOM 2503 N N . ARG A 1 325 ? 11.420 3.893 -28.555 1.00 84.81 325 ARG A N 1
ATOM 2504 C CA . ARG A 1 325 ? 10.573 3.295 -29.601 1.00 84.81 325 ARG A CA 1
ATOM 2505 C C . ARG A 1 325 ? 9.293 2.642 -29.066 1.00 84.81 325 ARG A C 1
ATOM 2507 O O . ARG A 1 325 ? 8.463 2.193 -29.853 1.00 84.81 325 ARG A O 1
ATOM 2514 N N . ALA A 1 326 ? 9.116 2.576 -27.747 1.00 79.19 326 ALA A N 1
ATOM 2515 C CA . ALA A 1 326 ? 7.901 2.054 -27.133 1.00 79.19 326 ALA A CA 1
ATOM 2516 C C . ALA A 1 326 ? 6.828 3.151 -27.101 1.00 79.19 326 ALA A C 1
ATOM 2518 O O . ALA A 1 326 ? 7.073 4.259 -26.625 1.00 79.19 326 ALA A O 1
ATOM 2519 N N . GLN A 1 327 ? 5.639 2.841 -27.620 1.00 67.31 327 GLN A N 1
ATOM 2520 C CA . GLN A 1 327 ? 4.492 3.754 -27.588 1.00 67.31 327 GLN A CA 1
ATOM 2521 C C . GLN A 1 327 ? 3.510 3.414 -26.459 1.00 67.31 327 GLN A C 1
ATOM 2523 O O . GLN A 1 327 ? 2.775 4.293 -26.010 1.00 67.31 327 GLN A O 1
ATOM 2528 N N . GLY A 1 328 ? 3.497 2.161 -25.992 1.00 67.38 328 GLY A N 1
ATOM 2529 C CA . GLY A 1 328 ? 2.664 1.708 -24.889 1.00 67.38 328 GLY A CA 1
ATOM 2530 C C . GLY A 1 328 ? 3.312 1.835 -23.511 1.00 67.38 328 GLY A C 1
ATOM 2531 O O . GLY A 1 328 ? 4.506 2.079 -23.348 1.00 67.38 328 GLY A O 1
ATOM 2532 N N . ARG A 1 329 ? 2.469 1.620 -22.497 1.00 79.69 329 ARG A N 1
ATOM 2533 C CA . ARG A 1 329 ? 2.820 1.593 -21.066 1.00 79.69 329 ARG A CA 1
ATOM 2534 C C . ARG A 1 329 ? 3.516 0.308 -20.613 1.00 79.69 329 ARG A C 1
ATOM 2536 O O . ARG A 1 329 ? 3.966 0.191 -19.473 1.00 79.69 329 ARG A O 1
ATOM 2543 N N . GLN A 1 330 ? 3.519 -0.708 -21.471 1.00 88.69 330 GLN A N 1
ATOM 2544 C CA . GLN A 1 330 ? 4.074 -2.021 -21.168 1.00 88.69 330 GLN A CA 1
ATOM 2545 C C . GLN A 1 330 ? 5.032 -2.436 -22.274 1.00 88.69 330 GLN A C 1
ATOM 2547 O O . GLN A 1 330 ? 4.761 -2.189 -23.446 1.00 88.69 330 GLN A O 1
ATOM 2552 N N . TYR A 1 331 ? 6.115 -3.112 -21.908 1.00 91.88 331 TYR A N 1
ATOM 2553 C CA . TYR A 1 331 ? 7.064 -3.663 -22.866 1.00 91.88 331 TYR A CA 1
ATOM 2554 C C . TYR A 1 331 ? 7.205 -5.181 -22.694 1.00 91.88 331 TYR A C 1
ATOM 2556 O O . TYR A 1 331 ? 7.375 -5.635 -21.561 1.00 91.88 331 TYR A O 1
ATOM 2564 N N . PRO A 1 332 ? 7.142 -5.990 -23.767 1.00 91.88 332 PRO A N 1
ATOM 2565 C CA . PRO A 1 332 ? 7.288 -7.441 -23.674 1.00 91.88 332 PRO A CA 1
ATOM 2566 C C . PRO A 1 332 ? 8.639 -7.847 -23.081 1.00 91.88 332 PRO A C 1
ATOM 2568 O O . PRO A 1 332 ? 9.686 -7.409 -23.552 1.00 91.88 332 PRO A O 1
ATOM 2571 N N . ILE A 1 333 ? 8.621 -8.722 -22.073 1.00 91.75 333 ILE A N 1
ATOM 2572 C CA . ILE A 1 333 ? 9.841 -9.202 -21.409 1.00 91.75 333 ILE A CA 1
ATOM 2573 C C . ILE A 1 333 ? 10.543 -10.243 -22.273 1.00 91.75 333 ILE A C 1
ATOM 2575 O O . ILE A 1 333 ? 11.736 -10.137 -22.511 1.00 91.75 333 ILE A O 1
ATOM 2579 N N . GLY A 1 334 ? 9.801 -11.239 -22.757 1.00 88.75 334 GLY A N 1
ATOM 2580 C CA . GLY A 1 334 ? 10.363 -12.288 -23.594 1.00 88.75 334 GLY A CA 1
ATOM 2581 C C . GLY A 1 334 ? 11.208 -13.320 -22.869 1.00 88.75 334 GLY A C 1
ATOM 2582 O O . GLY A 1 334 ? 10.694 -14.043 -22.010 1.00 88.75 334 GLY A O 1
ATOM 2583 N N . ASP A 1 335 ? 12.465 -13.430 -23.286 1.00 90.00 335 ASP A N 1
ATOM 2584 C CA . ASP A 1 335 ? 13.467 -14.334 -22.733 1.00 90.00 335 ASP A CA 1
ATOM 2585 C C . ASP A 1 335 ? 14.388 -13.628 -21.722 1.00 90.00 335 ASP A C 1
ATOM 2587 O O . ASP A 1 335 ? 14.172 -12.475 -21.342 1.00 90.00 335 ASP A O 1
ATOM 2591 N N . VAL A 1 336 ? 15.367 -14.377 -21.213 1.00 91.75 336 VAL A N 1
ATOM 2592 C CA . VAL A 1 336 ? 16.317 -13.900 -20.199 1.00 91.75 336 VAL A CA 1
ATOM 2593 C C . VAL A 1 336 ? 17.179 -12.762 -20.748 1.00 91.75 336 VAL A C 1
ATOM 2595 O O . VAL A 1 336 ? 17.334 -11.744 -20.081 1.00 91.75 336 VAL A O 1
ATOM 2598 N N . GLU A 1 337 ? 17.685 -12.893 -21.974 1.00 91.81 337 GLU A N 1
ATOM 2599 C CA . GLU A 1 337 ? 18.580 -11.900 -22.571 1.00 91.81 337 GLU A CA 1
ATOM 2600 C C . GLU A 1 337 ? 17.857 -10.568 -22.807 1.00 91.81 337 GLU A C 1
ATOM 2602 O O . GLU A 1 337 ? 18.361 -9.499 -22.454 1.00 91.81 337 GLU A O 1
ATOM 2607 N N . ASN A 1 338 ? 16.638 -10.603 -23.352 1.00 92.94 338 ASN A N 1
ATOM 2608 C CA . ASN A 1 338 ? 15.854 -9.389 -23.526 1.00 92.94 338 ASN A CA 1
ATOM 2609 C C . ASN A 1 338 ? 15.473 -8.760 -22.177 1.00 92.94 338 ASN A C 1
ATOM 2611 O O . ASN A 1 338 ? 15.477 -7.534 -22.055 1.00 92.94 338 ASN A O 1
ATOM 2615 N N . TRP A 1 339 ? 15.200 -9.570 -21.148 1.00 94.06 339 TRP A N 1
ATOM 2616 C CA . TRP A 1 339 ? 14.971 -9.056 -19.799 1.00 94.06 339 TRP A CA 1
ATOM 2617 C C . TRP A 1 339 ? 16.189 -8.312 -19.242 1.00 94.06 339 TRP A C 1
ATOM 2619 O O . TRP A 1 339 ? 16.041 -7.201 -18.737 1.00 94.06 339 TRP A O 1
ATOM 2629 N N . GLU A 1 340 ? 17.389 -8.870 -19.374 1.00 95.50 340 GLU A N 1
ATOM 2630 C CA . GLU A 1 340 ? 18.628 -8.221 -18.930 1.00 95.50 340 GLU A CA 1
ATOM 2631 C C . GLU A 1 340 ? 18.859 -6.887 -19.652 1.00 95.50 340 GLU A C 1
ATOM 2633 O O . GLU A 1 340 ? 19.155 -5.878 -19.007 1.00 95.50 340 GLU A O 1
ATOM 2638 N N . ARG A 1 341 ? 18.617 -6.838 -20.969 1.00 95.94 341 ARG A N 1
ATOM 2639 C CA . ARG A 1 341 ? 18.703 -5.598 -21.761 1.00 95.94 341 ARG A CA 1
ATOM 2640 C C . ARG A 1 341 ? 17.691 -4.545 -21.305 1.00 95.94 341 ARG A C 1
ATOM 2642 O O . ARG A 1 341 ? 18.026 -3.366 -21.179 1.00 95.94 341 ARG A O 1
ATOM 2649 N N . VAL A 1 342 ? 16.455 -4.964 -21.028 1.00 95.56 342 VAL A N 1
ATOM 2650 C CA . VAL A 1 342 ? 15.404 -4.100 -20.472 1.00 95.56 342 VAL A CA 1
ATOM 2651 C C . VAL A 1 342 ? 15.830 -3.534 -19.117 1.00 95.56 342 VAL A C 1
ATOM 2653 O O . VAL A 1 342 ? 15.716 -2.329 -18.895 1.00 95.56 342 VAL A O 1
ATOM 2656 N N . VAL A 1 343 ? 16.353 -4.375 -18.223 1.00 97.25 343 VAL A N 1
ATOM 2657 C CA . VAL A 1 343 ? 16.824 -3.952 -16.900 1.00 97.25 343 VAL A CA 1
ATOM 2658 C C . VAL A 1 343 ? 17.989 -2.967 -17.012 1.00 97.25 343 VAL A C 1
ATOM 2660 O O . VAL A 1 343 ? 17.972 -1.943 -16.329 1.00 97.25 343 VAL A O 1
ATOM 2663 N N . ALA A 1 344 ? 18.954 -3.218 -17.899 1.00 97.62 344 ALA A N 1
ATOM 2664 C CA . ALA A 1 344 ? 20.079 -2.318 -18.138 1.00 97.62 344 ALA A CA 1
ATOM 2665 C C . ALA A 1 344 ? 19.621 -0.937 -18.641 1.00 97.62 344 ALA A C 1
ATOM 2667 O O . ALA A 1 344 ? 20.058 0.086 -18.111 1.00 97.62 344 ALA A O 1
ATOM 2668 N N . ASN A 1 345 ? 18.674 -0.888 -19.585 1.00 97.62 345 ASN A N 1
ATOM 2669 C CA . ASN A 1 345 ? 18.085 0.372 -20.045 1.00 97.62 345 ASN A CA 1
ATOM 2670 C C . ASN A 1 345 ? 17.378 1.129 -18.908 1.00 97.62 345 ASN A C 1
ATOM 2672 O O . ASN A 1 345 ? 17.571 2.338 -18.760 1.00 97.62 345 ASN A O 1
ATOM 2676 N N . ILE A 1 346 ? 16.584 0.434 -18.081 1.00 97.25 346 ILE A N 1
ATOM 2677 C CA . ILE A 1 346 ? 15.913 1.048 -16.924 1.00 97.25 346 ILE A CA 1
ATOM 2678 C C . ILE A 1 346 ? 16.948 1.598 -15.937 1.00 97.25 346 ILE A C 1
ATOM 2680 O O . ILE A 1 346 ? 16.768 2.707 -15.440 1.00 97.25 346 ILE A O 1
ATOM 2684 N N . ALA A 1 347 ? 18.036 0.869 -15.671 1.00 97.75 347 ALA A N 1
ATOM 2685 C CA . ALA A 1 347 ? 19.096 1.321 -14.772 1.00 97.75 347 ALA A CA 1
ATOM 2686 C C . ALA A 1 347 ? 19.740 2.631 -15.257 1.00 97.75 347 ALA A C 1
ATOM 2688 O O . ALA A 1 347 ? 19.876 3.562 -14.466 1.00 97.75 347 ALA A O 1
ATOM 2689 N N . THR A 1 348 ? 20.034 2.760 -16.557 1.00 97.81 348 THR A N 1
ATOM 2690 C CA . THR A 1 348 ? 20.556 4.011 -17.141 1.00 97.81 348 THR A CA 1
ATOM 2691 C C . THR A 1 348 ? 19.581 5.182 -16.995 1.00 97.81 348 THR A C 1
ATOM 2693 O O . THR A 1 348 ? 19.992 6.297 -16.675 1.00 97.81 348 THR A O 1
ATOM 2696 N N . ILE A 1 349 ? 18.281 4.948 -17.203 1.00 96.88 349 ILE A N 1
ATOM 2697 C CA . ILE A 1 349 ? 17.254 5.987 -17.021 1.00 96.88 349 ILE A CA 1
ATOM 2698 C C . ILE A 1 349 ? 17.172 6.404 -15.552 1.00 96.88 349 ILE A C 1
ATOM 2700 O O . ILE A 1 349 ? 17.086 7.596 -15.256 1.00 96.88 349 ILE A O 1
ATOM 2704 N N . VAL A 1 350 ? 17.218 5.436 -14.633 1.00 97.12 350 VAL A N 1
ATOM 2705 C CA . VAL A 1 350 ? 17.221 5.703 -13.193 1.00 97.12 350 VAL A CA 1
ATOM 2706 C C . VAL A 1 350 ? 18.420 6.565 -12.819 1.00 97.12 350 VAL A C 1
ATOM 2708 O O . VAL A 1 350 ? 18.198 7.608 -12.217 1.00 97.12 350 VAL A O 1
ATOM 2711 N N . ASP A 1 351 ? 19.639 6.223 -13.240 1.00 97.00 351 ASP A N 1
ATOM 2712 C CA . ASP A 1 351 ? 20.848 7.003 -12.926 1.00 97.00 351 ASP A CA 1
ATOM 2713 C C . ASP A 1 351 ? 20.703 8.486 -13.317 1.00 97.00 351 ASP A C 1
ATOM 2715 O O . ASP A 1 351 ? 21.045 9.391 -12.548 1.00 97.00 351 ASP A O 1
ATOM 2719 N N . GLU A 1 352 ? 20.125 8.760 -14.490 1.00 97.50 352 GLU A N 1
ATOM 2720 C CA . GLU A 1 352 ? 19.868 10.134 -14.923 1.00 97.50 352 GLU A CA 1
ATOM 2721 C C . GLU A 1 352 ? 18.778 10.817 -14.093 1.00 97.50 352 GLU A C 1
ATOM 2723 O O . GLU A 1 352 ? 18.928 11.984 -13.716 1.00 97.50 352 GLU A O 1
ATOM 2728 N N . LEU A 1 353 ? 17.680 10.122 -13.785 1.00 97.56 353 LEU A N 1
ATOM 2729 C CA . LEU A 1 353 ? 16.620 10.666 -12.934 1.00 97.56 353 LEU A CA 1
ATOM 2730 C C . LEU A 1 353 ? 17.120 10.926 -11.511 1.00 97.56 353 LEU A C 1
ATOM 2732 O O . LEU A 1 353 ? 16.705 11.901 -10.890 1.00 97.56 353 LEU A O 1
ATOM 2736 N N . GLU A 1 354 ? 18.054 10.130 -11.000 1.00 95.50 354 GLU A N 1
ATOM 2737 C CA . GLU A 1 354 ? 18.695 10.389 -9.713 1.00 95.50 354 GLU A CA 1
ATOM 2738 C C . GLU A 1 354 ? 19.571 11.638 -9.746 1.00 95.50 354 GLU A C 1
ATOM 2740 O O . GLU A 1 354 ? 19.562 12.434 -8.805 1.00 95.50 354 GLU A O 1
ATOM 2745 N N . ARG A 1 355 ? 20.290 11.856 -10.849 1.00 96.06 355 ARG A N 1
ATOM 2746 C CA . ARG A 1 355 ? 21.120 13.048 -11.042 1.00 96.06 355 ARG A CA 1
ATOM 2747 C C . ARG A 1 355 ? 20.296 14.319 -11.243 1.00 96.06 355 ARG A C 1
ATOM 2749 O O . ARG A 1 355 ? 20.785 15.398 -10.912 1.00 96.06 355 ARG A O 1
ATOM 2756 N N . THR A 1 356 ? 19.090 14.198 -11.796 1.00 97.19 356 THR A N 1
ATOM 2757 C CA . THR A 1 356 ? 18.257 15.327 -12.231 1.00 97.19 356 THR A CA 1
ATOM 2758 C C . THR A 1 356 ? 16.976 15.439 -11.405 1.00 97.19 356 THR A C 1
ATOM 2760 O O . THR A 1 356 ? 16.923 16.239 -10.475 1.00 97.19 356 THR A O 1
ATOM 2763 N N . PHE A 1 357 ? 15.972 14.608 -11.687 1.00 96.94 357 PHE A N 1
ATOM 2764 C CA . PHE A 1 357 ? 14.645 14.645 -11.072 1.00 96.94 357 PHE A CA 1
ATOM 2765 C C . PHE A 1 357 ? 14.680 14.552 -9.543 1.00 96.94 357 PHE A C 1
ATOM 2767 O O . PHE A 1 357 ? 14.062 15.373 -8.872 1.00 96.94 357 PHE A O 1
ATOM 2774 N N . VAL A 1 358 ? 15.427 13.599 -8.975 1.00 96.56 358 VAL A N 1
ATOM 2775 C CA . VAL A 1 358 ? 15.523 13.434 -7.514 1.00 96.56 358 VAL A CA 1
ATOM 2776 C C . VAL A 1 358 ? 16.169 14.659 -6.868 1.00 96.56 358 VAL A C 1
ATOM 2778 O O . VAL A 1 358 ? 15.676 15.119 -5.841 1.00 96.56 358 VAL A O 1
ATOM 2781 N N . LYS A 1 359 ? 17.226 15.220 -7.473 1.00 95.25 359 LYS A N 1
ATOM 2782 C CA . LYS A 1 359 ? 17.871 16.442 -6.966 1.00 95.25 359 LYS A CA 1
ATOM 2783 C C . LYS A 1 359 ? 16.955 17.658 -7.053 1.00 95.25 359 LYS A C 1
ATOM 2785 O O . LYS A 1 359 ? 16.921 18.449 -6.121 1.00 95.25 359 LYS A O 1
ATOM 2790 N N . GLU A 1 360 ? 16.214 17.799 -8.150 1.00 96.38 360 GLU A N 1
ATOM 2791 C CA . GLU A 1 360 ? 15.274 18.907 -8.347 1.00 96.38 360 GLU A CA 1
ATOM 2792 C C . GLU A 1 360 ? 14.117 18.838 -7.342 1.00 96.38 360 GLU A C 1
ATOM 2794 O O . GLU A 1 360 ? 13.747 19.860 -6.776 1.00 96.38 360 GLU A O 1
ATOM 2799 N N . ILE A 1 361 ? 13.605 17.636 -7.049 1.00 94.38 361 ILE A N 1
ATOM 2800 C CA . ILE A 1 361 ? 12.616 17.431 -5.983 1.00 94.38 361 ILE A CA 1
ATOM 2801 C C . ILE A 1 361 ? 13.217 17.756 -4.613 1.00 94.38 361 ILE A C 1
ATOM 2803 O O . ILE A 1 361 ? 12.615 18.528 -3.881 1.00 94.38 361 ILE A O 1
ATOM 2807 N N . ALA A 1 362 ? 14.394 17.218 -4.277 1.00 92.25 362 ALA A N 1
ATOM 2808 C CA . ALA A 1 362 ? 15.037 17.444 -2.978 1.00 92.25 362 ALA A CA 1
ATOM 2809 C C . ALA A 1 362 ? 15.398 18.920 -2.724 1.00 92.25 362 ALA A C 1
ATOM 2811 O O . ALA A 1 362 ? 15.431 19.352 -1.580 1.00 92.25 362 ALA A O 1
ATOM 2812 N N . ALA A 1 363 ? 15.648 19.702 -3.776 1.00 92.81 363 ALA A N 1
ATOM 2813 C CA . ALA A 1 363 ? 15.868 21.144 -3.666 1.00 92.81 363 ALA A CA 1
ATOM 2814 C C . ALA A 1 363 ? 14.567 21.951 -3.492 1.00 92.81 363 ALA A C 1
ATOM 2816 O O . ALA A 1 363 ? 14.625 23.117 -3.111 1.00 92.81 363 ALA A O 1
ATOM 2817 N N . ALA A 1 364 ? 13.412 21.363 -3.814 1.00 91.94 364 ALA A N 1
ATOM 2818 C CA . ALA A 1 364 ? 12.117 22.039 -3.835 1.00 91.94 364 ALA A CA 1
ATOM 2819 C C . ALA A 1 364 ? 11.253 21.774 -2.592 1.00 91.94 364 ALA A C 1
ATOM 2821 O O . ALA A 1 364 ? 10.215 22.413 -2.438 1.00 91.94 364 ALA A O 1
ATOM 2822 N N . VAL A 1 365 ? 11.639 20.817 -1.749 1.00 90.19 365 VAL A N 1
ATOM 2823 C CA . VAL A 1 365 ? 10.863 20.366 -0.587 1.00 90.19 365 VAL A CA 1
ATOM 2824 C C . VAL A 1 365 ? 11.770 20.223 0.628 1.00 90.19 365 VAL A C 1
ATOM 2826 O O . VAL A 1 365 ? 12.977 20.012 0.492 1.00 90.19 365 VAL A O 1
ATOM 2829 N N . ASP A 1 366 ? 11.183 20.300 1.816 1.00 87.62 366 ASP A N 1
ATOM 2830 C CA . ASP A 1 366 ? 11.924 20.093 3.054 1.00 87.62 366 ASP A CA 1
ATOM 2831 C C . ASP A 1 366 ? 12.359 18.635 3.227 1.00 87.62 366 ASP A C 1
ATOM 2833 O O . ASP A 1 366 ? 11.735 17.690 2.730 1.00 87.62 366 ASP A O 1
ATOM 2837 N N . ARG A 1 367 ? 13.428 18.441 4.006 1.00 88.50 367 ARG A N 1
ATOM 2838 C CA . ARG A 1 367 ? 13.913 17.106 4.372 1.00 88.50 367 ARG A CA 1
ATOM 2839 C C . ARG A 1 367 ? 12.806 16.292 5.027 1.00 88.50 367 ARG A C 1
ATOM 2841 O O . ARG A 1 367 ? 12.124 16.758 5.938 1.00 88.50 367 ARG A O 1
ATOM 2848 N N . ALA A 1 368 ? 12.693 15.024 4.643 1.00 87.81 368 ALA A N 1
ATOM 2849 C CA . ALA A 1 368 ? 11.772 14.130 5.324 1.00 87.81 368 ALA A CA 1
ATOM 2850 C C . ALA A 1 368 ? 12.260 13.827 6.762 1.00 87.81 368 ALA A C 1
ATOM 2852 O O . ALA A 1 368 ? 13.469 13.698 7.005 1.00 87.81 368 ALA A O 1
ATOM 2853 N N . PRO A 1 369 ? 11.339 13.635 7.723 1.00 86.75 369 PRO A N 1
ATOM 2854 C CA . PRO A 1 369 ? 11.677 13.114 9.042 1.00 86.75 369 PRO A CA 1
ATOM 2855 C C . PRO A 1 369 ? 12.376 11.756 8.942 1.00 86.75 369 PRO A C 1
ATOM 2857 O O . PRO A 1 369 ? 12.047 10.936 8.082 1.00 86.75 369 PRO A O 1
ATOM 2860 N N . GLN A 1 370 ? 13.301 11.467 9.858 1.00 87.00 370 GLN A N 1
ATOM 2861 C CA . GLN A 1 370 ? 14.037 10.193 9.845 1.00 87.00 370 GLN A CA 1
ATOM 2862 C C . GLN A 1 370 ? 13.119 8.979 10.041 1.00 87.00 370 GLN A C 1
ATOM 2864 O O . GLN A 1 370 ? 13.366 7.913 9.475 1.00 87.00 370 GLN A O 1
ATOM 2869 N N . TRP A 1 371 ? 12.027 9.147 10.788 1.00 86.00 371 TRP A N 1
ATOM 2870 C CA . TRP A 1 371 ? 11.047 8.088 11.005 1.00 86.00 371 TRP A CA 1
ATOM 2871 C C . TRP A 1 371 ? 10.164 7.806 9.779 1.00 86.00 371 TRP A C 1
ATOM 2873 O O . TRP A 1 371 ? 9.491 6.769 9.754 1.00 86.00 371 TRP A O 1
ATOM 2883 N N . PHE A 1 372 ? 10.153 8.693 8.770 1.00 87.00 372 PHE A N 1
ATOM 2884 C CA . PHE A 1 372 ? 9.276 8.572 7.608 1.00 87.00 372 PHE A CA 1
ATOM 2885 C C . PHE A 1 372 ? 9.596 7.301 6.830 1.00 87.00 372 PHE A C 1
ATOM 2887 O O . PHE A 1 372 ? 10.687 7.134 6.280 1.00 87.00 372 PHE A O 1
ATOM 2894 N N . ASN A 1 373 ? 8.625 6.402 6.762 1.00 84.25 373 ASN A N 1
ATOM 2895 C CA . ASN A 1 373 ? 8.695 5.182 5.987 1.00 84.25 373 ASN A CA 1
ATOM 2896 C C . ASN A 1 373 ? 7.347 4.956 5.286 1.00 84.25 373 ASN A C 1
ATOM 2898 O O . ASN A 1 373 ? 6.403 4.456 5.902 1.00 84.25 373 ASN A O 1
ATOM 2902 N N . PRO A 1 374 ? 7.243 5.273 3.986 1.00 75.38 374 PRO A N 1
ATOM 2903 C CA . PRO A 1 374 ? 5.995 5.178 3.235 1.00 75.38 374 PRO A CA 1
ATOM 2904 C C . PRO A 1 374 ? 5.531 3.733 2.966 1.00 75.38 374 PRO A C 1
ATOM 2906 O O . PRO A 1 374 ? 4.538 3.514 2.259 1.00 75.38 374 PRO A O 1
ATOM 2909 N N . GLY A 1 375 ? 6.242 2.760 3.540 1.00 69.62 375 GLY A N 1
ATOM 2910 C CA . GLY A 1 375 ? 5.935 1.346 3.518 1.00 69.62 375 GLY A CA 1
ATOM 2911 C C . GLY A 1 375 ? 6.669 0.576 2.429 1.00 69.62 375 GLY A C 1
ATOM 2912 O O . GLY A 1 375 ? 7.038 1.131 1.391 1.00 69.62 375 GLY A O 1
ATOM 2913 N N . ARG A 1 376 ? 6.854 -0.720 2.693 1.00 54.59 376 ARG A N 1
ATOM 2914 C CA . ARG A 1 376 ? 7.373 -1.706 1.737 1.00 54.59 376 ARG A CA 1
ATOM 2915 C C . ARG A 1 376 ? 6.244 -2.392 0.965 1.00 54.59 376 ARG A C 1
ATOM 2917 O O . ARG A 1 376 ? 5.120 -2.530 1.520 1.00 54.59 376 ARG A O 1
#

Radius of gyration: 24.2 Å; Cα contacts (8 Å, |Δi|>4): 667; chains: 1; bounding box: 60×58×62 Å

pLDDT: mean 84.83, std 15.94, range [28.27, 97.81]

Solvent-accessible surface area (backbone atoms only — not comparable to full-atom values): 21119 Å² total; per-residue (Å²): 88,46,34,34,41,36,33,34,36,76,66,67,88,82,58,50,57,27,57,53,53,49,56,54,54,48,38,35,56,75,63,74,46,83,60,53,56,48,52,37,41,22,38,51,76,56,93,61,94,68,56,24,53,60,51,44,36,72,76,41,59,87,53,52,87,25,56,45,66,47,79,61,49,97,94,43,62,54,32,49,25,38,34,62,87,52,90,88,50,64,67,52,69,69,56,54,39,60,52,28,62,24,41,70,73,84,27,50,46,28,30,35,40,41,31,41,23,46,72,77,25,41,84,86,59,77,83,86,86,75,91,68,86,67,53,18,41,38,39,39,39,31,67,47,102,90,45,78,48,72,47,38,35,38,27,33,47,46,77,33,61,69,86,38,67,60,68,69,77,67,52,69,63,56,44,56,44,49,57,78,56,50,75,60,76,42,50,31,45,42,65,51,58,80,82,69,84,71,76,94,79,79,98,68,97,68,82,78,70,62,45,48,69,64,43,47,62,56,50,51,53,51,65,76,41,42,58,63,50,45,64,70,64,62,58,91,49,90,61,69,38,45,74,57,40,59,72,72,39,80,56,70,37,72,81,64,62,60,56,54,42,72,67,31,45,89,76,59,32,51,75,42,77,64,90,33,42,38,41,29,37,33,72,49,98,50,38,28,36,40,35,43,37,35,40,39,34,78,83,74,46,21,37,29,40,35,41,34,44,35,45,76,79,36,74,49,74,43,80,50,73,63,40,74,57,47,87,65,81,54,39,62,34,25,26,48,67,53,36,46,45,43,50,53,22,42,49,57,53,46,56,52,38,55,72,42,58,50,47,56,49,60,74,64,43,80,69,33,34,68,48,62,51,76,45,123

Sequence (376 aa):
MQVAVQMEFKVDRRELLGALIRRVAEQFRQVAVEPNIVASFADGPSGITTSAVDRALKKYPHLTPLQCDDAPSAGMPSVRRLTKRDESHAFAIEDVLRLADGVPRSLPFHEVAVQFRHADFGHSVHNASGPSPALGITIHDSWWVNGRRRTLSALYSVDADVTSKTLPDPPSSIRAILAHFGKPRSSRQFLLKSSVATTPNEAHPSAVTNDRATIAPIIAKYRTGMRSLIERLKLPHDLPPENEARHMNRGGSGPLKPALVDAFSSRGFDCHGGSGLFTLQRRTTDNHVVELKLDVGTWSRSVTAMFRVRGPEFNAALELPVTARAQGRQYPIGDVENWERVVANIATIVDELERTFVKEIAAAVDRAPQWFNPGR

Nearest PDB structures (foldseek):
  3i4p-assembly1_A  TM=3.206E-01  e=1.868E+00  Agrobacterium fabrum str. C58
  3bs6-assembly1_A  TM=6.976E-01  e=9.996E+00  Escherichia coli

Mean predicted aligned error: 9.69 Å

Secondary structure (DSSP, 8-state):
-EEEEEEEE---TTS-HHHHHHHHHHHHHHTT---EEEEEEE--SS--SS-HHHHHHHH-GGGGGGEEEPPPPTT----EEEE--STTSPPPHHHHHHHHTTTTTTS--SEEEEEEE-GGG------SSS-PPPSEEEEEEEEETTEEEEEEEEEEEEE--TT-SSPPPPPHHHHHHHHTT-S-SEEEEEEPP------S----------HHHHHHHHHHHHHHHHHHHHHHH--SS-PPPHHHHHHH--S----SHHHHHHHHGGGT-EEEEETTEEEEEEE-TTS-EEEEEEE--TTT-EEEEEEEEE-SS-EEEEEE-SSTT--SS-EE--SHHHHHHHHHHHHHHHHHHIIIIIHHHHHHSPPPPTT-----

Foldseek 3Di:
DKKKKKFWFDDDPPQFQLNVLVLLCVLCVVLVHDWQKWKKFKADQDPDVDALVVLLCVVPVVQVVQWDWDDADVPTHIIIMRTDPDPVDGDDSVSVSVQRNCPCPSRNGQKMKMFTDDCLLDDAPDDDDDPDDDAGWMWIWHADPVGIDIIIMGMGMDDDDLQDLATDDRDPSVVSSVVSSPDTPKMFMADGDPPPPDDDDDDDPPPPPLLAVLCVVLLVVCQVCVLVLQVVLPFPDDDDEQVVQVVPFPADAPFLQVLLCVLCVVVVWDWDDDQFKIWTWDADPLRWIWIWIWGCHNPQNWIWIKIWTDARNDIRIDTHDLHSNYPDRIHHCGYNVSSSSSSSSVSSSVVVCVVPVVVSSPVRDHRHRNNHDRMD